Protein AF-A0A0M3I0M1-F1 (afdb_monomer_lite)

Organism: Ascaris lumbricoides (NCBI:txid6252)

Secondary structure (DSSP, 8-state):
----EEEEEEPTTTTTT-EEEEEEEESEEEEEE-TTTTTT-EEEEEEEES-EEEEE-S-TTTT-EEEEEEEES-EE-SB-GGGTTTT-B-SEEEEES-EE---TT-HHHHHHHH---SS--SEEEES-EESS--TT-----EEEEETTEEEEEETTEEEEEE--SSS-EEPPP-S-SEEEEEEEEEEEEE--TT---SEEEEEEEEEEEEEE--TT--EEEEES-EEEEE-TTTTTT-EEEEEEEES-EEEEE-TTTTTT-EEEEEEEES-EEEEE-TTTTTT-EEEEEEEES-EEEE-TTGGGGEEEEEEES-EES--GGGGGSSEEEEES-EE-SS---HHHHHHB-S----EE-SS-S----TTTTTGGGT-SSS--PPP-EEEEEEEETTEEEEEEEEEEEETTEEEEEEE-

Sequence (416 aa):
MWTECQIDAMSPNAFSNMATQMMVITNTKLTLIASNCFADMAANSFVIFNAKIAQIGSSPFANAEVNNLTIRNCELTSGHFNTLFMRLKASSLTVIENVFGCAVNDCETNALLLSSGQRRMPWHFEHNSCLHQNSNICMREREFTVGNVHCRARREIVECVCVDDTSTLVMPTTNATMMLIGDCSHLHLNAVPTSSIVSLHLYRAETLELERLPPLLNTLQIFHSNIEKIAESAFANLNVERVELIATRITTIQRHAFRGSNIRSFILRDSTIAEVERAAFGGSNTEHFFAESCKFYRVNNMWSHFNNVSVSESFITDARALLHVKAFCFRDSMTACICVPEEFTEKNICESKIATCSGGSEMWNKASCLESSEHYSNGANLFIIVNIPMMIFESPVIIIFLFHLLRGEMTMRLVL

Radius of gyration: 27.09 Å; chains: 1; bounding box: 64×53×90 Å

Foldseek 3Di:
DDDQAEDEEQDACNQACAEDAEAEAESHEYAEDEACSHENYEYAEYEYYCYEYAEYEAQVHHLYHYAEYEHALYEAQYYDLLRPCHLPQYVAYHHELYEHNADLPLQLSCLLAPDQDPDPDSYGHYNYYYPDPDVRRHHDWDWDDDVQKTWTHRRQEIEIEGRDADDADEDDADSHQEYEYEPYQHYEYDDDQPHSHQEYEYEHYAEYEQDADHQNHAYYEYYLYEHAELDACSQALHEHAYDEYELYEHEELDANSNHLYEYAEYYYECYEYAAYDPNSQPNYAYAEYEYENYEAHHNHLVLLRYAEEEYYNYEHADCQNVLNHNAYAHANYEYNQDDDDPSVVVRHPDPHDHPYDPDDPDDDDPPPNVVVVVPPDDDDWDWDWDFDFDDDPNDTDTWTWTWGDDPNDTDTDIDD

Structure (mmCIF, N/CA/C/O backbone):
data_AF-A0A0M3I0M1-F1
#
_entry.id   AF-A0A0M3I0M1-F1
#
loop_
_atom_site.group_PDB
_atom_site.id
_atom_site.type_symbol
_atom_site.label_atom_id
_atom_site.label_alt_id
_atom_site.label_comp_id
_atom_site.label_asym_id
_atom_site.label_entity_id
_atom_site.label_seq_id
_atom_site.pdbx_PDB_ins_code
_atom_site.Cartn_x
_atom_site.Cartn_y
_atom_site.Cartn_z
_atom_site.occupancy
_atom_site.B_iso_or_equiv
_atom_site.auth_seq_id
_atom_site.auth_comp_id
_atom_site.auth_asym_id
_atom_site.auth_atom_id
_atom_site.pdbx_PDB_model_num
ATOM 1 N N . MET A 1 1 ? -10.130 -6.571 -39.595 1.00 39.91 1 MET A N 1
ATOM 2 C CA . MET A 1 1 ? -8.940 -5.726 -39.814 1.00 39.91 1 MET A CA 1
ATOM 3 C C . MET A 1 1 ? -8.972 -4.629 -38.769 1.00 39.91 1 MET A C 1
ATOM 5 O O . MET A 1 1 ? -9.769 -3.716 -38.907 1.00 39.91 1 MET A O 1
ATOM 9 N N . TRP A 1 2 ? -8.205 -4.767 -37.689 1.00 40.94 2 TRP A N 1
ATOM 10 C CA . TRP A 1 2 ? -7.962 -3.649 -36.777 1.00 40.94 2 TRP A CA 1
ATOM 11 C C . TRP A 1 2 ? -6.774 -2.886 -37.359 1.00 40.94 2 TRP A C 1
ATOM 13 O O . TRP A 1 2 ? -5.708 -3.471 -37.535 1.00 40.94 2 TRP A O 1
ATOM 23 N N . THR A 1 3 ? -6.973 -1.633 -37.755 1.00 60.19 3 THR A N 1
ATOM 24 C CA . THR A 1 3 ? -5.871 -0.741 -38.120 1.00 60.19 3 THR A CA 1
ATOM 25 C C . THR A 1 3 ? -5.108 -0.421 -36.842 1.00 60.19 3 THR A C 1
ATOM 27 O O . THR A 1 3 ? -5.678 0.189 -35.938 1.00 60.19 3 THR A O 1
ATOM 30 N N . GLU A 1 4 ? -3.861 -0.884 -36.740 1.00 67.06 4 GLU A N 1
ATOM 31 C CA . GLU A 1 4 ? -2.966 -0.524 -35.638 1.00 67.06 4 GLU A CA 1
ATOM 32 C C . GLU A 1 4 ? -2.930 1.005 -35.509 1.00 67.06 4 GLU A C 1
ATOM 34 O O . GLU A 1 4 ? -2.663 1.711 -36.485 1.00 67.06 4 GLU A O 1
ATOM 39 N N . CYS A 1 5 ? -3.236 1.530 -34.319 1.00 82.50 5 CYS A N 1
ATOM 40 C CA . CYS A 1 5 ? -3.041 2.950 -34.055 1.00 82.50 5 CYS A CA 1
ATOM 41 C C . CYS A 1 5 ? -1.531 3.191 -33.989 1.00 82.50 5 CYS A C 1
ATOM 43 O O . CYS A 1 5 ? -0.844 2.606 -33.149 1.00 82.50 5 CYS A O 1
ATOM 45 N N . GLN A 1 6 ? -0.998 4.006 -34.895 1.00 88.69 6 GLN A N 1
ATOM 46 C CA . GLN A 1 6 ? 0.412 4.371 -34.881 1.00 88.69 6 GLN A CA 1
ATOM 47 C C . GLN A 1 6 ? 0.550 5.757 -34.261 1.00 88.69 6 GLN A C 1
ATOM 49 O O . GLN A 1 6 ? 0.169 6.761 -34.860 1.00 88.69 6 GLN A O 1
ATOM 54 N N . ILE A 1 7 ? 1.098 5.798 -33.052 1.00 89.12 7 ILE A N 1
ATOM 55 C CA . ILE A 1 7 ? 1.491 7.037 -32.385 1.00 89.12 7 ILE A CA 1
ATOM 56 C C . ILE A 1 7 ? 3.008 7.094 -32.496 1.00 89.12 7 ILE A C 1
ATOM 58 O O . ILE A 1 7 ? 3.685 6.184 -32.037 1.00 89.12 7 ILE A O 1
ATOM 62 N N . ASP A 1 8 ? 3.557 8.132 -33.121 1.00 91.38 8 ASP A N 1
ATOM 63 C CA . ASP A 1 8 ? 5.007 8.201 -33.304 1.00 91.38 8 ASP A CA 1
ATOM 64 C C . ASP A 1 8 ? 5.721 8.329 -31.949 1.00 91.38 8 ASP A C 1
ATOM 66 O O . ASP A 1 8 ? 6.352 7.388 -31.471 1.00 91.38 8 ASP A O 1
ATOM 70 N N . ALA A 1 9 ? 5.531 9.441 -31.244 1.00 94.00 9 ALA A N 1
ATOM 71 C CA . ALA A 1 9 ? 6.153 9.651 -29.944 1.00 94.00 9 ALA A CA 1
ATOM 72 C C . ALA A 1 9 ? 5.204 10.322 -28.951 1.00 94.00 9 ALA A C 1
ATOM 74 O O . ALA A 1 9 ? 4.438 11.217 -29.307 1.00 94.00 9 ALA A O 1
ATOM 75 N N . MET A 1 10 ? 5.315 9.929 -27.684 1.00 96.25 10 MET A N 1
ATOM 76 C CA . MET A 1 10 ? 4.810 10.700 -26.553 1.00 96.25 10 MET A CA 1
ATOM 77 C C . MET A 1 10 ? 5.951 11.558 -26.010 1.00 96.25 10 MET A C 1
ATOM 79 O O . MET A 1 10 ? 6.987 11.033 -25.594 1.00 96.25 10 MET A O 1
ATOM 83 N N . SER A 1 11 ? 5.778 12.879 -26.055 1.00 96.38 11 SER A N 1
ATOM 84 C CA . SER A 1 11 ? 6.814 13.843 -25.684 1.00 96.38 11 SER A CA 1
ATOM 85 C C . SER A 1 11 ? 7.149 13.798 -24.185 1.00 96.38 11 SER A C 1
ATOM 87 O O . SER A 1 11 ? 6.344 13.319 -23.377 1.00 96.38 11 SER A O 1
ATOM 89 N N . PRO A 1 12 ? 8.325 14.316 -23.779 1.00 97.06 12 PRO A N 1
ATOM 90 C CA . PRO A 1 12 ? 8.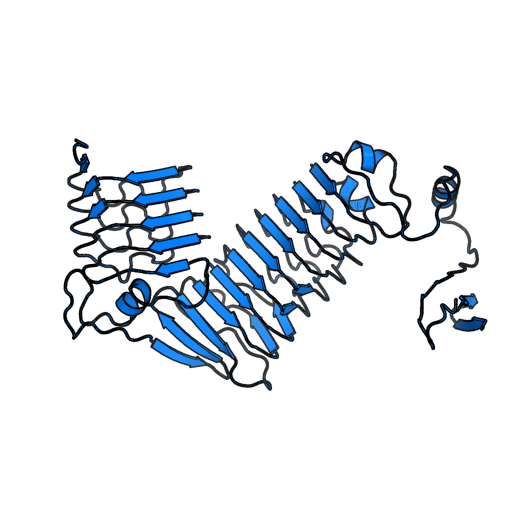647 14.465 -22.366 1.00 97.06 12 PRO A CA 1
ATOM 91 C C . PRO A 1 12 ? 7.563 15.273 -21.654 1.00 97.06 12 PRO A C 1
ATOM 93 O O . PRO A 1 12 ? 7.089 16.269 -22.203 1.00 97.06 12 PRO A O 1
ATOM 96 N N . ASN A 1 13 ? 7.187 14.855 -20.444 1.00 95.69 13 ASN A N 1
ATOM 97 C CA . ASN A 1 13 ? 6.183 15.529 -19.614 1.00 95.69 13 ASN A CA 1
ATOM 98 C C . ASN A 1 13 ? 4.791 15.700 -20.263 1.00 95.69 13 ASN A C 1
ATOM 100 O O . ASN A 1 13 ? 4.021 16.540 -19.807 1.00 95.69 13 ASN A O 1
ATOM 104 N N . ALA A 1 14 ? 4.451 14.947 -21.320 1.00 96.00 14 ALA A N 1
ATOM 105 C CA . ALA A 1 14 ? 3.181 15.116 -22.042 1.00 96.00 14 ALA A CA 1
ATOM 106 C C . ALA A 1 14 ? 1.941 15.020 -21.135 1.00 96.00 14 ALA A C 1
ATOM 108 O O . ALA A 1 14 ? 0.944 15.696 -21.379 1.00 96.00 14 ALA A O 1
ATOM 109 N N . PHE A 1 15 ? 2.023 14.195 -20.091 1.00 96.44 15 PHE A N 1
ATOM 110 C CA . PHE A 1 15 ? 0.958 13.952 -19.124 1.00 96.44 15 PHE A CA 1
ATOM 111 C C . PHE A 1 15 ? 1.436 14.182 -17.686 1.00 96.44 15 PHE A C 1
ATOM 113 O O . PHE A 1 15 ? 0.866 13.617 -16.750 1.00 96.44 15 PHE A O 1
ATOM 120 N N . SER A 1 16 ? 2.495 14.975 -17.488 1.00 94.38 16 SER A N 1
ATOM 121 C CA . SER A 1 16 ? 2.988 15.219 -16.136 1.00 94.38 16 SER A CA 1
ATOM 122 C C . SER A 1 16 ? 2.011 16.072 -15.331 1.00 94.38 16 SER A C 1
ATOM 124 O O . SER A 1 16 ? 1.354 16.961 -15.877 1.00 94.38 16 SER A O 1
ATOM 126 N N . ASN A 1 17 ? 1.901 15.804 -14.027 1.00 94.25 17 ASN A N 1
ATOM 127 C CA . ASN A 1 17 ? 0.941 16.463 -13.125 1.00 94.25 17 ASN A CA 1
ATOM 12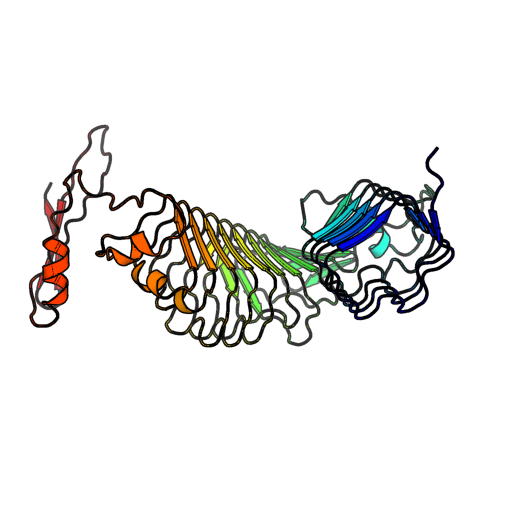8 C C . ASN A 1 17 ? -0.534 16.346 -13.567 1.00 94.25 17 ASN A C 1
ATOM 130 O O . ASN A 1 17 ? -1.394 17.099 -13.106 1.00 94.25 17 ASN A O 1
ATOM 134 N N . MET A 1 18 ? -0.848 15.427 -14.485 1.00 96.06 18 MET A N 1
ATOM 135 C CA . MET A 1 18 ? -2.214 15.202 -14.937 1.00 96.06 18 MET A CA 1
ATOM 136 C C . MET A 1 18 ? -2.986 14.415 -13.878 1.00 96.06 18 MET A C 1
ATOM 138 O O . MET A 1 18 ? -2.515 13.381 -13.419 1.00 96.06 18 MET A O 1
ATOM 142 N N . ALA A 1 19 ? -4.207 14.843 -13.560 1.00 95.94 19 ALA A N 1
ATOM 143 C CA . ALA A 1 19 ? -5.163 14.041 -12.804 1.00 95.94 19 ALA A CA 1
ATOM 144 C C . ALA A 1 19 ? -6.230 13.480 -13.752 1.00 95.94 19 ALA A C 1
ATOM 146 O O . ALA A 1 19 ? -6.918 14.234 -14.442 1.00 95.94 19 ALA A O 1
ATOM 147 N N . THR A 1 20 ? -6.378 12.159 -13.799 1.00 95.19 20 THR A N 1
ATOM 148 C CA . THR A 1 20 ? -7.410 11.479 -14.595 1.00 95.19 20 THR A CA 1
ATOM 149 C C . THR A 1 20 ? -8.012 10.320 -13.819 1.00 95.19 20 THR A C 1
ATOM 151 O O . THR A 1 20 ? -7.393 9.763 -12.926 1.00 95.19 20 THR A O 1
ATOM 154 N N . GLN A 1 21 ? -9.228 9.901 -14.151 1.00 95.19 21 GLN A N 1
ATOM 155 C CA . GLN A 1 21 ? -9.762 8.664 -13.587 1.00 95.19 21 GLN A CA 1
ATOM 156 C C . GLN A 1 21 ? -9.111 7.440 -14.242 1.00 95.19 21 GLN A C 1
ATOM 158 O O . GLN A 1 21 ? -8.747 6.484 -13.557 1.00 95.19 21 GLN A O 1
ATOM 163 N N . MET A 1 22 ? -8.970 7.469 -15.567 1.00 96.44 22 MET A N 1
ATOM 164 C CA . MET A 1 22 ? -8.517 6.330 -16.351 1.00 96.44 22 MET A CA 1
ATOM 165 C C . MET A 1 22 ? -7.629 6.787 -17.508 1.00 96.44 22 MET A C 1
ATOM 167 O O . MET A 1 22 ? -7.941 7.763 -18.191 1.00 96.44 22 MET A O 1
ATOM 171 N N . MET A 1 23 ? -6.544 6.056 -17.746 1.00 96.38 23 MET A N 1
ATOM 172 C CA . MET A 1 23 ? -5.708 6.177 -18.937 1.00 96.38 23 MET A CA 1
ATOM 173 C C . MET A 1 23 ? -5.521 4.795 -19.560 1.00 96.38 23 MET A C 1
ATOM 175 O O . MET A 1 23 ? -5.223 3.825 -18.865 1.00 96.38 23 MET A O 1
ATOM 179 N N . VAL A 1 24 ? -5.729 4.691 -20.872 1.00 96.38 24 VAL A N 1
ATOM 180 C CA . VAL A 1 24 ? -5.669 3.416 -21.594 1.00 96.38 24 VAL A CA 1
ATOM 181 C C . VAL A 1 24 ? -4.866 3.589 -22.877 1.00 96.38 24 VAL A C 1
ATOM 183 O O . VAL A 1 24 ? -5.197 4.430 -23.709 1.00 96.38 24 VAL A O 1
ATOM 186 N N . ILE A 1 25 ? -3.829 2.771 -23.044 1.00 95.06 25 ILE A N 1
ATOM 187 C CA . ILE A 1 25 ? -3.025 2.655 -24.263 1.00 95.06 25 ILE A CA 1
ATOM 188 C C . ILE A 1 25 ? -3.195 1.223 -24.771 1.00 95.06 25 ILE A C 1
ATOM 190 O O . ILE A 1 25 ? -2.646 0.288 -24.191 1.00 95.06 25 ILE A O 1
ATOM 194 N N . THR A 1 26 ? -3.976 1.035 -25.836 1.00 95.06 26 THR A N 1
ATOM 195 C CA . THR A 1 26 ? -4.315 -0.302 -26.350 1.00 95.06 26 THR A CA 1
ATOM 196 C C . THR A 1 26 ? -4.084 -0.437 -27.842 1.00 95.06 26 THR A C 1
ATOM 198 O O . THR A 1 26 ? -4.400 0.496 -28.577 1.00 95.06 26 THR A O 1
ATOM 201 N N . ASN A 1 27 ? -3.630 -1.606 -28.309 1.00 94.56 27 ASN A N 1
ATOM 202 C CA . ASN A 1 27 ? -3.532 -1.933 -29.745 1.00 94.56 27 ASN A CA 1
ATOM 203 C C . ASN A 1 27 ? -2.755 -0.869 -30.544 1.00 94.56 27 ASN A C 1
ATOM 205 O O . ASN A 1 27 ? -3.184 -0.425 -31.613 1.00 94.56 27 ASN A O 1
ATOM 209 N N . THR A 1 28 ? -1.650 -0.397 -29.964 1.00 94.75 28 THR A N 1
ATOM 210 C CA . THR A 1 28 ? -0.909 0.768 -30.455 1.00 94.75 28 THR A CA 1
ATOM 211 C C . THR A 1 28 ? 0.546 0.404 -30.717 1.00 94.75 28 THR A C 1
ATOM 213 O O . THR A 1 28 ? 1.165 -0.332 -29.944 1.00 94.75 28 THR A O 1
ATOM 216 N N . LYS A 1 29 ? 1.110 0.969 -31.784 1.00 95.62 29 LYS A N 1
ATOM 217 C CA . LYS A 1 29 ? 2.550 0.995 -32.025 1.00 95.62 29 LYS A CA 1
ATOM 218 C C . LYS A 1 29 ? 3.088 2.379 -31.672 1.00 95.62 29 LYS A C 1
ATOM 220 O O . LYS A 1 29 ? 2.653 3.367 -32.258 1.00 95.62 29 LYS A O 1
ATOM 225 N N . LEU A 1 30 ? 4.009 2.417 -30.715 1.00 95.44 30 LEU A N 1
ATOM 226 C CA . LEU A 1 30 ? 4.687 3.603 -30.202 1.00 95.44 30 LEU A CA 1
ATOM 227 C C . LEU A 1 30 ? 6.170 3.540 -30.560 1.00 95.44 30 LEU A C 1
ATOM 229 O O . LEU A 1 30 ? 6.847 2.578 -30.192 1.00 95.44 30 LEU A O 1
ATOM 233 N N . THR A 1 31 ? 6.699 4.560 -31.236 1.00 96.06 31 THR A N 1
ATOM 234 C CA . THR A 1 31 ? 8.153 4.667 -31.443 1.00 96.06 31 THR A CA 1
ATOM 235 C C . THR A 1 31 ? 8.838 5.032 -30.125 1.00 96.06 31 THR A C 1
ATOM 237 O O . THR A 1 31 ? 9.860 4.446 -29.773 1.00 96.06 31 THR A O 1
ATOM 240 N N . LEU A 1 32 ? 8.260 5.959 -29.355 1.00 96.81 32 LEU A N 1
ATOM 241 C CA . LEU A 1 32 ? 8.877 6.466 -28.129 1.00 96.81 32 LEU A CA 1
ATOM 242 C C . LEU A 1 32 ? 7.845 6.839 -27.057 1.00 96.81 32 LEU A C 1
ATOM 244 O O . LEU A 1 32 ? 6.925 7.612 -27.314 1.00 96.81 32 LEU A O 1
ATOM 248 N N . ILE A 1 33 ? 8.072 6.380 -25.826 1.00 97.69 33 ILE A N 1
ATOM 249 C CA . ILE A 1 33 ? 7.579 7.039 -24.609 1.00 97.69 33 ILE A CA 1
ATOM 250 C C . ILE A 1 33 ? 8.766 7.785 -24.009 1.00 97.69 33 ILE A C 1
ATOM 252 O O . ILE A 1 33 ? 9.708 7.155 -23.530 1.00 97.69 33 ILE A O 1
ATOM 256 N N . ALA A 1 34 ? 8.766 9.114 -24.069 1.00 97.44 34 ALA A N 1
ATOM 257 C CA . ALA A 1 34 ? 9.904 9.898 -23.607 1.00 97.44 34 ALA A CA 1
ATOM 258 C C . ALA A 1 34 ? 10.047 9.904 -22.073 1.00 97.44 34 ALA A C 1
ATOM 260 O O . ALA A 1 34 ? 9.180 9.439 -21.330 1.00 97.44 34 ALA A O 1
ATOM 261 N N . SER A 1 35 ? 11.164 10.448 -21.587 1.00 97.56 35 SER A N 1
ATOM 262 C CA . SER A 1 35 ? 11.428 10.568 -20.153 1.00 97.56 35 SER A CA 1
ATOM 263 C C . SER A 1 35 ? 10.347 11.375 -19.433 1.00 97.56 35 SER A C 1
ATOM 265 O O . SER A 1 35 ? 9.869 12.381 -19.963 1.00 97.56 35 SER A O 1
ATOM 267 N N . ASN A 1 36 ? 9.996 10.956 -18.213 1.00 97.50 36 ASN A N 1
ATOM 268 C CA . ASN A 1 36 ? 9.015 11.628 -17.348 1.00 97.50 36 ASN A CA 1
ATOM 269 C C . ASN A 1 36 ? 7.640 11.869 -18.004 1.00 97.50 36 ASN A C 1
ATOM 271 O O . ASN A 1 36 ? 6.918 12.781 -17.611 1.00 97.50 36 ASN A O 1
ATOM 275 N N . CYS A 1 37 ? 7.272 11.090 -19.028 1.00 97.62 37 CYS A N 1
ATOM 276 C CA . CYS A 1 37 ? 6.039 11.306 -19.788 1.00 97.62 37 CYS A CA 1
ATOM 277 C C . CYS A 1 37 ? 4.786 11.372 -18.894 1.00 97.62 37 CYS A C 1
ATOM 279 O O . CYS A 1 37 ? 3.918 12.212 -19.123 1.00 97.62 37 CYS A O 1
ATOM 281 N N . PHE A 1 38 ? 4.754 10.544 -17.849 1.00 97.69 38 PHE A N 1
ATOM 282 C CA . PHE A 1 38 ? 3.672 10.387 -16.878 1.00 97.69 38 PHE A CA 1
ATOM 283 C C . PHE A 1 38 ? 4.116 10.757 -15.450 1.00 97.69 38 PHE A C 1
ATOM 285 O O . PHE A 1 38 ? 3.559 10.256 -14.474 1.00 97.69 38 PHE A O 1
ATOM 292 N N . ALA A 1 39 ? 5.159 11.579 -15.302 1.00 97.00 39 ALA A N 1
ATOM 293 C CA . ALA A 1 39 ? 5.680 11.935 -13.985 1.00 97.00 39 ALA A CA 1
ATOM 294 C C . ALA A 1 39 ? 4.663 12.743 -13.166 1.00 97.00 39 ALA A C 1
ATOM 296 O O . ALA A 1 39 ? 3.976 13.612 -13.702 1.00 97.00 39 ALA A O 1
ATOM 297 N N . ASP A 1 40 ? 4.570 12.457 -11.868 1.00 96.06 40 ASP A N 1
ATOM 298 C CA . ASP A 1 40 ? 3.682 13.142 -10.920 1.00 96.06 40 ASP A CA 1
ATOM 299 C C . ASP A 1 40 ? 2.189 13.112 -11.330 1.00 96.06 40 ASP A C 1
ATOM 301 O O . ASP A 1 40 ? 1.386 13.912 -10.852 1.00 96.06 40 ASP A O 1
ATOM 305 N N . MET A 1 41 ? 1.791 12.213 -12.241 1.00 96.94 41 MET A N 1
ATOM 306 C CA . MET A 1 41 ? 0.386 12.053 -12.616 1.00 96.94 41 MET A CA 1
ATOM 307 C C . MET A 1 41 ? -0.400 11.357 -11.500 1.00 96.94 41 MET A C 1
ATOM 309 O O . MET A 1 41 ? 0.153 10.525 -10.784 1.00 96.94 41 MET A O 1
ATOM 313 N N . ALA A 1 42 ? -1.704 11.609 -11.424 1.00 95.88 42 ALA A N 1
ATOM 314 C CA . ALA A 1 42 ? -2.639 10.888 -10.572 1.00 95.88 42 ALA A CA 1
ATOM 315 C C . ALA A 1 42 ? -3.684 10.155 -11.427 1.00 95.88 42 ALA A C 1
ATOM 317 O O . ALA A 1 42 ? -4.373 10.776 -12.244 1.00 95.88 42 ALA A O 1
ATOM 318 N N . ALA A 1 43 ? -3.822 8.839 -11.247 1.00 96.00 43 ALA A N 1
ATOM 319 C CA . ALA A 1 43 ? -4.853 8.042 -11.902 1.00 96.00 43 ALA A CA 1
ATOM 320 C C . ALA A 1 43 ? -5.432 6.926 -11.033 1.00 96.00 43 ALA A C 1
ATOM 322 O O . ALA A 1 43 ? -4.726 6.260 -10.286 1.00 96.00 43 ALA A O 1
ATOM 323 N N . ASN A 1 44 ? -6.728 6.636 -11.186 1.00 93.12 44 ASN A N 1
ATOM 324 C CA . ASN A 1 44 ? -7.299 5.444 -10.552 1.00 93.12 44 ASN A CA 1
ATOM 325 C C . ASN A 1 44 ? -6.940 4.163 -11.329 1.00 93.12 44 ASN A C 1
ATOM 327 O O . ASN A 1 44 ? -6.734 3.101 -10.745 1.00 93.12 44 ASN A O 1
ATOM 331 N N . SER A 1 45 ? -6.859 4.239 -12.657 1.00 96.56 45 SER A N 1
ATOM 332 C CA . SER A 1 45 ? -6.448 3.106 -13.484 1.00 96.56 45 SER A CA 1
ATOM 333 C C . SER A 1 45 ? -5.612 3.557 -14.673 1.00 96.56 45 SER A C 1
ATOM 335 O O . SER A 1 45 ? -6.004 4.461 -15.410 1.00 96.56 45 SER A O 1
ATOM 337 N N . PHE A 1 46 ? -4.474 2.903 -14.874 1.00 98.12 46 PHE A N 1
ATOM 338 C CA . PHE A 1 46 ? -3.645 3.051 -16.061 1.00 98.12 46 PHE A CA 1
ATOM 339 C C . PHE A 1 46 ? -3.430 1.666 -16.666 1.00 98.12 46 PHE A C 1
ATOM 341 O O . PHE A 1 46 ? -2.849 0.787 -16.032 1.00 98.12 46 PHE A O 1
ATOM 348 N N . VAL A 1 47 ? -3.885 1.465 -17.901 1.00 98.25 47 VAL A N 1
ATOM 349 C CA . VAL A 1 47 ? -3.710 0.205 -18.627 1.00 98.25 47 VAL A CA 1
ATOM 350 C C . VAL A 1 47 ? -2.901 0.418 -19.904 1.00 98.25 47 VAL A C 1
ATOM 352 O O . VAL A 1 47 ? -3.268 1.232 -20.748 1.00 98.25 47 VAL A O 1
ATOM 355 N N . ILE A 1 48 ? -1.833 -0.356 -20.074 1.00 97.75 48 ILE A N 1
ATOM 356 C CA . ILE A 1 48 ? -1.101 -0.530 -21.330 1.00 97.75 48 ILE A CA 1
ATOM 357 C C . ILE A 1 48 ? -1.297 -1.981 -21.761 1.00 97.75 48 ILE A C 1
ATOM 359 O O . ILE A 1 48 ? -0.891 -2.903 -21.052 1.00 97.75 48 ILE A O 1
ATOM 363 N N . PHE A 1 49 ? -1.959 -2.196 -22.895 1.00 97.38 49 PHE A N 1
ATOM 364 C CA . PHE A 1 49 ? -2.338 -3.535 -23.337 1.00 97.38 49 PHE A CA 1
ATOM 365 C C . PHE A 1 49 ? -2.156 -3.736 -24.839 1.00 97.38 49 PHE A C 1
ATOM 367 O O . PHE A 1 49 ? -2.612 -2.923 -25.639 1.00 97.38 49 PHE A O 1
ATOM 374 N N . ASN A 1 50 ? -1.551 -4.856 -25.239 1.00 96.75 50 ASN A N 1
ATOM 375 C CA . ASN A 1 50 ? -1.327 -5.170 -26.654 1.00 96.75 50 ASN A CA 1
ATOM 376 C C . ASN A 1 50 ? -0.629 -4.015 -27.401 1.00 96.75 50 ASN A C 1
ATOM 378 O O . ASN A 1 50 ? -1.104 -3.544 -28.437 1.00 96.75 50 ASN A O 1
ATOM 382 N N . ALA A 1 51 ? 0.449 -3.489 -26.814 1.00 96.50 51 ALA A N 1
ATOM 383 C CA . ALA A 1 51 ? 1.196 -2.358 -27.353 1.00 96.50 51 ALA A CA 1
ATOM 384 C C . ALA A 1 51 ? 2.625 -2.762 -27.729 1.00 96.50 51 ALA A C 1
ATOM 386 O O . ALA A 1 51 ? 3.275 -3.528 -27.018 1.00 96.50 51 ALA A O 1
ATOM 387 N N . LYS A 1 52 ? 3.129 -2.205 -28.831 1.00 96.94 52 LYS A N 1
ATOM 388 C CA . LYS A 1 52 ? 4.534 -2.329 -29.241 1.00 96.94 52 LYS A CA 1
ATOM 389 C C . LYS A 1 52 ? 5.220 -0.992 -29.029 1.00 96.94 52 LYS A C 1
ATOM 391 O O . LYS A 1 52 ? 4.893 -0.034 -29.723 1.00 96.94 52 LYS A O 1
ATOM 396 N N . ILE A 1 53 ? 6.134 -0.920 -28.070 1.00 97.12 53 ILE A N 1
ATOM 397 C CA . ILE A 1 53 ? 6.828 0.303 -27.665 1.00 97.12 53 ILE A CA 1
ATOM 398 C C . ILE A 1 53 ? 8.311 0.131 -27.985 1.00 97.12 53 ILE A C 1
ATOM 400 O O . ILE A 1 53 ? 9.009 -0.653 -27.337 1.00 97.12 53 ILE A O 1
ATOM 404 N N . ALA A 1 54 ? 8.804 0.856 -28.990 1.00 96.50 54 ALA A N 1
ATOM 405 C CA . ALA A 1 54 ? 10.174 0.668 -29.451 1.00 96.50 54 ALA A CA 1
ATOM 406 C C . ALA A 1 54 ? 11.210 1.199 -28.437 1.00 96.50 54 ALA A C 1
ATOM 408 O O . ALA A 1 54 ? 12.238 0.560 -28.181 1.00 96.50 54 ALA A O 1
ATOM 409 N N . GLN A 1 55 ? 10.921 2.343 -27.811 1.00 96.81 55 GLN A N 1
ATOM 410 C CA . GLN A 1 55 ? 11.803 2.966 -26.830 1.00 96.81 55 GLN A CA 1
ATOM 411 C C . GLN A 1 55 ? 11.038 3.551 -25.636 1.00 96.81 55 GLN A C 1
ATOM 413 O O . GLN A 1 55 ? 10.039 4.251 -25.806 1.00 96.81 55 GLN A O 1
ATOM 418 N N . ILE A 1 56 ? 11.548 3.311 -24.424 1.00 96.94 56 ILE A N 1
ATOM 419 C CA . ILE A 1 56 ? 11.105 3.971 -23.188 1.00 96.94 56 ILE A CA 1
ATOM 420 C C . ILE A 1 56 ? 12.242 4.799 -22.582 1.00 96.94 56 ILE A C 1
ATOM 422 O O . ILE A 1 56 ? 13.334 4.292 -22.312 1.00 96.94 56 ILE A O 1
ATOM 426 N N . GLY A 1 57 ? 11.974 6.084 -22.356 1.00 96.69 57 GLY A N 1
ATOM 427 C CA . GLY A 1 57 ? 12.871 7.019 -21.686 1.00 96.69 57 GLY A CA 1
ATOM 428 C C . GLY A 1 57 ? 13.032 6.739 -20.189 1.00 96.69 57 GLY A C 1
ATOM 429 O O . GLY A 1 57 ? 12.481 5.792 -19.636 1.00 96.69 57 GLY A O 1
ATOM 430 N N . SER A 1 58 ? 13.809 7.577 -19.510 1.00 96.56 58 SER A N 1
ATOM 431 C CA . SER A 1 58 ? 14.020 7.455 -18.063 1.00 96.56 58 SER A CA 1
ATOM 432 C C . SER A 1 58 ? 12.776 7.840 -17.270 1.00 96.56 58 SER A C 1
ATOM 434 O O . SER A 1 58 ? 12.152 8.865 -17.556 1.00 96.56 58 SER A O 1
ATOM 436 N N . SER A 1 59 ? 12.484 7.061 -16.232 1.00 96.75 59 SER A N 1
ATOM 437 C CA . SER A 1 59 ? 11.488 7.374 -15.205 1.00 96.75 59 SER A CA 1
ATOM 438 C C . SER A 1 59 ? 10.126 7.838 -15.744 1.00 96.75 59 SER A C 1
ATOM 440 O O . SER A 1 59 ? 9.615 8.867 -15.305 1.00 96.75 59 SER A O 1
ATOM 442 N N . PRO A 1 60 ? 9.505 7.118 -16.699 1.00 97.38 60 PRO A N 1
ATOM 443 C CA . PRO A 1 60 ? 8.254 7.563 -17.307 1.00 97.38 60 PRO A CA 1
ATOM 444 C C . PRO A 1 60 ? 7.140 7.747 -16.269 1.00 97.38 60 PRO A C 1
ATOM 446 O O . PRO A 1 60 ? 6.343 8.657 -16.445 1.00 97.38 60 PRO A O 1
ATOM 449 N N . PHE A 1 61 ? 7.131 6.958 -15.186 1.00 96.81 61 PHE A N 1
ATOM 450 C CA . PHE A 1 61 ? 6.156 7.015 -14.088 1.00 96.81 61 PHE A CA 1
ATOM 451 C C . PHE A 1 61 ? 6.721 7.618 -12.789 1.00 96.81 61 PHE A C 1
ATOM 453 O O . PHE A 1 61 ? 6.280 7.255 -11.698 1.00 96.81 61 PHE A O 1
ATOM 460 N N . ALA A 1 62 ? 7.730 8.494 -12.875 1.00 95.12 62 ALA A N 1
ATOM 461 C CA . ALA A 1 62 ? 8.361 9.081 -11.691 1.00 95.12 62 ALA A CA 1
ATOM 462 C C . ALA A 1 62 ? 7.325 9.698 -10.738 1.00 95.12 62 ALA A C 1
ATOM 464 O O . ALA A 1 62 ? 6.576 10.578 -11.148 1.00 95.12 62 ALA A O 1
ATOM 465 N N . ASN A 1 63 ? 7.294 9.250 -9.478 1.00 93.50 63 ASN A N 1
ATOM 466 C CA . ASN A 1 63 ? 6.361 9.720 -8.438 1.00 93.50 63 ASN A CA 1
ATOM 467 C C . ASN A 1 63 ? 4.863 9.651 -8.801 1.00 93.50 63 ASN A C 1
ATOM 469 O O . ASN A 1 63 ? 4.053 10.279 -8.121 1.00 93.50 63 ASN A O 1
ATOM 473 N N . ALA A 1 64 ? 4.480 8.930 -9.856 1.00 95.75 64 ALA A N 1
ATOM 474 C CA . ALA A 1 64 ? 3.085 8.846 -10.257 1.00 95.75 64 ALA A CA 1
ATOM 475 C C . ALA A 1 64 ? 2.246 8.162 -9.163 1.00 95.75 64 ALA A C 1
ATOM 477 O O . ALA A 1 64 ? 2.685 7.192 -8.542 1.00 95.75 64 ALA A O 1
ATOM 478 N N . GLU A 1 65 ? 1.033 8.652 -8.948 1.00 93.94 65 GLU A N 1
ATOM 479 C CA . GLU A 1 65 ? 0.032 8.109 -8.032 1.00 93.94 65 GLU A CA 1
ATOM 480 C C . GLU A 1 65 ? -1.021 7.357 -8.840 1.00 93.94 65 GLU A C 1
ATOM 482 O O . GLU A 1 65 ? -1.993 7.935 -9.321 1.00 93.94 65 GLU A O 1
ATOM 487 N N . VAL A 1 66 ? -0.805 6.057 -9.044 1.00 93.88 66 VAL A N 1
ATOM 488 C CA . VAL A 1 66 ? -1.674 5.229 -9.888 1.00 93.88 66 VAL A CA 1
ATOM 489 C C . VAL A 1 66 ? -2.230 4.071 -9.081 1.00 93.88 66 VAL A C 1
ATOM 491 O O . VAL A 1 66 ? -1.508 3.113 -8.839 1.00 93.88 66 VAL A O 1
ATOM 494 N N . ASN A 1 67 ? -3.515 4.099 -8.714 1.00 90.69 67 ASN A N 1
ATOM 495 C CA . ASN A 1 67 ? -4.093 3.038 -7.878 1.00 90.69 67 ASN A CA 1
ATOM 496 C C . ASN A 1 67 ? -3.883 1.647 -8.502 1.00 90.69 67 ASN A C 1
ATOM 498 O O . ASN A 1 67 ? -3.358 0.756 -7.837 1.00 90.69 67 ASN A O 1
ATOM 502 N N . ASN A 1 68 ? -4.221 1.485 -9.787 1.00 94.25 68 ASN A N 1
ATOM 503 C CA . ASN A 1 68 ? -4.019 0.241 -10.535 1.00 94.25 68 ASN A CA 1
ATOM 504 C C . ASN A 1 68 ? -3.258 0.492 -11.847 1.00 94.25 68 ASN A C 1
ATOM 506 O O . ASN A 1 68 ? -3.844 1.014 -12.801 1.00 94.25 68 ASN A O 1
ATOM 510 N N . LEU A 1 69 ? -1.985 0.086 -11.923 1.00 96.81 69 LEU A N 1
ATOM 511 C CA . LEU A 1 69 ? -1.186 0.101 -13.157 1.00 96.81 69 LEU A CA 1
ATOM 512 C C . LEU A 1 69 ? -1.094 -1.315 -13.738 1.00 96.81 69 LEU A C 1
ATOM 514 O O . LEU A 1 69 ? -0.624 -2.239 -13.081 1.00 96.81 69 LEU A O 1
ATOM 518 N N . THR A 1 70 ? -1.535 -1.500 -14.980 1.00 98.00 70 THR A N 1
ATOM 519 C CA . THR A 1 70 ? -1.449 -2.780 -15.696 1.00 98.00 70 THR A CA 1
ATOM 520 C C . THR A 1 70 ? -0.674 -2.610 -16.993 1.00 98.00 70 THR A C 1
ATOM 522 O O . THR A 1 70 ? -1.045 -1.789 -17.826 1.00 98.00 70 THR A O 1
ATOM 525 N N . ILE A 1 71 ? 0.367 -3.414 -17.186 1.00 98.06 71 ILE A N 1
ATOM 526 C CA . ILE A 1 71 ? 1.138 -3.536 -18.424 1.00 98.06 71 ILE A CA 1
ATOM 527 C C . ILE A 1 71 ? 1.058 -5.000 -18.850 1.00 98.06 71 ILE A C 1
ATOM 529 O O . ILE A 1 71 ? 1.610 -5.879 -18.181 1.00 98.06 71 ILE A O 1
ATOM 533 N N . ARG A 1 72 ? 0.322 -5.282 -19.925 1.00 98.19 72 ARG A N 1
ATOM 534 C CA . ARG A 1 72 ? 0.039 -6.659 -20.337 1.00 98.19 72 ARG A CA 1
ATOM 535 C C . ARG A 1 72 ? 0.171 -6.876 -21.833 1.00 98.19 72 ARG A C 1
ATOM 537 O O . ARG A 1 72 ? -0.316 -6.062 -22.616 1.00 98.19 72 ARG A O 1
ATOM 544 N N . ASN A 1 73 ? 0.725 -8.024 -22.224 1.00 98.12 73 ASN A N 1
ATOM 545 C CA . ASN A 1 73 ? 0.832 -8.421 -23.629 1.00 98.12 73 ASN A CA 1
ATOM 546 C C . ASN A 1 73 ? 1.517 -7.333 -24.479 1.00 98.12 73 ASN A C 1
ATOM 548 O O . ASN A 1 73 ? 1.059 -6.998 -25.568 1.00 98.12 73 ASN A O 1
ATOM 552 N N . CYS A 1 74 ? 2.551 -6.690 -23.934 1.00 97.88 74 CYS A N 1
ATOM 553 C CA . CYS A 1 74 ? 3.284 -5.622 -24.605 1.00 97.88 74 CYS A CA 1
ATOM 554 C C . CYS A 1 74 ? 4.679 -6.082 -25.032 1.00 97.88 74 CYS A C 1
ATOM 556 O O . CYS A 1 74 ? 5.306 -6.911 -24.376 1.00 97.88 74 CYS A O 1
ATOM 558 N N . GLU A 1 75 ? 5.193 -5.484 -26.102 1.00 97.75 75 GLU A N 1
ATOM 559 C CA . GLU A 1 75 ? 6.571 -5.650 -26.566 1.00 97.75 75 GLU A CA 1
ATOM 560 C C . GLU A 1 75 ? 7.321 -4.329 -26.351 1.00 97.75 75 GLU A C 1
ATOM 562 O O . GLU A 1 75 ? 7.026 -3.332 -27.007 1.00 97.75 75 GLU A O 1
ATOM 567 N N . LEU A 1 76 ? 8.258 -4.302 -25.403 1.00 97.00 76 LEU A N 1
ATOM 568 C CA . LEU A 1 76 ? 9.031 -3.130 -24.997 1.00 97.00 76 LEU A CA 1
ATOM 569 C C . LEU A 1 76 ? 10.497 -3.326 -25.396 1.00 97.00 76 LEU A C 1
ATOM 571 O O . LEU A 1 76 ? 11.267 -3.926 -24.647 1.00 97.00 76 LEU A O 1
ATOM 575 N N . THR A 1 77 ? 10.905 -2.855 -26.577 1.00 95.25 77 THR A N 1
ATOM 576 C CA . THR A 1 77 ? 12.154 -3.342 -27.198 1.00 95.25 77 THR A CA 1
ATOM 577 C C . THR A 1 77 ? 13.437 -2.708 -26.668 1.00 95.25 77 THR A C 1
ATOM 579 O O . THR A 1 77 ? 14.487 -3.340 -26.726 1.00 95.25 77 THR A O 1
ATOM 582 N N . SER A 1 78 ? 13.397 -1.474 -26.159 1.00 95.38 78 SER A N 1
ATOM 583 C CA . SER A 1 78 ? 14.571 -0.800 -25.585 1.00 95.38 78 SER A CA 1
ATOM 584 C C . SER A 1 78 ? 14.163 0.275 -24.574 1.00 95.38 78 SER A C 1
ATOM 586 O O . SER A 1 78 ? 13.057 0.813 -24.647 1.00 95.38 78 SER A O 1
ATOM 588 N N . GLY A 1 79 ? 15.039 0.610 -23.624 1.00 93.25 79 GLY A N 1
ATOM 589 C CA . GLY A 1 79 ? 14.788 1.721 -22.707 1.00 93.25 79 GLY A CA 1
ATOM 590 C C . GLY A 1 79 ? 15.516 1.645 -21.371 1.00 93.25 79 GLY A C 1
ATOM 591 O O . GLY A 1 79 ? 16.288 0.726 -21.102 1.00 93.25 79 GLY A O 1
ATOM 592 N N . HIS A 1 80 ? 15.250 2.631 -20.515 1.00 94.00 80 HIS A N 1
ATOM 593 C CA . HIS A 1 80 ? 15.803 2.720 -19.158 1.00 94.00 80 HIS A CA 1
ATOM 594 C C . HIS A 1 80 ? 14.900 2.011 -18.136 1.00 94.00 80 HIS A C 1
ATOM 596 O O . HIS A 1 80 ? 14.332 2.631 -17.232 1.00 94.00 80 HIS A O 1
ATOM 602 N N . PHE A 1 81 ? 14.759 0.688 -18.277 1.00 95.38 81 PHE A N 1
ATOM 603 C CA . PHE A 1 81 ? 13.845 -0.111 -17.448 1.00 95.38 81 PHE A CA 1
ATOM 604 C C . PHE A 1 81 ? 14.187 -0.105 -15.951 1.00 95.38 81 PHE A C 1
ATOM 606 O O . PHE A 1 81 ? 13.298 -0.261 -15.120 1.00 95.38 81 PHE A O 1
ATOM 613 N N . ASN A 1 82 ? 15.445 0.162 -15.593 1.00 94.12 82 ASN A N 1
ATOM 614 C CA . ASN A 1 82 ? 15.888 0.318 -14.205 1.00 94.12 82 ASN A CA 1
ATOM 615 C C . ASN A 1 82 ? 15.203 1.465 -13.447 1.00 94.12 82 ASN A C 1
ATOM 617 O O . ASN A 1 82 ? 15.257 1.496 -12.222 1.00 94.12 82 ASN A O 1
ATOM 621 N N . THR A 1 83 ? 14.593 2.407 -14.166 1.00 95.00 83 THR A N 1
ATOM 622 C CA . THR A 1 83 ? 13.875 3.554 -13.596 1.00 95.00 83 THR A CA 1
ATOM 623 C C . THR A 1 83 ? 12.380 3.525 -13.899 1.00 95.00 83 THR A C 1
ATOM 625 O O . THR A 1 83 ? 11.673 4.469 -13.560 1.00 95.00 83 THR A O 1
ATOM 628 N N . LEU A 1 84 ? 11.881 2.449 -14.520 1.00 95.94 84 LEU A N 1
ATOM 629 C CA . LEU A 1 84 ? 10.512 2.363 -15.032 1.00 95.94 84 LEU A CA 1
ATOM 630 C C . LEU A 1 84 ? 9.464 2.698 -13.962 1.00 95.94 84 LEU A C 1
ATOM 632 O O . LEU A 1 84 ? 8.561 3.485 -14.224 1.00 95.94 84 LEU A O 1
ATOM 636 N N . PHE A 1 85 ? 9.636 2.157 -12.755 1.00 94.94 85 PHE A N 1
ATOM 637 C CA . PHE A 1 85 ? 8.710 2.310 -11.627 1.00 94.94 85 PHE A CA 1
ATOM 638 C C . PHE A 1 85 ? 9.282 3.169 -10.492 1.00 94.94 85 PHE A C 1
ATOM 640 O O . PHE A 1 85 ? 8.863 3.044 -9.343 1.00 94.94 85 PHE A O 1
ATOM 647 N N . MET A 1 86 ? 10.252 4.033 -10.803 1.00 92.44 86 MET A N 1
ATOM 648 C CA . MET A 1 86 ? 10.939 4.849 -9.804 1.00 92.44 86 MET A CA 1
ATOM 649 C C . MET A 1 86 ? 9.946 5.693 -8.999 1.00 92.44 86 MET A C 1
ATOM 651 O O . MET A 1 86 ? 9.321 6.606 -9.542 1.00 92.44 86 MET A O 1
ATOM 655 N N . ARG A 1 87 ? 9.836 5.421 -7.691 1.00 90.31 87 ARG A N 1
ATOM 656 C CA . ARG A 1 87 ? 8.913 6.131 -6.776 1.00 90.31 87 ARG A CA 1
ATOM 657 C C . ARG A 1 87 ? 7.438 6.052 -7.172 1.00 90.31 87 ARG A C 1
ATOM 659 O O . ARG A 1 87 ? 6.651 6.884 -6.730 1.00 90.31 87 ARG A O 1
ATOM 666 N N . LEU A 1 88 ? 7.056 5.059 -7.972 1.00 92.94 88 LEU A N 1
ATOM 667 C CA . LEU A 1 88 ? 5.661 4.824 -8.319 1.00 92.94 88 LEU A CA 1
ATOM 668 C C . LEU A 1 88 ? 4.855 4.522 -7.048 1.00 92.94 88 LEU A C 1
ATOM 670 O O . LEU A 1 88 ? 5.152 3.573 -6.319 1.00 92.94 88 LEU A O 1
ATOM 674 N N . LYS A 1 89 ? 3.800 5.299 -6.809 1.00 91.69 89 LYS A N 1
ATOM 675 C CA . LYS A 1 89 ? 2.841 5.064 -5.732 1.00 91.69 89 LYS A CA 1
ATOM 676 C C . LYS A 1 89 ? 1.639 4.320 -6.300 1.00 91.69 89 LYS A C 1
ATOM 678 O O . LYS A 1 89 ? 0.638 4.931 -6.668 1.00 91.69 89 LYS A O 1
ATOM 683 N N . ALA A 1 90 ? 1.759 2.997 -6.393 1.00 90.31 90 ALA A N 1
ATOM 684 C CA . ALA A 1 90 ? 0.692 2.139 -6.893 1.00 90.31 90 ALA A CA 1
ATOM 685 C C . ALA A 1 90 ? 0.212 1.125 -5.858 1.00 90.31 90 ALA A C 1
ATOM 687 O O . ALA A 1 90 ? 1.020 0.377 -5.304 1.00 90.31 90 ALA A O 1
ATOM 688 N N . SER A 1 91 ? -1.107 1.077 -5.642 1.00 85.38 91 SER A N 1
ATOM 689 C CA . SER A 1 91 ? -1.743 0.068 -4.784 1.00 85.38 91 SER A CA 1
ATOM 690 C C . SER A 1 91 ? -1.676 -1.320 -5.420 1.00 85.38 91 SER A C 1
ATOM 692 O O . SER A 1 91 ? -1.501 -2.311 -4.714 1.00 85.38 91 SER A O 1
ATOM 694 N N . SER A 1 92 ? -1.773 -1.393 -6.750 1.00 89.75 92 SER A N 1
ATOM 695 C CA . SER A 1 92 ? -1.517 -2.601 -7.528 1.00 89.75 92 SER A CA 1
ATOM 696 C C . SER A 1 92 ? -0.737 -2.294 -8.806 1.00 89.75 92 SER A C 1
ATOM 698 O O . SER A 1 92 ? -1.055 -1.357 -9.543 1.00 89.75 92 SER A O 1
ATOM 700 N N . LEU A 1 93 ? 0.266 -3.126 -9.080 1.00 93.94 93 LEU A N 1
ATOM 701 C CA . LEU A 1 93 ? 1.035 -3.143 -10.316 1.00 93.94 93 LEU A CA 1
ATOM 702 C C . LEU A 1 93 ? 0.969 -4.548 -10.911 1.00 93.94 93 LEU A C 1
ATOM 704 O O . LEU A 1 93 ? 1.387 -5.508 -10.278 1.00 93.94 93 LEU A O 1
ATOM 708 N N . THR A 1 94 ? 0.472 -4.682 -12.133 1.00 95.38 94 THR A N 1
ATOM 709 C CA . THR A 1 94 ? 0.452 -5.959 -12.857 1.00 95.38 94 THR A CA 1
ATOM 710 C C . THR A 1 94 ? 1.274 -5.827 -14.126 1.00 95.38 94 THR A C 1
ATOM 712 O O . THR A 1 94 ? 0.914 -5.060 -15.014 1.00 95.38 94 THR A O 1
ATOM 715 N N . VAL A 1 95 ? 2.365 -6.580 -14.228 1.00 96.38 95 VAL A N 1
ATOM 716 C CA . VAL A 1 95 ? 3.251 -6.605 -15.396 1.00 96.38 95 VAL A CA 1
ATOM 717 C C . VAL A 1 95 ? 3.346 -8.047 -15.874 1.00 96.38 95 VAL A C 1
ATOM 719 O O . VAL A 1 95 ? 4.165 -8.813 -15.369 1.00 96.38 95 VAL A O 1
ATOM 722 N N . ILE A 1 96 ? 2.478 -8.442 -16.809 1.00 96.56 96 ILE A N 1
ATOM 723 C CA . ILE A 1 96 ? 2.356 -9.845 -17.230 1.00 96.56 96 ILE A CA 1
ATOM 724 C C . ILE A 1 96 ? 2.379 -10.046 -18.741 1.00 96.56 96 ILE A C 1
ATOM 726 O O . ILE A 1 96 ? 1.903 -9.199 -19.492 1.00 96.56 96 ILE A O 1
ATOM 730 N N . GLU A 1 97 ? 2.861 -11.206 -19.184 1.00 97.19 97 GLU A N 1
ATOM 731 C CA . GLU A 1 97 ? 2.849 -11.604 -20.602 1.00 97.19 97 GLU A CA 1
ATOM 732 C C . GLU A 1 97 ? 3.581 -10.597 -21.514 1.00 97.19 97 GLU A C 1
ATOM 734 O O . GLU A 1 97 ? 3.206 -10.414 -22.668 1.00 97.19 97 GLU A O 1
ATOM 739 N N . ASN A 1 98 ? 4.597 -9.892 -21.007 1.00 97.88 98 ASN A N 1
ATOM 740 C CA . ASN A 1 98 ? 5.329 -8.893 -21.787 1.00 97.88 98 ASN A CA 1
ATOM 741 C C . ASN A 1 98 ? 6.656 -9.438 -22.330 1.00 97.88 98 ASN A C 1
ATOM 743 O O . ASN A 1 98 ? 7.275 -10.339 -21.762 1.00 97.88 98 ASN A O 1
ATOM 747 N N . VAL A 1 99 ? 7.136 -8.829 -23.409 1.00 97.25 99 VAL A N 1
ATOM 748 C CA . VAL A 1 99 ? 8.461 -9.072 -23.987 1.00 97.25 99 VAL A CA 1
ATOM 749 C C . VAL A 1 99 ? 9.308 -7.817 -23.797 1.00 97.25 99 VAL A C 1
ATOM 751 O O . VAL A 1 99 ? 8.933 -6.749 -24.271 1.00 97.25 99 VAL A O 1
ATOM 754 N N . PHE A 1 100 ? 10.451 -7.927 -23.121 1.00 96.81 100 PHE A N 1
ATOM 755 C CA . PHE A 1 100 ? 11.339 -6.801 -22.815 1.00 96.81 100 PHE A CA 1
ATOM 756 C C . PHE A 1 100 ? 12.680 -6.879 -23.556 1.00 96.81 100 PHE A C 1
ATOM 758 O O . PHE A 1 100 ? 13.268 -7.947 -23.736 1.00 96.81 100 PHE A O 1
ATOM 765 N N . GLY A 1 101 ? 13.233 -5.721 -23.907 1.00 95.38 101 GLY A N 1
ATOM 766 C CA . GLY A 1 101 ? 14.624 -5.544 -24.321 1.00 95.38 101 GLY A CA 1
ATOM 767 C C . GLY A 1 101 ? 15.590 -5.630 -23.142 1.00 95.38 101 GLY A C 1
ATOM 768 O O . GLY A 1 101 ? 16.188 -4.627 -22.761 1.00 95.38 101 GLY A O 1
ATOM 769 N N . CYS A 1 102 ? 15.697 -6.805 -22.525 1.00 95.12 102 CYS A N 1
ATOM 770 C CA . CYS A 1 102 ? 16.503 -7.027 -21.325 1.00 95.12 102 CYS A CA 1
ATOM 771 C C . CYS A 1 102 ? 17.976 -6.634 -21.526 1.00 95.12 102 CYS A C 1
ATOM 773 O O . CYS A 1 102 ? 18.604 -6.992 -22.526 1.00 95.12 102 CYS A O 1
ATOM 775 N N . ALA A 1 103 ? 18.555 -5.946 -20.541 1.00 92.88 103 ALA A N 1
ATOM 776 C CA . ALA A 1 103 ? 19.961 -5.562 -20.567 1.00 92.88 103 ALA A CA 1
ATOM 777 C C . ALA A 1 103 ? 20.825 -6.676 -19.963 1.00 92.88 103 ALA A C 1
ATOM 779 O O . ALA A 1 103 ? 20.621 -7.059 -18.816 1.00 92.88 103 ALA A O 1
ATOM 780 N N . VAL A 1 104 ? 21.829 -7.165 -20.700 1.00 92.62 104 VAL A N 1
ATOM 781 C CA . VAL A 1 104 ? 22.654 -8.336 -20.318 1.00 92.62 104 VAL A CA 1
ATOM 782 C C . VAL A 1 104 ? 23.237 -8.226 -18.901 1.00 92.62 104 VAL A C 1
ATOM 784 O O . VAL A 1 104 ? 23.251 -9.209 -18.163 1.00 92.62 104 VAL A O 1
ATOM 787 N N . ASN A 1 105 ? 23.653 -7.020 -18.506 1.00 93.31 105 ASN A N 1
ATOM 788 C CA . ASN A 1 105 ? 24.342 -6.763 -17.240 1.00 93.31 105 ASN A CA 1
ATOM 789 C C . ASN A 1 105 ? 23.434 -6.203 -16.130 1.00 93.31 105 ASN A C 1
ATOM 791 O O . ASN A 1 105 ? 23.901 -6.045 -15.003 1.00 93.31 105 ASN A O 1
ATOM 795 N N . ASP A 1 106 ? 22.162 -5.885 -16.406 1.00 93.81 106 ASP A N 1
ATOM 796 C CA . ASP A 1 106 ? 21.260 -5.314 -15.395 1.00 93.81 106 ASP A CA 1
ATOM 797 C C . ASP A 1 106 ? 20.499 -6.403 -14.630 1.00 93.81 106 ASP A C 1
ATOM 799 O O . ASP A 1 106 ? 19.288 -6.589 -14.772 1.00 93.81 106 ASP A O 1
ATOM 803 N N . CYS A 1 107 ? 21.254 -7.133 -13.811 1.00 94.50 107 CYS A N 1
ATOM 804 C CA . CYS A 1 107 ? 20.780 -8.294 -13.071 1.00 94.50 107 CYS A CA 1
ATOM 805 C C . CYS A 1 107 ? 19.517 -8.028 -12.238 1.00 94.50 107 CYS A C 1
ATOM 807 O O . CYS A 1 107 ? 18.609 -8.857 -12.242 1.00 94.50 107 CYS A O 1
ATOM 809 N N . GLU A 1 108 ? 19.456 -6.891 -11.535 1.00 93.94 108 GLU A N 1
ATOM 810 C CA . GLU A 1 108 ? 18.345 -6.570 -10.631 1.00 93.94 108 GLU A CA 1
ATOM 811 C C . GLU A 1 108 ? 17.069 -6.208 -11.398 1.00 93.94 108 GLU A C 1
ATOM 813 O O . GLU A 1 108 ? 15.980 -6.619 -11.002 1.00 93.94 108 GLU A O 1
ATOM 818 N N . THR A 1 109 ? 17.183 -5.454 -12.499 1.00 95.00 109 THR A N 1
ATOM 819 C CA . THR A 1 109 ? 16.014 -5.111 -13.327 1.00 95.00 109 THR A CA 1
ATOM 820 C C . THR A 1 109 ? 15.470 -6.347 -14.031 1.00 95.00 109 THR A C 1
ATOM 822 O O . THR A 1 109 ? 14.260 -6.556 -14.051 1.00 95.00 109 THR A O 1
ATOM 825 N N . ASN A 1 110 ? 16.348 -7.198 -14.564 1.00 95.06 110 ASN A N 1
ATOM 826 C CA . ASN A 1 110 ? 15.923 -8.452 -15.179 1.00 95.06 110 ASN A CA 1
ATOM 827 C C . ASN A 1 110 ? 15.276 -9.380 -14.142 1.00 95.06 110 ASN A C 1
ATOM 829 O O . ASN A 1 110 ? 14.238 -9.963 -14.431 1.00 95.06 110 ASN A O 1
ATOM 833 N N . ALA A 1 111 ? 15.827 -9.472 -12.925 1.00 94.38 111 ALA A N 1
ATOM 834 C CA . ALA A 1 111 ? 15.203 -10.224 -11.835 1.00 94.38 111 ALA A CA 1
ATOM 835 C C . ALA A 1 111 ? 13.819 -9.660 -11.463 1.00 94.38 111 ALA A C 1
ATOM 837 O O . ALA A 1 111 ? 12.883 -10.423 -11.262 1.00 94.38 111 ALA A O 1
ATOM 838 N N . LEU A 1 112 ? 13.636 -8.335 -11.427 1.00 94.44 112 LEU A N 1
ATOM 839 C CA . LEU A 1 112 ? 12.310 -7.746 -11.204 1.00 94.44 112 LEU A CA 1
ATOM 840 C C . LEU A 1 112 ? 11.315 -8.146 -12.304 1.00 94.44 112 LEU A C 1
ATOM 842 O O . LEU A 1 112 ? 10.210 -8.581 -11.998 1.00 94.44 112 LEU A O 1
ATOM 846 N N . LEU A 1 113 ? 11.703 -7.983 -13.571 1.00 94.94 113 LEU A N 1
ATOM 847 C CA . LEU A 1 113 ? 10.795 -8.153 -14.706 1.00 94.94 113 LEU A CA 1
ATOM 848 C C . LEU A 1 113 ? 10.491 -9.622 -15.018 1.00 94.94 113 LEU A C 1
ATOM 850 O O . LEU A 1 113 ? 9.378 -9.921 -15.443 1.00 94.94 113 LEU A O 1
ATOM 854 N N . LEU A 1 114 ? 11.462 -10.521 -14.842 1.00 93.56 114 LEU A N 1
ATOM 855 C CA . LEU A 1 114 ? 11.394 -11.907 -15.321 1.00 93.56 114 LEU A CA 1
ATOM 856 C C . LEU A 1 114 ? 11.092 -12.923 -14.216 1.00 93.56 114 LEU A C 1
ATOM 858 O O . LEU A 1 114 ? 10.607 -14.011 -14.523 1.00 93.56 114 LEU A O 1
ATOM 862 N N . SER A 1 115 ? 11.366 -12.607 -12.946 1.00 85.75 115 SER A N 1
ATOM 863 C CA . SER A 1 115 ? 11.092 -13.546 -11.857 1.00 85.75 115 SER A CA 1
ATOM 864 C C . SER A 1 115 ? 9.589 -13.696 -11.644 1.00 85.75 115 SER A C 1
ATOM 866 O O . SER A 1 115 ? 8.911 -12.762 -11.215 1.00 85.75 115 SER A O 1
ATOM 868 N N . SER A 1 116 ? 9.080 -14.908 -11.863 1.00 78.69 116 SER A N 1
ATOM 869 C CA . SER A 1 116 ? 7.746 -15.297 -11.414 1.00 78.69 116 SER A CA 1
ATOM 870 C C . SER A 1 116 ? 7.764 -15.442 -9.893 1.00 78.69 116 SER A C 1
ATOM 872 O O . SER A 1 116 ? 8.302 -16.415 -9.354 1.00 78.69 116 SER A O 1
ATOM 874 N N . GLY A 1 117 ? 7.205 -14.463 -9.185 1.00 67.88 117 GLY A N 1
ATOM 875 C CA . GLY A 1 117 ? 7.012 -14.580 -7.743 1.00 67.88 117 GLY A CA 1
ATOM 876 C C . GLY A 1 117 ? 6.031 -15.712 -7.435 1.00 67.88 117 GLY A C 1
ATOM 877 O O . GLY A 1 117 ? 4.973 -15.802 -8.048 1.00 67.88 117 GLY A O 1
ATOM 878 N N . GLN A 1 118 ? 6.345 -16.571 -6.462 1.00 60.62 118 GLN A N 1
ATOM 879 C CA . GLN A 1 118 ? 5.408 -17.616 -6.014 1.00 60.62 118 GLN A CA 1
ATOM 880 C C . GLN A 1 118 ? 4.214 -17.054 -5.223 1.00 60.62 118 GLN A C 1
ATOM 882 O O . GLN A 1 118 ? 3.247 -17.766 -4.960 1.00 60.62 118 GLN A O 1
ATOM 887 N N . ARG A 1 119 ? 4.280 -15.785 -4.810 1.00 69.69 119 ARG A N 1
ATOM 888 C CA . ARG A 1 119 ? 3.269 -15.134 -3.976 1.00 69.69 119 ARG A CA 1
ATOM 889 C C . ARG A 1 119 ? 2.477 -14.138 -4.815 1.00 69.69 119 ARG A C 1
ATOM 891 O O . ARG A 1 119 ? 3.059 -13.376 -5.580 1.00 69.69 119 ARG A O 1
ATOM 898 N N . ARG A 1 120 ? 1.153 -14.122 -4.634 1.00 69.50 120 ARG A N 1
ATOM 899 C CA . ARG A 1 120 ? 0.291 -13.055 -5.157 1.00 69.50 120 ARG A CA 1
ATOM 900 C C . ARG A 1 120 ? 0.558 -11.794 -4.349 1.00 69.50 120 ARG A C 1
ATOM 902 O O . ARG A 1 120 ? 0.053 -11.638 -3.242 1.00 69.50 120 ARG A O 1
ATOM 909 N N . MET A 1 121 ? 1.401 -10.941 -4.901 1.00 76.44 121 MET A N 1
ATOM 910 C CA . MET A 1 121 ? 1.784 -9.663 -4.320 1.00 76.44 121 MET A CA 1
ATOM 911 C C . MET A 1 121 ? 0.985 -8.566 -5.031 1.00 76.44 121 MET A C 1
ATOM 913 O O . MET A 1 121 ? 0.620 -8.752 -6.194 1.00 76.44 121 MET A O 1
ATOM 917 N N . PRO A 1 122 ? 0.732 -7.412 -4.393 1.00 83.12 122 PRO A N 1
ATOM 918 C CA . PRO A 1 122 ? 0.100 -6.293 -5.090 1.00 83.12 122 PRO A CA 1
ATOM 919 C C . PRO A 1 122 ? 0.890 -5.851 -6.328 1.00 83.12 122 PRO A C 1
ATOM 921 O O . PRO A 1 122 ? 0.293 -5.351 -7.278 1.00 83.12 122 PRO A O 1
ATOM 924 N N . T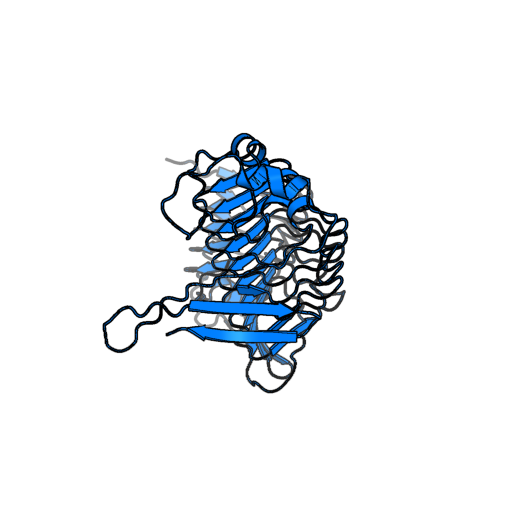RP A 1 123 ? 2.211 -6.067 -6.324 1.00 90.00 123 TRP A N 1
ATOM 925 C CA . TRP A 1 123 ? 3.085 -5.939 -7.485 1.00 90.00 123 TRP A CA 1
ATOM 926 C C . TRP A 1 123 ? 3.384 -7.325 -8.066 1.00 90.00 123 TRP A C 1
ATOM 928 O O . TRP A 1 123 ? 4.190 -8.083 -7.524 1.00 90.00 123 TRP A O 1
ATOM 938 N N . HIS A 1 124 ? 2.704 -7.660 -9.157 1.00 92.00 124 HIS A N 1
ATOM 939 C CA . HIS A 1 124 ? 2.687 -8.980 -9.776 1.00 92.00 124 HIS A CA 1
ATOM 940 C C . HIS A 1 124 ? 3.429 -8.979 -11.114 1.00 92.00 124 HIS A C 1
ATOM 942 O O . HIS A 1 124 ? 3.091 -8.209 -12.016 1.00 92.00 124 HIS A O 1
ATOM 948 N N . PHE A 1 125 ? 4.414 -9.869 -11.244 1.00 93.81 125 PHE A N 1
ATOM 949 C CA . PHE A 1 125 ? 5.233 -10.056 -12.442 1.00 93.81 125 PHE A CA 1
ATOM 950 C C . PHE A 1 125 ? 5.185 -11.528 -12.849 1.00 93.81 125 PHE A C 1
ATOM 952 O O . PHE A 1 125 ? 5.550 -12.400 -12.059 1.00 93.81 125 PHE A O 1
ATOM 959 N N . GLU A 1 126 ? 4.708 -11.821 -14.059 1.00 94.44 126 GLU A N 1
ATOM 960 C CA . GLU A 1 126 ? 4.486 -13.205 -14.492 1.00 94.44 126 GLU A CA 1
ATOM 961 C C . GLU A 1 126 ? 4.517 -13.339 -16.015 1.00 94.44 126 GLU A C 1
ATOM 963 O O . GLU A 1 126 ? 4.072 -12.452 -16.738 1.00 94.44 126 GLU A O 1
ATOM 968 N N . HIS A 1 127 ? 5.015 -14.468 -16.522 1.00 95.25 127 HIS A N 1
ATOM 969 C CA . HIS A 1 127 ? 5.055 -14.764 -17.960 1.00 95.25 127 HIS A CA 1
ATOM 970 C C . HIS A 1 127 ? 5.745 -13.685 -18.815 1.00 95.25 127 HIS A C 1
ATOM 972 O O . HIS A 1 127 ? 5.464 -13.560 -20.005 1.00 95.25 127 HIS A O 1
ATOM 978 N N . ASN A 1 128 ? 6.653 -12.904 -18.228 1.00 95.94 128 ASN A N 1
ATOM 979 C CA . ASN A 1 128 ? 7.468 -11.960 -18.979 1.00 95.94 128 ASN A CA 1
ATOM 980 C C . ASN A 1 128 ? 8.699 -12.669 -19.552 1.00 95.94 128 ASN A C 1
ATOM 982 O O . ASN A 1 128 ? 9.232 -13.608 -18.960 1.00 95.94 128 ASN A O 1
ATOM 986 N N . SER A 1 129 ? 9.169 -12.206 -20.703 1.00 95.69 129 SER A N 1
ATOM 987 C CA . SER A 1 129 ? 10.328 -12.776 -21.391 1.00 95.69 129 SER A CA 1
ATOM 988 C C . SER A 1 129 ? 11.202 -11.685 -22.002 1.00 95.69 129 SER A C 1
ATOM 990 O O . SER A 1 129 ? 10.819 -10.517 -22.057 1.00 95.69 129 SER A O 1
ATOM 992 N N . CYS A 1 130 ? 12.392 -12.060 -22.461 1.00 95.69 130 CYS A N 1
ATOM 993 C CA . CYS A 1 130 ? 13.281 -11.154 -23.178 1.00 95.69 130 CYS A CA 1
ATOM 994 C C . CYS A 1 130 ? 13.141 -11.335 -24.693 1.00 95.69 130 CYS A C 1
ATOM 996 O O . CYS A 1 130 ? 13.025 -12.464 -25.167 1.00 95.69 130 CYS A O 1
ATOM 998 N N . LEU A 1 131 ? 13.223 -10.234 -25.451 1.00 92.50 131 LEU A N 1
ATOM 999 C CA . LEU A 1 131 ? 13.136 -10.223 -26.922 1.00 92.50 131 LEU A CA 1
ATOM 1000 C C . LEU A 1 131 ? 14.149 -11.175 -27.576 1.00 92.50 131 LEU A C 1
ATOM 1002 O O . LEU A 1 131 ? 13.862 -11.824 -28.580 1.00 92.50 131 LEU A O 1
ATOM 1006 N N . HIS A 1 132 ? 15.336 -11.280 -26.981 1.00 84.50 132 HIS A N 1
ATOM 1007 C CA . HIS A 1 132 ? 16.352 -12.242 -27.373 1.00 84.50 132 HIS A CA 1
ATOM 1008 C C . HIS A 1 132 ? 16.554 -13.244 -26.243 1.00 84.50 132 HIS A C 1
ATOM 1010 O O . HIS A 1 132 ? 16.920 -12.863 -25.130 1.00 84.50 132 HIS A O 1
ATOM 1016 N N . GLN A 1 133 ? 16.371 -14.530 -26.541 1.00 68.75 133 GLN A N 1
ATOM 1017 C CA . GLN A 1 133 ? 16.708 -15.639 -25.643 1.00 68.75 133 GLN A CA 1
ATOM 1018 C C . GLN A 1 133 ? 18.227 -15.862 -25.608 1.00 68.75 133 GLN A C 1
ATOM 1020 O O . GLN A 1 133 ? 18.728 -16.958 -25.852 1.00 68.75 133 GLN A O 1
ATOM 1025 N N . ASN A 1 134 ? 18.985 -14.800 -25.342 1.00 69.56 134 ASN A N 1
ATOM 1026 C CA . ASN A 1 134 ? 20.408 -14.934 -25.090 1.00 69.56 134 ASN A CA 1
ATOM 1027 C C . ASN A 1 134 ? 20.565 -1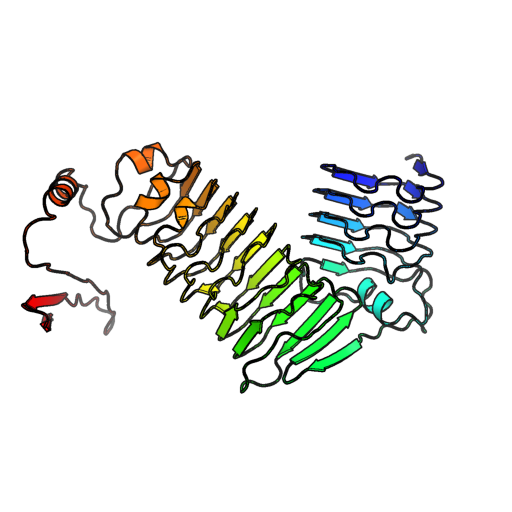5.664 -23.754 1.00 69.56 134 ASN A C 1
ATOM 1029 O O . ASN A 1 134 ? 20.114 -15.172 -22.722 1.00 69.56 134 ASN A O 1
ATOM 1033 N N . SER A 1 135 ? 21.262 -16.799 -23.757 1.00 68.06 135 SER A N 1
ATOM 1034 C CA . SER A 1 135 ? 21.554 -17.605 -22.559 1.00 68.06 135 SER A CA 1
ATOM 1035 C C . SER A 1 135 ? 22.346 -16.862 -21.471 1.00 68.06 135 SER A C 1
ATOM 1037 O O . SER A 1 135 ? 22.597 -17.415 -20.408 1.00 68.06 135 SER A O 1
ATOM 1039 N N . ASN A 1 136 ? 22.761 -15.621 -21.737 1.00 87.12 136 ASN A N 1
ATOM 1040 C CA . ASN A 1 136 ? 23.694 -14.850 -20.921 1.00 87.12 136 ASN A CA 1
ATOM 1041 C C . ASN A 1 136 ? 23.024 -13.678 -20.183 1.00 87.12 136 ASN A C 1
ATOM 1043 O O . ASN A 1 136 ? 23.726 -12.815 -19.662 1.00 87.12 136 ASN A O 1
ATOM 1047 N N . ILE A 1 137 ? 21.690 -13.591 -20.169 1.00 91.25 137 ILE A N 1
ATOM 1048 C CA . ILE A 1 137 ? 20.991 -12.523 -19.444 1.00 91.25 137 ILE A CA 1
ATOM 1049 C C . ILE A 1 137 ? 21.139 -12.768 -17.944 1.00 91.25 137 ILE A C 1
ATOM 1051 O O . ILE A 1 137 ? 20.678 -13.780 -17.419 1.00 91.25 137 ILE A O 1
ATOM 1055 N N . CYS A 1 138 ? 21.782 -11.832 -17.245 1.00 92.69 138 CYS A N 1
ATOM 1056 C CA . CYS A 1 138 ? 21.911 -11.922 -15.801 1.00 92.69 138 CYS A CA 1
ATOM 1057 C C . CYS A 1 138 ? 20.551 -11.718 -15.125 1.00 92.69 138 CYS A C 1
ATOM 1059 O O . CYS A 1 138 ? 19.876 -10.725 -15.392 1.00 92.69 138 CYS A O 1
ATOM 1061 N N . MET A 1 139 ? 20.188 -12.616 -14.210 1.00 92.56 139 MET A N 1
ATOM 1062 C CA . MET A 1 139 ? 19.037 -12.492 -13.312 1.00 92.56 139 MET A CA 1
ATOM 1063 C C . MET A 1 139 ? 19.532 -12.766 -11.896 1.00 92.56 139 MET A C 1
ATOM 1065 O O . MET A 1 139 ? 19.585 -13.914 -11.458 1.00 92.56 139 MET A O 1
ATOM 1069 N N . ARG A 1 140 ? 19.991 -11.720 -11.205 1.00 93.31 140 ARG A N 1
ATOM 1070 C CA . ARG A 1 140 ? 20.529 -11.845 -9.847 1.00 93.31 140 ARG A CA 1
ATOM 1071 C C . ARG A 1 140 ? 19.947 -10.762 -8.961 1.00 93.31 140 ARG A C 1
ATOM 1073 O O . ARG A 1 140 ? 20.094 -9.577 -9.250 1.00 93.31 140 ARG A O 1
ATOM 1080 N N . GLU A 1 141 ? 19.333 -11.202 -7.876 1.00 93.06 141 GLU A N 1
ATOM 1081 C CA . GLU A 1 141 ? 18.843 -10.348 -6.804 1.00 93.06 141 GLU A CA 1
ATOM 1082 C C . GLU A 1 141 ? 20.015 -9.875 -5.940 1.00 93.06 141 GLU A C 1
ATOM 1084 O O . GLU A 1 141 ? 21.031 -10.564 -5.792 1.00 93.06 141 GLU A O 1
ATOM 1089 N N . ARG A 1 142 ? 19.895 -8.675 -5.373 1.00 93.81 142 ARG A N 1
ATOM 1090 C CA . ARG A 1 142 ? 20.869 -8.184 -4.400 1.00 93.81 142 ARG A CA 1
ATOM 1091 C C . ARG A 1 142 ? 20.453 -8.666 -3.020 1.00 93.81 142 ARG A C 1
ATOM 1093 O O . ARG A 1 142 ? 19.486 -8.163 -2.455 1.00 93.81 142 ARG A O 1
ATOM 1100 N N . GLU A 1 143 ? 21.205 -9.612 -2.481 1.00 95.06 143 GLU A N 1
ATOM 1101 C CA . GLU A 1 143 ? 20.999 -10.124 -1.130 1.00 95.06 143 GLU A CA 1
ATOM 1102 C C . GLU A 1 143 ? 21.836 -9.346 -0.116 1.00 95.06 143 GLU A C 1
ATOM 1104 O O . GLU A 1 143 ? 22.983 -8.974 -0.383 1.00 95.06 143 GLU A O 1
ATOM 1109 N N . PHE A 1 144 ? 21.260 -9.083 1.050 1.00 94.12 144 PHE A N 1
ATOM 1110 C CA . PHE A 1 144 ? 21.951 -8.440 2.160 1.00 94.12 144 PHE A CA 1
ATOM 1111 C C . PHE A 1 144 ? 21.278 -8.819 3.478 1.00 94.12 144 PHE A C 1
ATOM 1113 O O . PHE A 1 144 ? 20.087 -9.119 3.516 1.00 94.12 144 PHE A O 1
ATOM 1120 N N . THR A 1 145 ? 22.042 -8.787 4.565 1.00 91.62 145 THR A N 1
ATOM 1121 C CA . THR A 1 145 ? 21.541 -9.087 5.907 1.00 91.62 145 THR A CA 1
ATOM 1122 C C . THR A 1 145 ? 21.789 -7.886 6.808 1.00 91.62 145 THR A C 1
ATOM 1124 O O . THR A 1 145 ? 22.895 -7.343 6.825 1.00 91.62 145 THR A O 1
ATOM 1127 N N . VAL A 1 146 ? 20.763 -7.456 7.542 1.00 88.06 146 VAL A N 1
ATOM 1128 C CA . VAL A 1 146 ? 20.851 -6.361 8.520 1.00 88.06 146 VAL A CA 1
ATOM 1129 C C . VAL A 1 146 ? 20.346 -6.881 9.857 1.00 88.06 146 VAL A C 1
ATOM 1131 O O . VAL A 1 146 ? 19.157 -7.153 10.009 1.00 88.06 146 VAL A O 1
ATOM 1134 N N . GLY A 1 147 ? 21.255 -7.047 10.820 1.00 85.81 147 GLY A N 1
ATOM 1135 C CA . GLY A 1 147 ? 20.936 -7.750 12.064 1.00 85.81 147 GLY A CA 1
ATOM 1136 C C . GLY A 1 147 ? 20.454 -9.170 11.762 1.00 85.81 147 GLY A C 1
ATOM 1137 O O . GLY A 1 147 ? 21.126 -9.899 11.037 1.00 85.81 147 GLY A O 1
ATOM 1138 N N . ASN A 1 148 ? 19.262 -9.517 12.247 1.00 87.69 148 ASN A N 1
ATOM 1139 C CA . ASN A 1 148 ? 18.662 -10.845 12.087 1.00 87.69 148 ASN A CA 1
ATOM 1140 C C . ASN A 1 148 ? 17.651 -10.907 10.934 1.00 87.69 148 ASN A C 1
ATOM 1142 O O . ASN A 1 148 ? 16.733 -11.722 10.954 1.00 87.69 148 ASN A O 1
ATOM 1146 N N . VAL A 1 149 ? 17.780 -10.029 9.939 1.00 91.00 149 VAL A N 1
ATOM 1147 C CA . VAL A 1 149 ? 16.905 -10.017 8.763 1.00 91.00 149 VAL A CA 1
ATOM 1148 C C . VAL A 1 149 ? 17.712 -10.236 7.515 1.00 91.00 149 VAL A C 1
ATOM 1150 O O . VAL A 1 149 ? 18.595 -9.440 7.192 1.00 91.00 149 VAL A O 1
ATOM 1153 N N . HIS A 1 150 ? 17.344 -11.277 6.784 1.00 93.81 150 HIS A N 1
ATOM 1154 C CA . HIS A 1 150 ? 17.835 -11.520 5.445 1.00 93.81 150 HIS A CA 1
ATOM 1155 C C . HIS A 1 150 ? 16.882 -10.885 4.435 1.00 93.81 150 HIS A C 1
ATOM 1157 O O . HIS A 1 150 ? 15.680 -11.148 4.456 1.00 93.81 150 HIS A O 1
ATOM 1163 N N . CYS A 1 151 ? 17.420 -10.053 3.551 1.00 95.19 151 CYS A N 1
ATOM 1164 C CA . CYS A 1 151 ? 16.664 -9.342 2.536 1.00 95.19 151 CYS A CA 1
ATOM 1165 C C . CYS A 1 151 ? 17.177 -9.657 1.133 1.00 95.19 151 CYS A C 1
ATOM 1167 O O . CYS A 1 151 ? 18.382 -9.778 0.902 1.00 95.19 151 CYS A O 1
ATOM 1169 N N . ARG A 1 152 ? 16.249 -9.688 0.179 1.00 94.44 152 ARG A N 1
ATOM 1170 C CA . ARG A 1 152 ? 16.498 -9.771 -1.258 1.00 94.44 152 ARG A CA 1
ATOM 1171 C C . ARG A 1 152 ? 15.880 -8.559 -1.936 1.00 94.44 152 ARG A C 1
ATOM 1173 O O . ARG A 1 152 ? 14.698 -8.267 -1.759 1.00 94.44 152 ARG A O 1
ATOM 1180 N N . ALA A 1 153 ? 16.693 -7.825 -2.683 1.00 93.44 153 ALA A N 1
ATOM 1181 C CA . ALA A 1 153 ? 16.263 -6.662 -3.442 1.00 93.44 153 ALA A CA 1
ATOM 1182 C C . ALA A 1 153 ? 16.242 -6.958 -4.939 1.00 93.44 153 ALA A C 1
ATOM 1184 O O . ALA A 1 153 ? 17.206 -7.485 -5.504 1.00 93.44 153 ALA A O 1
ATOM 1185 N N . ARG A 1 154 ? 15.163 -6.512 -5.580 1.00 92.56 154 ARG A N 1
ATOM 1186 C CA . ARG A 1 154 ? 15.004 -6.450 -7.033 1.00 92.56 154 ARG A CA 1
ATOM 1187 C C . ARG A 1 154 ? 14.503 -5.056 -7.404 1.00 92.56 154 ARG A C 1
ATOM 1189 O O . ARG A 1 154 ? 13.309 -4.829 -7.595 1.00 92.56 154 ARG A O 1
ATOM 1196 N N . ARG A 1 155 ? 15.434 -4.094 -7.450 1.00 91.81 155 ARG A N 1
ATOM 1197 C CA . ARG A 1 155 ? 15.156 -2.663 -7.678 1.00 91.81 155 ARG A CA 1
ATOM 1198 C C . ARG A 1 155 ? 14.171 -2.071 -6.659 1.00 91.81 155 ARG A C 1
ATOM 1200 O O . ARG A 1 155 ? 14.537 -1.839 -5.512 1.00 91.81 155 ARG A O 1
ATOM 1207 N N . GLU A 1 156 ? 12.946 -1.802 -7.098 1.00 91.81 156 GLU A N 1
ATOM 1208 C CA . GLU A 1 156 ? 11.901 -1.090 -6.357 1.00 91.81 156 GLU A CA 1
ATOM 1209 C C . GLU A 1 156 ? 11.256 -1.940 -5.255 1.00 91.81 156 GLU A C 1
ATOM 1211 O O . GLU A 1 156 ? 10.564 -1.396 -4.396 1.00 91.81 156 GLU A O 1
ATOM 1216 N N . ILE A 1 157 ? 11.508 -3.255 -5.254 1.00 93.38 157 ILE A N 1
ATOM 1217 C CA . ILE A 1 157 ? 10.963 -4.203 -4.280 1.00 93.38 157 ILE A CA 1
ATOM 1218 C C . ILE A 1 157 ? 12.091 -4.774 -3.424 1.00 93.38 157 ILE A C 1
ATOM 1220 O O . ILE A 1 157 ? 13.090 -5.287 -3.941 1.00 93.38 157 ILE A O 1
ATOM 1224 N N . VAL A 1 158 ? 11.890 -4.734 -2.109 1.00 94.25 158 VAL A N 1
ATOM 1225 C CA . VAL A 1 158 ? 12.696 -5.462 -1.127 1.00 94.25 158 VAL A CA 1
ATOM 1226 C C . VAL A 1 158 ? 11.819 -6.442 -0.362 1.00 94.25 158 VAL A C 1
ATOM 1228 O O . VAL A 1 158 ? 10.799 -6.067 0.212 1.00 94.25 158 VAL A O 1
ATOM 1231 N N . GLU A 1 159 ? 12.247 -7.697 -0.334 1.00 94.00 159 GLU A N 1
ATOM 1232 C CA . GLU A 1 159 ? 11.619 -8.780 0.417 1.00 94.00 159 GLU A CA 1
ATOM 1233 C C . GLU A 1 159 ? 12.561 -9.221 1.528 1.00 94.00 159 GLU A C 1
ATOM 1235 O O . GLU A 1 159 ? 13.712 -9.555 1.269 1.00 94.00 159 GLU A O 1
ATOM 1240 N N . CYS A 1 160 ? 12.081 -9.211 2.762 1.00 94.19 160 CYS A N 1
ATOM 1241 C CA . CYS A 1 160 ? 12.859 -9.499 3.952 1.00 94.19 160 CYS A CA 1
ATOM 1242 C C . CYS A 1 160 ? 12.186 -10.589 4.789 1.00 94.19 160 CYS A C 1
ATOM 1244 O O . CYS A 1 160 ? 10.958 -10.649 4.891 1.00 94.19 160 CYS A O 1
ATOM 1246 N N . VAL A 1 161 ? 13.002 -11.437 5.403 1.00 93.69 161 VAL A N 1
ATOM 1247 C CA . VAL A 1 161 ? 12.582 -12.533 6.280 1.00 93.69 161 VAL A CA 1
ATOM 1248 C C . VAL A 1 161 ? 13.465 -12.506 7.524 1.00 93.69 161 VAL A C 1
ATOM 1250 O O . VAL A 1 161 ? 14.682 -12.315 7.415 1.00 93.69 161 VAL A O 1
ATOM 1253 N N . CYS A 1 162 ? 12.865 -12.657 8.702 1.00 92.19 162 CYS A N 1
ATOM 1254 C CA . CYS A 1 162 ? 13.620 -12.779 9.945 1.00 92.19 162 CYS A CA 1
ATOM 1255 C C . CYS A 1 162 ? 14.277 -14.167 10.050 1.00 92.19 162 CYS A C 1
ATOM 1257 O O . CYS A 1 162 ? 13.689 -15.175 9.666 1.00 92.19 162 CYS A O 1
ATOM 1259 N N . VAL A 1 163 ? 15.523 -14.205 10.521 1.00 88.19 163 VAL A N 1
ATOM 1260 C CA . VAL A 1 163 ? 16.345 -15.424 10.608 1.00 88.19 163 VAL A CA 1
ATOM 1261 C C . VAL A 1 163 ? 16.412 -15.962 12.039 1.00 88.19 163 VAL A C 1
ATOM 1263 O O . VAL A 1 163 ? 16.427 -17.175 12.208 1.00 88.19 163 VAL A O 1
ATOM 1266 N N . ASP A 1 164 ? 16.402 -15.083 13.051 1.00 78.50 164 ASP A N 1
ATOM 1267 C CA . ASP A 1 164 ? 16.578 -15.455 14.462 1.00 78.50 164 ASP A CA 1
ATOM 1268 C C . ASP A 1 164 ? 15.545 -14.792 15.390 1.00 78.50 164 ASP A C 1
ATOM 1270 O O . ASP A 1 164 ? 15.203 -13.618 15.227 1.00 78.50 164 ASP A O 1
ATOM 1274 N N . ASP A 1 165 ? 15.145 -15.521 16.438 1.00 68.25 165 ASP A N 1
ATOM 1275 C CA . ASP A 1 165 ? 13.996 -15.188 17.294 1.00 68.25 165 ASP A CA 1
ATOM 1276 C C . ASP A 1 165 ? 14.279 -14.221 18.460 1.00 68.25 165 ASP A C 1
ATOM 1278 O O . ASP A 1 165 ? 13.360 -13.842 19.185 1.00 68.25 165 ASP A O 1
ATOM 1282 N N . THR A 1 166 ? 15.536 -13.841 18.705 1.00 67.00 166 THR A N 1
ATOM 1283 C CA . THR A 1 166 ? 15.952 -13.368 20.045 1.00 67.00 166 THR A CA 1
ATOM 1284 C C . THR A 1 166 ? 16.094 -11.856 20.218 1.00 67.00 166 THR A C 1
ATOM 1286 O O . THR A 1 166 ? 16.350 -11.403 21.334 1.00 67.00 166 THR A O 1
ATOM 1289 N N . SER A 1 167 ? 15.935 -11.047 19.167 1.00 64.38 167 SER A N 1
ATOM 1290 C CA . SER A 1 167 ? 16.197 -9.603 19.253 1.00 64.38 167 SER A CA 1
ATOM 1291 C C . SER A 1 167 ? 15.078 -8.749 18.677 1.00 64.38 167 SER A C 1
ATOM 1293 O O . SER A 1 167 ? 14.550 -9.054 17.611 1.00 64.38 167 SER A O 1
ATOM 1295 N N . THR A 1 168 ? 14.812 -7.610 19.322 1.00 68.88 168 THR A N 1
ATOM 1296 C CA . THR A 1 168 ? 13.988 -6.534 18.765 1.00 68.88 168 THR A CA 1
ATOM 1297 C C . THR A 1 168 ? 14.610 -6.024 17.474 1.00 68.88 168 THR A C 1
ATOM 1299 O O . THR A 1 168 ? 15.685 -5.416 17.474 1.00 68.88 168 THR A O 1
ATOM 1302 N N . LEU A 1 169 ? 13.927 -6.280 16.370 1.00 71.38 169 LEU A N 1
ATOM 1303 C CA . LEU A 1 169 ? 14.392 -5.904 15.054 1.00 71.38 169 LEU A CA 1
ATOM 1304 C C . LEU A 1 169 ? 14.058 -4.447 14.723 1.00 71.38 169 LEU A C 1
ATOM 1306 O O . LEU A 1 169 ? 12.933 -4.012 14.942 1.00 71.38 169 LEU A O 1
ATOM 1310 N N . VAL A 1 170 ? 15.005 -3.739 14.102 1.00 73.19 170 VAL A N 1
ATOM 1311 C CA . VAL A 1 170 ? 14.780 -2.441 13.452 1.00 73.19 170 VAL A CA 1
ATOM 1312 C C . VAL A 1 170 ? 14.622 -2.647 11.945 1.00 73.19 170 VAL A C 1
ATOM 1314 O O . VAL A 1 170 ? 15.384 -3.388 11.328 1.00 73.19 170 VAL A O 1
ATOM 1317 N N . MET A 1 171 ? 13.642 -1.966 11.351 1.00 81.50 171 MET A N 1
ATOM 1318 C CA . MET A 1 171 ? 13.377 -1.979 9.910 1.00 81.50 171 MET A CA 1
ATOM 1319 C C . MET A 1 171 ? 14.656 -1.679 9.088 1.00 81.50 171 MET A C 1
ATOM 1321 O O . MET A 1 171 ? 15.270 -0.628 9.293 1.00 81.50 171 MET A O 1
ATOM 1325 N N . PRO A 1 172 ? 15.051 -2.555 8.143 1.00 85.38 172 PRO A N 1
ATOM 1326 C CA . PRO A 1 172 ? 16.178 -2.316 7.244 1.00 85.38 172 PRO A CA 1
ATOM 1327 C C . PRO A 1 172 ? 16.045 -1.005 6.463 1.00 85.38 172 PRO A C 1
ATOM 1329 O O . PRO A 1 172 ? 14.980 -0.684 5.932 1.00 85.38 172 PRO A O 1
ATOM 1332 N N . THR A 1 173 ? 17.143 -0.259 6.339 1.00 86.81 173 THR A N 1
ATOM 1333 C CA . THR A 1 173 ? 17.187 0.924 5.476 1.00 86.81 173 THR A CA 1
ATOM 1334 C C . THR A 1 173 ? 17.321 0.498 4.017 1.00 86.81 173 THR A C 1
ATOM 1336 O O . THR A 1 173 ? 18.158 -0.327 3.657 1.00 86.81 173 THR A O 1
ATOM 1339 N N . THR A 1 174 ? 16.476 1.055 3.152 1.00 90.56 174 THR A N 1
ATOM 1340 C CA . THR A 1 174 ? 16.474 0.754 1.718 1.00 90.56 174 THR A CA 1
ATOM 1341 C C . THR A 1 174 ? 16.003 1.964 0.918 1.00 90.56 174 THR A C 1
ATOM 1343 O O . THR A 1 174 ? 15.275 2.813 1.431 1.00 90.56 174 THR A O 1
ATOM 1346 N N . ASN A 1 175 ? 16.439 2.041 -0.338 1.00 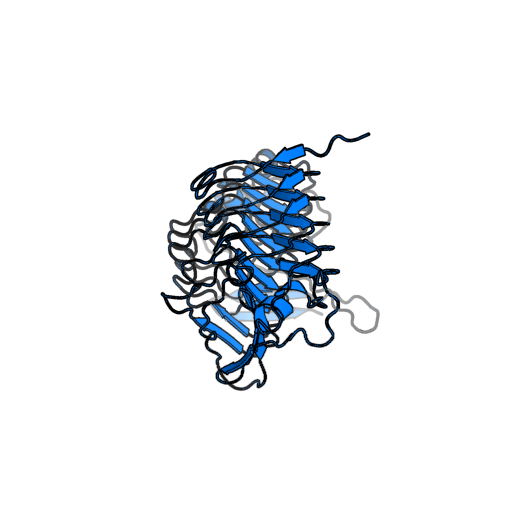89.56 175 ASN A N 1
ATOM 1347 C CA . ASN A 1 175 ? 15.976 3.010 -1.331 1.00 89.56 175 ASN A CA 1
ATOM 1348 C C . ASN A 1 175 ? 14.809 2.484 -2.185 1.00 89.56 175 ASN A C 1
ATOM 1350 O O . ASN A 1 175 ? 14.399 3.156 -3.128 1.00 89.56 175 ASN A O 1
ATOM 1354 N N . ALA A 1 176 ? 14.319 1.279 -1.888 1.00 92.38 176 ALA A N 1
ATOM 1355 C CA . ALA A 1 176 ? 13.141 0.703 -2.518 1.00 92.38 176 ALA A CA 1
ATOM 1356 C C . ALA A 1 176 ? 11.876 1.505 -2.180 1.00 92.38 176 ALA A C 1
ATOM 1358 O O . ALA A 1 176 ? 11.862 2.339 -1.268 1.00 92.38 176 ALA A O 1
ATOM 1359 N N . THR A 1 177 ? 10.808 1.240 -2.919 1.00 92.00 177 THR A N 1
ATOM 1360 C CA . THR A 1 177 ? 9.494 1.871 -2.736 1.00 92.00 177 THR A CA 1
ATOM 1361 C C . THR A 1 177 ? 8.488 0.903 -2.139 1.00 92.00 177 THR A C 1
ATOM 1363 O O . THR A 1 177 ? 7.592 1.320 -1.402 1.00 92.00 177 THR A O 1
ATOM 1366 N N . MET A 1 178 ? 8.677 -0.391 -2.383 1.00 93.00 178 MET A N 1
ATOM 1367 C CA . MET A 1 178 ? 7.906 -1.465 -1.786 1.00 93.00 178 MET A CA 1
ATOM 1368 C C . MET A 1 178 ? 8.793 -2.305 -0.872 1.00 93.00 178 MET A C 1
ATOM 1370 O O . MET A 1 178 ? 9.874 -2.752 -1.264 1.00 93.00 178 MET A O 1
ATOM 1374 N N . MET A 1 179 ? 8.310 -2.557 0.341 1.00 94.19 179 MET A N 1
ATOM 1375 C CA . MET A 1 179 ? 8.960 -3.463 1.275 1.00 94.19 179 MET A CA 1
ATOM 1376 C C . MET A 1 179 ? 7.981 -4.499 1.794 1.00 94.19 179 MET A C 1
ATOM 1378 O O . MET A 1 179 ? 6.868 -4.177 2.214 1.00 94.19 179 MET A O 1
ATOM 1382 N N . LEU A 1 180 ? 8.439 -5.742 1.804 1.00 94.38 180 LEU A N 1
ATOM 1383 C CA . LEU A 1 180 ? 7.760 -6.846 2.446 1.00 94.38 180 LEU A CA 1
ATOM 1384 C C . LEU A 1 180 ? 8.663 -7.410 3.523 1.00 94.38 180 LEU A C 1
ATOM 1386 O O . LEU A 1 180 ? 9.835 -7.674 3.267 1.00 94.38 180 LEU A O 1
ATOM 1390 N N . ILE A 1 181 ? 8.121 -7.602 4.714 1.00 94.44 181 ILE A N 1
ATOM 1391 C CA . ILE A 1 181 ? 8.845 -8.227 5.811 1.00 94.44 181 ILE A CA 1
ATOM 1392 C C . ILE A 1 181 ? 7.924 -9.169 6.568 1.00 94.44 181 ILE A C 1
ATOM 1394 O O . ILE A 1 181 ? 6.761 -8.853 6.819 1.00 94.44 181 ILE A O 1
ATOM 1398 N N . GLY A 1 182 ? 8.435 -10.341 6.917 1.00 94.06 182 GLY A N 1
ATOM 1399 C CA . GLY A 1 182 ? 7.656 -11.285 7.691 1.00 94.06 182 GLY A CA 1
ATOM 1400 C C . GLY A 1 182 ? 8.466 -12.405 8.303 1.00 94.06 182 GLY A C 1
ATOM 1401 O O . GLY A 1 182 ? 9.693 -12.429 8.203 1.00 94.06 182 GLY A O 1
ATOM 1402 N N . ASP A 1 183 ? 7.728 -13.321 8.921 1.00 93.81 183 ASP A N 1
ATOM 1403 C CA . ASP A 1 183 ? 8.243 -14.504 9.621 1.00 93.81 183 ASP A CA 1
ATOM 1404 C C . ASP A 1 183 ? 9.112 -14.126 10.817 1.00 93.81 183 ASP A C 1
ATOM 1406 O O . ASP A 1 183 ? 10.195 -14.665 11.007 1.00 93.81 183 ASP A O 1
ATOM 1410 N N . CYS A 1 184 ? 8.642 -13.153 11.595 1.00 92.75 184 CYS A N 1
ATOM 1411 C CA . CYS A 1 184 ? 9.388 -12.554 12.694 1.00 92.75 184 CYS A CA 1
ATOM 1412 C C . CYS A 1 184 ? 8.737 -12.886 14.037 1.00 92.75 184 CYS A C 1
ATOM 1414 O O . CYS A 1 184 ? 7.539 -12.658 14.208 1.00 92.75 184 CYS A O 1
ATOM 1416 N N . SER A 1 185 ? 9.526 -13.320 15.021 1.00 92.88 185 SER A N 1
ATOM 1417 C CA . SER A 1 185 ? 9.059 -13.416 16.410 1.00 92.88 185 SER A CA 1
ATOM 1418 C C . SER A 1 185 ? 8.707 -12.024 16.955 1.00 92.88 185 SER A C 1
ATOM 1420 O O . SER A 1 185 ? 7.584 -11.766 17.379 1.00 92.88 185 SER A O 1
ATOM 1422 N N . HIS A 1 186 ? 9.635 -11.071 16.835 1.00 92.19 186 HIS A N 1
ATOM 1423 C CA . HIS A 1 186 ? 9.481 -9.705 17.331 1.00 92.19 186 HIS A CA 1
ATOM 1424 C C . HIS A 1 186 ? 9.901 -8.678 16.275 1.00 92.19 186 HIS A C 1
ATOM 1426 O O . HIS A 1 186 ? 11.083 -8.523 15.961 1.00 92.19 186 HIS A O 1
ATOM 1432 N N . LEU A 1 187 ? 8.933 -7.926 15.752 1.00 92.19 187 LEU A N 1
ATOM 1433 C CA . LEU A 1 187 ? 9.162 -6.854 14.786 1.00 92.19 187 LEU A CA 1
ATOM 1434 C C . LEU A 1 187 ? 8.799 -5.499 15.404 1.00 92.19 187 LEU A C 1
ATOM 1436 O O . LEU A 1 187 ? 7.631 -5.219 15.664 1.00 92.19 187 LEU A O 1
ATOM 1440 N N . HIS A 1 188 ? 9.801 -4.638 15.597 1.00 92.94 188 HIS A N 1
ATOM 1441 C CA . HIS A 1 188 ? 9.607 -3.270 16.073 1.00 92.94 188 HIS A CA 1
ATOM 1442 C C . HIS A 1 188 ? 9.827 -2.276 14.928 1.00 92.94 188 HIS A C 1
ATOM 1444 O O . HIS A 1 188 ? 10.942 -2.024 14.457 1.00 92.94 188 HIS A O 1
ATOM 1450 N N . LEU A 1 189 ? 8.733 -1.697 14.447 1.00 93.38 189 LEU A N 1
ATOM 1451 C CA . LEU A 1 189 ? 8.755 -0.833 13.283 1.00 93.38 189 LEU A CA 1
ATOM 1452 C C . LEU A 1 189 ? 8.948 0.628 13.687 1.00 93.38 189 LEU A C 1
ATOM 1454 O O . LEU A 1 189 ? 8.009 1.324 14.069 1.00 93.38 189 LEU A O 1
ATOM 1458 N N . ASN A 1 190 ? 10.183 1.098 13.532 1.00 93.62 190 ASN A N 1
ATOM 1459 C CA . ASN A 1 190 ? 10.574 2.491 13.716 1.00 93.62 190 ASN A CA 1
ATOM 1460 C C . ASN A 1 190 ? 11.289 2.994 12.456 1.00 93.62 190 ASN A C 1
ATOM 1462 O O . ASN A 1 190 ? 12.510 2.881 12.321 1.00 93.62 190 ASN A O 1
ATOM 1466 N N . ALA A 1 191 ? 10.511 3.492 11.497 1.00 92.44 191 ALA A N 1
ATOM 1467 C CA . ALA A 1 191 ? 11.021 3.954 10.218 1.00 92.44 191 ALA A CA 1
ATOM 1468 C C . ALA A 1 191 ? 11.841 5.246 10.362 1.00 92.44 191 ALA A C 1
ATOM 1470 O O . ALA A 1 191 ? 11.514 6.160 11.130 1.00 92.44 191 ALA A O 1
ATOM 1471 N N . VAL A 1 192 ? 12.904 5.344 9.562 1.00 91.88 192 VAL A N 1
ATOM 1472 C CA . VAL A 1 192 ? 13.703 6.567 9.452 1.00 91.88 192 VAL A CA 1
ATOM 1473 C C . VAL A 1 192 ? 12.931 7.657 8.686 1.00 91.88 192 VAL A C 1
ATOM 1475 O O . VAL A 1 192 ? 12.239 7.337 7.715 1.00 91.88 192 VAL A O 1
ATOM 1478 N N . PRO A 1 193 ? 13.077 8.951 9.039 1.00 91.25 193 PRO A N 1
ATOM 1479 C CA . PRO A 1 193 ? 12.373 10.053 8.364 1.00 91.25 193 PRO A CA 1
ATOM 1480 C C . PRO A 1 193 ? 12.700 10.223 6.873 1.00 91.25 193 PRO A C 1
ATOM 1482 O O . PRO A 1 193 ? 12.018 10.953 6.168 1.00 91.25 193 PRO A O 1
ATOM 1485 N N . THR A 1 194 ? 13.763 9.585 6.385 1.00 91.44 194 THR A N 1
ATOM 1486 C CA . THR A 1 194 ? 14.192 9.628 4.980 1.00 91.44 194 THR A CA 1
ATOM 1487 C C . THR A 1 194 ? 13.744 8.405 4.178 1.00 91.44 194 THR A C 1
ATOM 1489 O O . THR A 1 194 ? 14.167 8.243 3.034 1.00 91.44 194 THR A O 1
ATOM 1492 N N . SER A 1 195 ? 12.923 7.527 4.763 1.00 92.56 195 SER A N 1
ATOM 1493 C CA . SER A 1 195 ? 12.464 6.302 4.107 1.00 92.56 195 SER A CA 1
ATOM 1494 C C . SER A 1 195 ? 11.665 6.604 2.835 1.00 92.56 195 SER A C 1
ATOM 1496 O O . SER A 1 195 ? 10.728 7.403 2.855 1.00 92.56 195 SER A O 1
ATOM 1498 N N . SER A 1 196 ? 12.025 5.933 1.738 1.00 91.75 196 SER A N 1
ATOM 1499 C CA . SER A 1 196 ? 11.333 6.006 0.445 1.00 91.75 196 SER A CA 1
ATOM 1500 C C . SER A 1 196 ? 10.199 4.991 0.301 1.00 91.75 196 SER A C 1
ATOM 1502 O O . SER A 1 196 ? 9.608 4.899 -0.772 1.00 91.75 196 SER A O 1
ATOM 1504 N N . ILE A 1 197 ? 9.902 4.222 1.353 1.00 93.62 197 ILE A N 1
ATOM 1505 C CA . ILE A 1 197 ? 8.856 3.202 1.322 1.00 93.62 197 ILE A CA 1
ATOM 1506 C C . ILE A 1 197 ? 7.485 3.863 1.204 1.00 93.62 197 ILE A C 1
ATOM 1508 O O . ILE A 1 197 ? 7.059 4.619 2.077 1.00 93.62 197 ILE A O 1
ATOM 1512 N N . VAL A 1 198 ? 6.798 3.520 0.122 1.00 92.44 198 VAL A N 1
ATOM 1513 C CA . VAL A 1 198 ? 5.431 3.930 -0.196 1.00 92.44 198 VAL A CA 1
ATOM 1514 C C . VAL A 1 198 ? 4.444 2.798 0.086 1.00 92.44 198 VAL A C 1
ATOM 1516 O O . VAL A 1 198 ? 3.319 3.063 0.509 1.00 92.44 198 VAL A O 1
ATOM 1519 N N . SER A 1 199 ? 4.858 1.542 -0.106 1.00 92.94 199 SER A N 1
ATOM 1520 C CA . SER A 1 199 ? 4.035 0.362 0.171 1.00 92.94 199 SER A CA 1
ATOM 1521 C C . SER A 1 199 ? 4.751 -0.588 1.121 1.00 92.94 199 SER A C 1
ATOM 1523 O O . SER A 1 199 ? 5.864 -1.038 0.842 1.00 92.94 199 SER A O 1
ATOM 1525 N N . LEU A 1 200 ? 4.113 -0.896 2.246 1.00 95.00 200 LEU A N 1
ATOM 1526 C CA . LEU A 1 200 ? 4.669 -1.743 3.291 1.00 95.00 200 LEU A CA 1
ATOM 1527 C C . LEU A 1 200 ? 3.735 -2.914 3.583 1.00 95.00 200 LEU A C 1
ATOM 1529 O O . LEU A 1 200 ? 2.561 -2.723 3.901 1.00 95.00 200 LEU A O 1
ATOM 1533 N N . HIS A 1 201 ? 4.289 -4.120 3.524 1.00 94.88 201 HIS A N 1
ATOM 1534 C CA . HIS A 1 201 ? 3.564 -5.361 3.757 1.00 94.88 201 HIS A CA 1
ATOM 1535 C C . HIS A 1 201 ? 4.240 -6.140 4.875 1.00 94.88 201 HIS A C 1
ATOM 1537 O O . HIS A 1 201 ? 5.399 -6.538 4.758 1.00 94.88 201 HIS A O 1
ATOM 1543 N N . LEU A 1 202 ? 3.504 -6.362 5.954 1.00 95.69 202 LEU A N 1
ATOM 1544 C CA . LEU A 1 202 ? 3.963 -7.097 7.121 1.00 95.69 202 LEU A CA 1
ATOM 1545 C C . LEU A 1 202 ? 3.178 -8.402 7.203 1.00 95.69 202 LEU A C 1
ATOM 1547 O O . LEU A 1 202 ? 1.956 -8.390 7.048 1.00 95.69 202 LEU A O 1
ATOM 1551 N N . TYR A 1 203 ? 3.834 -9.530 7.448 1.00 95.38 203 TYR A N 1
ATOM 1552 C CA . TYR A 1 203 ? 3.115 -10.797 7.574 1.00 95.38 203 TYR A CA 1
ATOM 1553 C C . TYR A 1 203 ? 3.748 -11.741 8.590 1.00 95.38 203 TYR A C 1
ATOM 1555 O O . TYR A 1 203 ? 4.968 -11.789 8.713 1.00 95.38 203 TYR A O 1
ATOM 1563 N N . ARG A 1 204 ? 2.917 -12.525 9.286 1.00 95.25 204 ARG A N 1
ATOM 1564 C CA . ARG A 1 204 ? 3.367 -13.575 10.219 1.00 95.25 204 ARG A CA 1
ATOM 1565 C C . ARG A 1 204 ? 4.356 -13.050 11.271 1.00 95.25 204 ARG A C 1
ATOM 1567 O O . ARG A 1 204 ? 5.442 -13.599 11.429 1.00 95.25 204 ARG A O 1
ATOM 1574 N N . ALA A 1 205 ? 3.988 -11.960 11.948 1.00 95.06 205 ALA A N 1
ATOM 1575 C CA . ALA A 1 205 ? 4.738 -11.439 13.090 1.00 95.06 205 ALA A CA 1
ATOM 1576 C C . ALA A 1 205 ? 4.055 -11.828 14.412 1.00 95.06 205 ALA A C 1
ATOM 1578 O O . ALA A 1 205 ? 2.897 -11.453 14.631 1.00 95.06 205 ALA A O 1
ATOM 1579 N N . GLU A 1 206 ? 4.750 -12.560 15.287 1.00 94.81 206 GLU A N 1
ATOM 1580 C CA . GLU A 1 206 ? 4.186 -13.009 16.577 1.00 94.81 206 GLU A CA 1
ATOM 1581 C C . GLU A 1 206 ? 3.968 -11.841 17.547 1.00 94.81 206 GLU A C 1
ATOM 1583 O O . GLU A 1 206 ? 2.958 -11.782 18.251 1.00 94.81 206 GLU A O 1
ATOM 1588 N N . THR A 1 207 ? 4.877 -10.870 17.520 1.00 95.12 207 THR A N 1
ATOM 1589 C CA . THR A 1 207 ? 4.749 -9.581 18.191 1.00 95.12 207 THR A CA 1
ATOM 1590 C C . THR A 1 207 ? 5.165 -8.476 17.231 1.00 95.12 207 THR A C 1
ATOM 1592 O O . THR A 1 207 ? 6.305 -8.427 16.764 1.00 95.12 207 THR A O 1
ATOM 1595 N N . LEU A 1 208 ? 4.241 -7.560 16.956 1.00 96.44 208 LEU A N 1
ATOM 1596 C CA . LEU A 1 208 ? 4.462 -6.381 16.132 1.00 96.44 208 LEU A CA 1
ATOM 1597 C C . LEU A 1 208 ? 4.188 -5.109 16.933 1.00 96.44 208 LEU A C 1
ATOM 1599 O O . LEU A 1 208 ? 3.089 -4.904 17.448 1.00 96.44 208 LEU A O 1
ATOM 1603 N N . GLU A 1 209 ? 5.172 -4.223 16.973 1.00 96.94 209 GLU A N 1
ATOM 1604 C CA . GLU A 1 209 ? 5.038 -2.885 17.535 1.00 96.94 209 GLU A CA 1
ATOM 1605 C C . GLU A 1 209 ? 5.216 -1.842 16.430 1.00 96.94 209 GLU A C 1
ATOM 1607 O O . GLU A 1 209 ? 6.225 -1.841 15.721 1.00 96.94 209 GLU A O 1
ATOM 1612 N N . LEU A 1 210 ? 4.237 -0.953 16.268 1.00 97.50 210 LEU A N 1
ATOM 1613 C CA . LEU A 1 210 ? 4.299 0.139 15.297 1.00 97.50 210 LEU A CA 1
ATOM 1614 C C . LEU A 1 210 ? 4.637 1.437 16.028 1.00 97.50 210 LEU A C 1
ATOM 1616 O O . LEU A 1 210 ? 3.752 2.046 16.620 1.00 97.50 210 LEU A O 1
ATOM 1620 N N . GLU A 1 211 ? 5.902 1.849 15.977 1.00 96.56 211 GLU A N 1
ATOM 1621 C CA . GLU A 1 211 ? 6.394 3.064 16.640 1.00 96.56 211 GLU A CA 1
ATOM 1622 C C . GLU A 1 211 ? 6.348 4.277 15.706 1.00 96.56 211 GLU A C 1
ATOM 1624 O O . GLU A 1 211 ? 5.839 5.338 16.055 1.00 96.56 211 GLU A O 1
ATOM 1629 N N . ARG A 1 212 ? 6.870 4.125 14.484 1.00 96.12 212 ARG A N 1
ATOM 1630 C CA . ARG A 1 212 ? 6.833 5.169 13.452 1.00 96.12 212 ARG A CA 1
ATOM 1631 C C . ARG A 1 212 ? 6.813 4.546 12.072 1.00 96.12 212 ARG A C 1
ATOM 1633 O O . ARG A 1 212 ? 7.713 3.782 11.734 1.00 96.12 212 ARG A O 1
ATOM 1640 N N . LEU A 1 213 ? 5.842 4.924 11.253 1.00 97.25 213 LEU A N 1
ATOM 1641 C CA . LEU A 1 213 ? 5.750 4.473 9.868 1.00 97.25 213 LEU A CA 1
ATOM 1642 C C . LEU A 1 213 ? 6.534 5.378 8.896 1.00 97.25 213 LEU A C 1
ATOM 1644 O O . LEU A 1 213 ? 6.833 6.529 9.227 1.00 97.25 213 LEU A O 1
ATOM 1648 N N . PRO A 1 214 ? 6.895 4.877 7.697 1.00 95.81 214 PRO A N 1
ATOM 1649 C CA . PRO A 1 214 ? 7.535 5.693 6.669 1.00 95.81 214 PRO A CA 1
ATOM 1650 C C . PRO A 1 214 ? 6.700 6.940 6.320 1.00 95.81 214 PRO A C 1
ATOM 1652 O O . PRO A 1 214 ? 5.485 6.833 6.161 1.00 95.81 214 PRO A O 1
ATOM 1655 N N . PRO A 1 215 ? 7.317 8.121 6.150 1.00 94.69 215 PRO A N 1
ATOM 1656 C CA . PRO A 1 215 ? 6.575 9.367 5.935 1.00 94.69 215 PRO A CA 1
ATOM 1657 C C . PRO A 1 215 ? 5.905 9.465 4.559 1.00 94.69 215 PRO A C 1
ATOM 1659 O O . PRO A 1 215 ? 4.980 10.251 4.385 1.00 94.69 215 PRO A O 1
ATOM 1662 N N . LEU A 1 216 ? 6.369 8.683 3.580 1.00 92.94 216 LEU A N 1
ATOM 1663 C CA . LEU A 1 216 ? 5.779 8.596 2.240 1.00 92.94 216 LEU A CA 1
ATOM 1664 C C . LEU A 1 216 ? 4.811 7.412 2.096 1.00 92.94 216 LEU A C 1
ATOM 1666 O O . LEU A 1 216 ? 4.393 7.104 0.979 1.00 92.94 216 LEU A O 1
ATOM 1670 N N . LEU A 1 217 ? 4.486 6.732 3.201 1.00 94.50 217 LEU A N 1
ATOM 1671 C CA . LEU A 1 217 ? 3.658 5.536 3.180 1.00 94.50 217 LEU A CA 1
ATOM 1672 C C . LEU A 1 217 ? 2.255 5.862 2.666 1.00 94.50 217 LEU A C 1
ATOM 1674 O O . LEU A 1 217 ? 1.524 6.634 3.277 1.00 94.50 217 LEU A O 1
ATOM 1678 N N . ASN A 1 218 ? 1.878 5.210 1.572 1.00 92.69 218 ASN A N 1
ATOM 1679 C CA . ASN A 1 218 ? 0.558 5.307 0.968 1.00 92.69 218 ASN A CA 1
ATOM 1680 C C . ASN A 1 218 ? -0.269 4.029 1.177 1.00 92.69 218 ASN A C 1
ATOM 1682 O O . ASN A 1 218 ? -1.497 4.062 1.195 1.00 92.69 218 ASN A O 1
ATOM 1686 N N . THR A 1 219 ? 0.387 2.876 1.317 1.00 93.31 219 THR A N 1
ATOM 1687 C CA . THR A 1 219 ? -0.285 1.588 1.522 1.00 93.31 219 THR A CA 1
ATOM 1688 C C . THR A 1 219 ? 0.396 0.797 2.629 1.00 93.31 219 THR A C 1
ATOM 1690 O O . THR A 1 219 ? 1.596 0.534 2.571 1.00 93.31 219 THR A O 1
ATOM 1693 N N . LEU A 1 220 ? -0.386 0.397 3.629 1.00 96.69 220 LEU A N 1
ATOM 1694 C CA . LEU A 1 220 ? 0.025 -0.506 4.698 1.00 96.69 220 LEU A CA 1
ATOM 1695 C C . LEU A 1 220 ? -0.860 -1.744 4.678 1.00 96.69 220 LEU A C 1
ATOM 1697 O O . LEU A 1 220 ? -2.081 -1.631 4.801 1.00 96.69 220 LEU A O 1
ATOM 1701 N N . GLN A 1 221 ? -0.249 -2.919 4.584 1.00 96.25 221 GLN A N 1
ATOM 1702 C CA . GLN A 1 221 ? -0.956 -4.183 4.738 1.00 96.25 221 GLN A CA 1
ATOM 1703 C C . GLN A 1 221 ? -0.293 -5.049 5.804 1.00 96.25 221 GLN A C 1
ATOM 1705 O O . GLN A 1 221 ? 0.928 -5.207 5.802 1.00 96.25 221 GLN A O 1
ATOM 1710 N N . ILE A 1 222 ? -1.087 -5.613 6.712 1.00 97.69 222 ILE A N 1
ATOM 1711 C CA . ILE A 1 222 ? -0.602 -6.478 7.792 1.00 97.69 222 ILE A CA 1
ATOM 1712 C C . ILE A 1 222 ? -1.451 -7.749 7.830 1.00 97.69 222 ILE A C 1
ATOM 1714 O O . ILE A 1 222 ? -2.673 -7.678 7.958 1.00 97.69 222 ILE A O 1
ATOM 1718 N N . PHE A 1 223 ? -0.805 -8.910 7.737 1.00 96.75 223 PHE A N 1
ATOM 1719 C CA . PHE A 1 223 ? -1.477 -10.208 7.636 1.00 96.75 223 PHE A CA 1
ATOM 1720 C C . PHE A 1 223 ? -0.997 -11.178 8.712 1.00 96.75 223 PHE A C 1
ATOM 1722 O O . PHE A 1 223 ? 0.207 -11.372 8.866 1.00 96.75 223 PHE A O 1
ATOM 1729 N N . HIS A 1 224 ? -1.919 -11.869 9.384 1.00 97.62 224 HIS A N 1
ATOM 1730 C CA . HIS A 1 224 ? -1.581 -12.961 10.310 1.00 97.62 224 HIS A CA 1
ATOM 1731 C C . HIS A 1 224 ? -0.569 -12.551 11.392 1.00 97.62 224 HIS A C 1
ATOM 1733 O O . HIS A 1 224 ? 0.379 -13.283 11.669 1.00 97.62 224 HIS A O 1
ATOM 1739 N N . SER A 1 225 ? -0.749 -11.364 11.969 1.00 98.06 225 SER A N 1
ATOM 1740 C CA . SER A 1 225 ? 0.187 -10.795 12.941 1.00 98.06 225 SER A CA 1
ATOM 1741 C C . SER A 1 225 ? -0.528 -10.331 14.204 1.00 98.06 225 SER A C 1
ATOM 1743 O O . SER A 1 225 ? -1.688 -9.906 14.167 1.00 98.06 225 SER A O 1
ATOM 1745 N N . ASN A 1 226 ? 0.183 -10.359 15.325 1.00 98.38 226 ASN A N 1
ATOM 1746 C CA . ASN A 1 226 ? -0.298 -9.825 16.593 1.00 98.38 226 ASN A CA 1
ATOM 1747 C C . ASN A 1 226 ? 0.388 -8.482 16.876 1.00 98.38 226 ASN A C 1
ATOM 1749 O O . ASN A 1 226 ? 1.561 -8.407 17.231 1.00 98.38 226 ASN A O 1
ATOM 1753 N N . ILE A 1 227 ? -0.366 -7.408 16.654 1.00 98.56 227 ILE A N 1
ATOM 1754 C CA . ILE A 1 227 ? 0.032 -6.027 16.900 1.00 98.56 227 ILE A CA 1
ATOM 1755 C C . ILE A 1 227 ? -0.134 -5.755 18.396 1.00 98.56 227 ILE A C 1
ATOM 1757 O O . ILE A 1 227 ? -1.237 -5.502 18.887 1.00 98.56 227 ILE A O 1
ATOM 1761 N N . GLU A 1 228 ? 0.968 -5.817 19.134 1.00 98.19 228 GLU A N 1
ATOM 1762 C CA . GLU A 1 228 ? 0.979 -5.546 20.570 1.00 98.19 228 GLU A CA 1
ATOM 1763 C C . GLU A 1 228 ? 0.626 -4.082 20.842 1.00 98.19 228 GLU A C 1
ATOM 1765 O O . GLU A 1 228 ? -0.270 -3.788 21.637 1.00 98.19 228 GLU A O 1
ATOM 1770 N N . LYS A 1 229 ? 1.252 -3.155 20.113 1.00 97.56 229 LYS A N 1
ATOM 1771 C CA . LYS A 1 229 ? 0.936 -1.732 20.234 1.00 97.56 229 LYS A CA 1
ATOM 1772 C C . LYS A 1 229 ? 1.046 -0.991 18.909 1.00 97.56 229 LYS A C 1
ATOM 1774 O O . LYS A 1 229 ? 1.995 -1.179 18.147 1.00 97.56 229 LYS A O 1
ATOM 1779 N N . ILE A 1 230 ? 0.088 -0.099 18.674 1.00 98.62 230 ILE A N 1
ATOM 1780 C CA . ILE A 1 230 ? 0.248 1.033 17.759 1.00 98.62 230 ILE A CA 1
ATOM 1781 C C . ILE A 1 230 ? 0.565 2.240 18.633 1.00 98.62 230 ILE A C 1
ATOM 1783 O O . ILE A 1 230 ? -0.311 2.710 19.366 1.00 98.62 230 ILE A O 1
ATOM 1787 N N . ALA A 1 231 ? 1.822 2.670 18.607 1.00 98.56 231 ALA A N 1
ATOM 1788 C CA . ALA A 1 231 ? 2.344 3.660 19.531 1.00 98.56 231 ALA A CA 1
ATOM 1789 C C . ALA A 1 231 ? 1.797 5.067 19.266 1.00 98.56 231 ALA A C 1
ATOM 1791 O O . ALA A 1 231 ? 1.245 5.365 18.198 1.00 98.56 231 ALA A O 1
ATOM 1792 N N . GLU A 1 232 ? 1.977 5.955 20.244 1.00 98.25 232 GLU A N 1
ATOM 1793 C CA . GLU A 1 232 ? 1.695 7.378 20.079 1.00 98.25 232 GLU A CA 1
ATOM 1794 C C . GLU A 1 232 ? 2.403 7.933 18.832 1.00 98.25 232 GLU A C 1
ATOM 1796 O O . GLU A 1 232 ? 3.598 7.753 18.623 1.00 98.25 232 GLU A O 1
ATOM 1801 N N . SER A 1 233 ? 1.654 8.658 17.999 1.00 97.75 233 SER A N 1
ATOM 1802 C CA . SER A 1 233 ? 2.142 9.259 16.753 1.00 97.75 233 SER A CA 1
ATOM 1803 C C . SER A 1 233 ? 2.658 8.292 15.674 1.00 97.75 233 SER A C 1
ATOM 1805 O O . SER A 1 233 ? 3.238 8.765 14.694 1.00 97.75 233 SER A O 1
ATOM 1807 N N . ALA A 1 234 ? 2.405 6.981 15.770 1.00 98.25 234 ALA A N 1
ATOM 1808 C CA . ALA A 1 234 ? 2.857 6.007 14.768 1.00 98.25 234 ALA A CA 1
ATOM 1809 C C . ALA A 1 234 ? 2.404 6.330 13.330 1.00 98.25 234 ALA A C 1
ATOM 1811 O O . ALA A 1 234 ? 3.156 6.106 12.377 1.00 98.25 234 ALA A O 1
ATOM 1812 N N . PHE A 1 235 ? 1.204 6.902 13.188 1.00 98.38 235 PHE A N 1
ATOM 1813 C CA . PHE A 1 235 ? 0.607 7.364 11.932 1.00 98.38 235 PHE A CA 1
ATOM 1814 C C . PHE A 1 235 ? 0.541 8.897 11.826 1.00 98.38 235 PHE A C 1
ATOM 1816 O O . PHE A 1 235 ? -0.172 9.421 10.970 1.00 98.38 235 PHE A O 1
ATOM 1823 N N . ALA A 1 236 ? 1.219 9.646 12.701 1.00 96.94 236 ALA A N 1
ATOM 1824 C CA . ALA A 1 236 ? 1.006 11.087 12.790 1.00 96.94 236 ALA A CA 1
ATOM 1825 C C . ALA A 1 236 ? 1.271 11.813 11.461 1.00 96.94 236 ALA A C 1
ATOM 1827 O O . ALA A 1 236 ? 2.343 11.684 10.870 1.00 96.94 236 ALA A O 1
ATOM 1828 N N . ASN A 1 237 ? 0.302 12.629 11.036 1.00 97.31 237 ASN A N 1
ATOM 1829 C CA . ASN A 1 237 ? 0.338 13.443 9.815 1.00 97.31 237 ASN A CA 1
ATOM 1830 C C . ASN A 1 237 ? 0.577 12.662 8.507 1.00 97.31 237 ASN A C 1
ATOM 1832 O O . ASN A 1 237 ? 1.031 13.246 7.523 1.00 97.31 237 ASN A O 1
ATOM 1836 N N . LEU A 1 238 ? 0.290 11.357 8.479 1.00 97.56 238 LEU A N 1
ATOM 1837 C CA . LEU A 1 238 ? 0.366 10.573 7.247 1.00 97.56 238 LEU A CA 1
ATOM 1838 C C . LEU A 1 238 ? -0.889 10.758 6.390 1.00 97.56 238 LEU A C 1
ATOM 1840 O O . LEU A 1 238 ? -1.999 10.861 6.912 1.00 97.56 238 LEU A O 1
ATOM 1844 N N . ASN A 1 239 ? -0.703 10.733 5.071 1.00 95.81 239 ASN A N 1
ATOM 1845 C CA . ASN A 1 239 ? -1.782 10.633 4.092 1.00 95.81 239 ASN A CA 1
ATOM 1846 C C . ASN A 1 239 ? -1.705 9.243 3.459 1.00 95.81 239 ASN A C 1
ATOM 1848 O O . ASN A 1 239 ? -0.838 8.997 2.624 1.00 95.81 239 ASN A O 1
ATOM 1852 N N . VAL A 1 240 ? -2.569 8.334 3.907 1.00 95.50 240 VAL A N 1
ATOM 1853 C CA . VAL A 1 240 ? -2.524 6.916 3.538 1.00 95.50 240 VAL A CA 1
ATOM 1854 C C . VAL A 1 240 ? -3.767 6.568 2.728 1.00 95.50 240 VAL A C 1
ATOM 1856 O O . VAL A 1 240 ? -4.891 6.667 3.220 1.00 95.50 240 VAL A O 1
ATOM 1859 N N . GLU A 1 241 ? -3.585 6.110 1.495 1.00 92.62 241 GLU A N 1
ATOM 1860 C CA . GLU A 1 241 ? -4.689 5.624 0.664 1.00 92.62 241 GLU A CA 1
ATOM 1861 C C . GLU A 1 241 ? -5.339 4.373 1.273 1.00 92.62 241 GLU A C 1
ATOM 1863 O O . GLU A 1 241 ? -6.565 4.261 1.353 1.00 92.62 241 GLU A O 1
ATOM 1868 N N . ARG A 1 242 ? -4.528 3.416 1.737 1.00 94.50 242 ARG A N 1
ATOM 1869 C CA . ARG A 1 242 ? -5.037 2.121 2.204 1.00 94.50 242 ARG A CA 1
ATOM 1870 C C . ARG A 1 242 ? -4.292 1.593 3.423 1.00 94.50 242 ARG A C 1
ATOM 1872 O O . ARG A 1 242 ? -3.087 1.361 3.365 1.00 94.50 242 ARG A O 1
ATOM 1879 N N . VAL A 1 243 ? -5.039 1.309 4.485 1.00 97.88 243 VAL A N 1
ATOM 1880 C CA . VAL A 1 243 ? -4.610 0.482 5.620 1.00 97.88 243 VAL A CA 1
ATOM 1881 C C . VAL A 1 243 ? -5.467 -0.777 5.627 1.00 97.88 243 VAL A C 1
ATOM 1883 O O . VAL A 1 243 ? -6.691 -0.685 5.670 1.00 97.88 243 VAL A O 1
ATOM 1886 N N . GLU A 1 244 ? -4.849 -1.950 5.568 1.00 97.75 244 GLU A N 1
ATOM 1887 C CA . GLU A 1 244 ? -5.558 -3.231 5.540 1.00 97.75 244 GLU A CA 1
ATOM 1888 C C . GLU A 1 244 ? -4.933 -4.227 6.511 1.00 97.75 244 GLU A C 1
ATOM 1890 O O . GLU A 1 244 ? -3.766 -4.591 6.371 1.00 97.75 244 GLU A O 1
ATOM 1895 N N . LEU A 1 245 ? -5.716 -4.673 7.493 1.00 98.38 245 LEU A N 1
ATOM 1896 C CA . LEU A 1 245 ? -5.285 -5.631 8.507 1.00 98.38 245 LEU A CA 1
ATOM 1897 C C . LEU A 1 245 ? -6.182 -6.873 8.429 1.00 98.38 245 LEU A C 1
ATOM 1899 O O . LEU A 1 245 ? -7.399 -6.778 8.604 1.00 98.38 245 LEU A O 1
ATOM 1903 N N . ILE A 1 246 ? -5.593 -8.033 8.139 1.00 98.00 246 ILE A N 1
ATOM 1904 C CA . ILE A 1 246 ? -6.321 -9.299 7.967 1.00 98.00 246 ILE A CA 1
ATOM 1905 C C . ILE A 1 246 ? -5.779 -10.350 8.926 1.00 98.00 246 ILE A C 1
ATOM 1907 O O . ILE A 1 246 ? -4.565 -10.562 9.001 1.00 98.00 246 ILE A O 1
ATOM 1911 N N . ALA A 1 247 ? -6.683 -11.043 9.621 1.00 98.31 247 ALA A N 1
ATOM 1912 C CA . ALA A 1 247 ? -6.336 -12.056 10.611 1.00 98.31 247 ALA A CA 1
ATOM 1913 C C . ALA A 1 247 ? -5.342 -11.509 11.652 1.00 98.31 247 ALA A C 1
ATOM 1915 O O . ALA A 1 247 ? -4.323 -12.133 11.952 1.00 98.31 247 ALA A O 1
ATOM 1916 N N . THR A 1 248 ? -5.610 -10.298 12.152 1.00 98.62 248 THR A N 1
ATOM 1917 C CA . THR A 1 248 ? -4.731 -9.602 13.096 1.00 98.62 248 THR A CA 1
ATOM 1918 C C . THR A 1 248 ? -5.356 -9.463 14.474 1.00 98.62 248 THR A C 1
ATOM 1920 O O . THR A 1 248 ? -6.573 -9.352 14.637 1.00 98.62 248 THR A O 1
ATOM 1923 N N . ARG A 1 249 ? -4.506 -9.418 15.497 1.00 98.62 249 ARG A N 1
ATOM 1924 C CA . ARG A 1 249 ? -4.912 -9.049 16.854 1.00 98.62 249 ARG A CA 1
ATOM 1925 C C . ARG A 1 249 ? -4.219 -7.754 17.232 1.00 98.62 249 ARG A C 1
ATOM 1927 O O . ARG A 1 249 ? -3.001 -7.720 17.267 1.00 98.62 249 ARG A O 1
ATOM 1934 N N . ILE A 1 250 ? -4.989 -6.715 17.522 1.00 98.75 250 ILE A N 1
ATOM 1935 C CA . ILE A 1 250 ? -4.498 -5.434 18.022 1.00 98.75 250 ILE A CA 1
ATOM 1936 C C . ILE A 1 250 ? -4.798 -5.377 19.514 1.00 98.75 250 ILE A C 1
ATOM 1938 O O . ILE A 1 250 ? -5.967 -5.378 19.916 1.00 98.75 250 ILE A O 1
ATOM 1942 N N . THR A 1 251 ? -3.749 -5.354 20.333 1.00 98.62 251 THR A N 1
ATOM 1943 C CA . THR A 1 251 ? -3.906 -5.263 21.789 1.00 98.62 251 THR A CA 1
ATOM 1944 C C . THR A 1 251 ? -4.238 -3.830 22.188 1.00 98.62 251 THR A C 1
ATOM 1946 O O . THR A 1 251 ? -5.329 -3.600 22.709 1.00 98.62 251 THR A O 1
ATOM 1949 N N . THR A 1 252 ? -3.383 -2.863 21.842 1.00 98.56 252 THR A N 1
ATOM 1950 C CA . THR A 1 252 ? -3.624 -1.456 22.191 1.00 98.56 252 THR A CA 1
ATOM 1951 C C . THR A 1 252 ? -3.318 -0.508 21.034 1.00 98.56 252 THR A C 1
ATOM 1953 O O . THR A 1 252 ? -2.247 -0.558 20.429 1.00 98.56 252 THR A O 1
ATOM 1956 N N . ILE A 1 253 ? -4.245 0.412 20.762 1.00 98.75 253 ILE A N 1
ATOM 1957 C CA . ILE A 1 253 ? -3.994 1.619 19.967 1.00 98.75 253 ILE A CA 1
ATOM 1958 C C . ILE A 1 253 ? -3.845 2.791 20.932 1.00 98.75 253 ILE A C 1
ATOM 1960 O O . ILE A 1 253 ? -4.819 3.192 21.575 1.00 98.75 253 ILE A O 1
ATOM 1964 N N . GLN A 1 254 ? -2.633 3.329 21.038 1.00 98.62 254 GLN A N 1
ATOM 1965 C CA . GLN A 1 254 ? -2.323 4.375 22.004 1.00 98.62 254 GLN A CA 1
ATOM 1966 C C . GLN A 1 254 ? -2.933 5.726 21.628 1.00 98.62 254 GLN A C 1
ATOM 1968 O O . GLN A 1 254 ? -3.303 6.007 20.479 1.00 98.62 254 GLN A O 1
ATOM 1973 N N . ARG A 1 255 ? -3.028 6.597 22.628 1.00 98.25 255 ARG A N 1
ATOM 1974 C CA . ARG A 1 255 ? -3.465 7.977 22.476 1.00 98.25 255 ARG A CA 1
ATOM 1975 C C . ARG A 1 255 ? -2.630 8.685 21.397 1.00 98.25 255 ARG A C 1
ATOM 1977 O O . ARG A 1 255 ? -1.421 8.520 21.312 1.00 98.25 255 ARG A O 1
ATOM 1984 N N . HIS A 1 256 ? -3.291 9.488 20.561 1.00 98.19 256 HIS A N 1
ATOM 1985 C CA . HIS A 1 256 ? -2.682 10.210 19.437 1.00 98.19 256 HIS A CA 1
ATOM 1986 C C . HIS A 1 256 ? -1.936 9.344 18.397 1.00 98.19 256 HIS A C 1
ATOM 1988 O O . HIS A 1 256 ? -1.237 9.912 17.557 1.00 98.19 256 HIS A O 1
ATOM 1994 N N . ALA A 1 257 ? -2.107 8.014 18.373 1.00 98.62 257 ALA A N 1
ATOM 1995 C CA . ALA A 1 257 ? -1.499 7.134 17.368 1.00 98.62 257 ALA A CA 1
ATOM 1996 C C . ALA A 1 257 ? -1.725 7.609 15.920 1.00 98.62 257 ALA A C 1
ATOM 1998 O O . ALA A 1 257 ? -0.802 7.585 15.110 1.00 98.62 257 ALA A O 1
ATOM 1999 N N . PHE A 1 258 ? -2.922 8.119 15.618 1.00 98.50 258 PHE A N 1
ATOM 2000 C CA . PHE A 1 258 ? -3.341 8.571 14.287 1.00 98.50 258 PHE A CA 1
ATOM 2001 C C . PHE A 1 258 ? -3.414 10.095 14.145 1.00 98.50 258 PHE A C 1
ATOM 2003 O O . PHE A 1 258 ? -4.057 10.603 13.226 1.00 98.50 258 PHE A O 1
ATOM 2010 N N . ARG A 1 259 ? -2.793 10.860 15.048 1.00 97.69 259 ARG A N 1
ATOM 2011 C CA . ARG A 1 259 ? -2.964 12.319 15.108 1.00 97.69 259 ARG A CA 1
ATOM 2012 C C . ARG A 1 259 ? -2.716 13.009 13.761 1.00 97.69 259 ARG A C 1
ATOM 2014 O O . ARG A 1 259 ? -1.629 12.910 13.204 1.00 97.69 259 ARG A O 1
ATOM 2021 N N . GLY A 1 260 ? -3.700 13.770 13.280 1.00 97.00 260 GLY A N 1
ATOM 2022 C CA . GLY A 1 260 ? -3.562 14.558 12.049 1.00 97.00 260 GLY A CA 1
ATOM 2023 C C . GLY A 1 260 ? -3.438 13.731 10.766 1.00 97.00 260 GLY A C 1
ATOM 2024 O O . GLY A 1 260 ? -3.083 14.287 9.733 1.00 97.00 260 GLY A O 1
ATOM 2025 N N . SER A 1 261 ? -3.672 12.417 10.824 1.00 98.06 261 SER A N 1
ATOM 2026 C CA . SER A 1 261 ? -3.608 11.550 9.645 1.00 98.06 261 SER A CA 1
ATOM 2027 C C . SER A 1 261 ? -4.887 11.608 8.813 1.00 98.06 261 SER A C 1
ATOM 2029 O O . SER A 1 261 ? -5.987 11.776 9.349 1.00 98.06 261 SER A O 1
ATOM 2031 N N . ASN A 1 262 ? -4.740 11.421 7.504 1.00 98.06 262 ASN A N 1
ATOM 2032 C CA . ASN A 1 262 ? -5.847 11.217 6.579 1.00 98.06 262 ASN A CA 1
ATOM 2033 C C . ASN A 1 262 ? -5.738 9.811 5.999 1.00 98.06 262 ASN A C 1
ATOM 2035 O O . ASN A 1 262 ? -4.751 9.488 5.339 1.00 98.06 262 ASN A O 1
ATOM 2039 N N . ILE A 1 263 ? -6.750 8.984 6.244 1.00 98.00 263 ILE A N 1
ATOM 2040 C CA . ILE A 1 263 ? -6.816 7.621 5.719 1.00 98.00 263 ILE A CA 1
ATOM 2041 C C . ILE A 1 263 ? -8.005 7.530 4.772 1.00 98.00 263 ILE A C 1
ATOM 2043 O O . ILE A 1 263 ? -9.142 7.778 5.171 1.00 98.00 263 ILE A O 1
ATOM 2047 N N . ARG A 1 264 ? -7.785 7.153 3.513 1.00 96.31 264 ARG A N 1
ATOM 2048 C CA . ARG A 1 264 ? -8.912 6.991 2.587 1.00 96.31 264 ARG A CA 1
ATOM 2049 C C . ARG A 1 264 ? -9.697 5.717 2.892 1.00 96.31 264 ARG A C 1
ATOM 2051 O O . ARG A 1 264 ? -10.911 5.759 3.060 1.00 96.31 264 ARG A O 1
ATOM 2058 N N . SER A 1 265 ? -9.005 4.588 3.021 1.00 97.00 265 SER A N 1
ATOM 2059 C CA . SER A 1 265 ? -9.624 3.289 3.290 1.00 97.00 265 SER A CA 1
ATOM 2060 C C . SER A 1 265 ? -8.921 2.556 4.431 1.00 97.00 265 SER A C 1
ATOM 2062 O O . SER A 1 265 ? -7.760 2.173 4.294 1.00 97.00 265 SER A O 1
ATOM 2064 N N . PHE A 1 266 ? -9.642 2.286 5.520 1.00 98.25 266 PHE A N 1
ATOM 2065 C CA . PHE A 1 266 ? -9.205 1.426 6.622 1.00 98.25 266 PHE A CA 1
ATOM 2066 C C . PHE A 1 266 ? -10.035 0.138 6.615 1.00 98.25 266 PHE A C 1
ATOM 2068 O O . PHE A 1 266 ? -11.244 0.165 6.831 1.00 98.25 266 PHE A O 1
ATOM 2075 N N . ILE A 1 267 ? -9.385 -0.991 6.348 1.00 98.44 267 ILE A N 1
ATOM 2076 C CA . ILE A 1 267 ? -10.007 -2.307 6.207 1.00 98.44 267 ILE A CA 1
ATOM 2077 C C . ILE A 1 267 ? -9.508 -3.241 7.309 1.00 98.44 267 ILE A C 1
ATOM 2079 O O . ILE A 1 267 ? -8.303 -3.401 7.499 1.00 98.44 267 ILE A O 1
ATOM 2083 N N . LEU A 1 268 ? -10.444 -3.889 7.995 1.00 98.44 268 LEU A N 1
ATOM 2084 C CA . LEU A 1 268 ? -10.204 -4.941 8.974 1.00 98.44 268 LEU A CA 1
ATOM 2085 C C . LEU A 1 268 ? -10.970 -6.200 8.568 1.00 98.44 268 LEU A C 1
ATOM 2087 O O . LEU A 1 268 ? -12.171 -6.140 8.308 1.00 98.44 268 LEU A O 1
ATOM 2091 N N . ARG A 1 269 ? -10.292 -7.346 8.544 1.00 98.56 269 ARG A N 1
ATOM 2092 C CA . ARG A 1 269 ? -10.928 -8.656 8.338 1.00 98.56 269 ARG A CA 1
ATOM 2093 C C . ARG A 1 269 ? -10.418 -9.667 9.338 1.00 98.56 269 ARG A C 1
ATOM 2095 O O . ARG A 1 269 ? -9.219 -9.674 9.628 1.00 98.56 269 ARG A O 1
ATOM 2102 N N . ASP A 1 270 ? -11.307 -10.499 9.868 1.00 98.50 270 ASP A N 1
ATOM 2103 C CA . ASP A 1 270 ? -10.957 -11.591 10.789 1.00 98.50 270 ASP A CA 1
ATOM 2104 C C . ASP A 1 270 ? -10.080 -11.116 11.960 1.00 98.50 270 ASP A C 1
ATOM 2106 O O . ASP A 1 270 ? -9.144 -11.791 12.388 1.00 98.50 270 ASP A O 1
ATOM 2110 N N . SER A 1 271 ? -10.319 -9.888 12.426 1.00 98.62 271 SER A N 1
ATOM 2111 C CA . SER A 1 271 ? -9.398 -9.175 13.309 1.00 98.62 271 SER A CA 1
ATOM 2112 C C . SER A 1 271 ? -10.033 -8.809 14.644 1.00 98.62 271 SER A C 1
ATOM 2114 O O . SER A 1 271 ? -11.250 -8.714 14.795 1.00 98.62 271 SER A O 1
ATOM 2116 N N . THR A 1 272 ? -9.200 -8.607 15.658 1.00 98.62 272 THR A N 1
ATOM 2117 C CA . THR A 1 272 ? -9.651 -8.207 16.996 1.00 98.62 272 THR A CA 1
ATOM 2118 C C . THR A 1 272 ? -8.969 -6.919 17.425 1.00 98.62 272 THR A C 1
ATOM 2120 O O . THR A 1 272 ? -7.750 -6.826 17.337 1.00 98.62 272 THR A O 1
ATOM 2123 N N . ILE A 1 273 ? -9.738 -5.965 17.949 1.00 98.50 273 ILE A N 1
ATOM 2124 C CA . ILE A 1 273 ? -9.233 -4.770 18.631 1.00 98.50 273 ILE A CA 1
ATOM 2125 C C . ILE A 1 273 ? -9.647 -4.839 20.100 1.00 98.50 273 ILE A C 1
ATOM 2127 O O . ILE A 1 273 ? -10.835 -4.725 20.429 1.00 98.50 273 ILE A O 1
ATOM 2131 N N . ALA A 1 274 ? -8.668 -5.037 20.983 1.00 98.31 274 ALA A N 1
ATOM 2132 C CA . ALA A 1 274 ? -8.904 -5.104 22.421 1.00 98.31 274 ALA A CA 1
ATOM 2133 C C . ALA A 1 274 ? -9.110 -3.711 23.028 1.00 98.31 274 ALA A C 1
ATOM 2135 O O . ALA A 1 274 ? -10.137 -3.478 23.672 1.00 98.31 274 ALA A O 1
ATOM 2136 N N . GLU A 1 275 ? -8.195 -2.775 22.783 1.00 98.25 275 GLU A N 1
ATOM 2137 C CA . GLU A 1 275 ? -8.263 -1.440 23.369 1.00 98.25 275 GLU A CA 1
ATOM 2138 C C . GLU A 1 275 ? -7.814 -0.339 22.402 1.00 98.25 275 GLU A C 1
ATOM 2140 O O . GLU A 1 275 ? -6.811 -0.450 21.700 1.00 98.25 275 GLU A O 1
ATOM 2145 N N . VAL A 1 276 ? -8.571 0.754 22.387 1.00 98.38 276 VAL A N 1
ATOM 2146 C CA . VAL A 1 276 ? -8.242 2.010 21.716 1.00 98.38 276 VAL A CA 1
ATOM 2147 C C . VAL A 1 276 ? -8.306 3.096 22.764 1.00 98.38 276 VAL A C 1
ATOM 2149 O O . VAL A 1 276 ? -9.380 3.370 23.291 1.00 98.38 276 VAL A O 1
ATOM 2152 N N . GLU A 1 277 ? -7.187 3.733 23.075 1.00 98.12 277 GLU A N 1
ATOM 2153 C CA . GLU A 1 277 ? -7.147 4.800 24.068 1.00 98.12 277 GLU A CA 1
ATOM 2154 C C . GLU A 1 277 ? -7.932 6.042 23.615 1.00 98.12 277 GLU A C 1
ATOM 2156 O O . GLU A 1 277 ? -8.159 6.301 22.427 1.00 98.12 277 GLU A O 1
ATOM 2161 N N . ARG A 1 278 ? -8.354 6.860 24.585 1.00 96.12 278 ARG A N 1
ATOM 2162 C CA . ARG A 1 278 ? -9.061 8.114 24.304 1.00 96.12 278 ARG A CA 1
ATOM 2163 C C . ARG A 1 278 ? -8.199 9.007 23.405 1.00 96.12 278 ARG A C 1
ATOM 2165 O O . ARG A 1 278 ? -7.028 9.236 23.692 1.00 96.12 278 ARG A O 1
ATOM 2172 N N . ALA A 1 279 ? -8.808 9.567 22.359 1.00 96.31 279 ALA A N 1
ATOM 2173 C CA . ALA A 1 279 ? -8.135 10.430 21.385 1.00 96.31 279 ALA A CA 1
ATOM 2174 C C . ALA A 1 279 ? -6.986 9.762 20.597 1.00 96.31 279 ALA A C 1
ATOM 2176 O O . ALA A 1 279 ? -6.168 10.475 20.012 1.00 96.31 279 ALA A O 1
ATOM 2177 N N . ALA A 1 280 ? -6.943 8.425 20.503 1.00 98.12 280 ALA A N 1
ATOM 2178 C CA . ALA A 1 280 ? -6.070 7.705 19.564 1.00 98.12 280 ALA A CA 1
ATOM 2179 C C . ALA A 1 280 ? -6.160 8.264 18.129 1.00 98.12 280 ALA A C 1
ATOM 2181 O O . ALA A 1 280 ? -5.148 8.459 17.460 1.00 98.12 280 ALA A O 1
ATOM 2182 N N . PHE A 1 281 ? -7.375 8.628 17.715 1.00 97.38 281 PHE A N 1
ATOM 2183 C CA . PHE A 1 281 ? -7.712 9.191 16.406 1.00 97.38 281 PHE A CA 1
ATOM 2184 C C . PHE A 1 281 ? -7.883 10.723 16.414 1.00 97.38 281 PHE A C 1
ATOM 2186 O O . PHE A 1 281 ? -8.457 11.302 15.492 1.00 97.38 281 PHE A O 1
ATOM 2193 N N . GLY A 1 282 ? -7.389 11.414 17.448 1.00 95.00 282 GLY A N 1
ATOM 2194 C CA . GLY A 1 282 ? -7.585 12.856 17.617 1.00 95.00 282 GLY A CA 1
ATOM 2195 C C . GLY A 1 282 ? -7.057 13.681 16.437 1.00 95.00 282 GLY A C 1
ATOM 2196 O O . GLY A 1 282 ? -5.857 13.695 16.173 1.00 95.00 282 GLY A O 1
ATOM 2197 N N . GLY A 1 283 ? -7.952 14.394 15.747 1.00 95.44 283 GLY A N 1
ATOM 2198 C CA . GLY A 1 283 ? -7.618 15.195 14.563 1.00 95.44 283 GLY A CA 1
ATOM 2199 C C . GLY A 1 283 ? -7.328 14.376 13.301 1.00 95.44 283 GLY A C 1
ATOM 2200 O O . GLY A 1 283 ? -6.828 14.940 12.338 1.00 95.44 283 GLY A O 1
ATOM 2201 N N . SER A 1 284 ? -7.598 13.070 13.317 1.00 97.19 284 SER A N 1
ATOM 2202 C CA . SER A 1 284 ? -7.554 12.226 12.121 1.00 97.19 284 SER A CA 1
ATOM 2203 C C . SER A 1 284 ? -8.889 12.234 11.382 1.00 97.19 284 SER A C 1
ATOM 2205 O O . SER A 1 284 ? -9.932 12.537 11.976 1.00 97.19 284 SER A O 1
ATOM 2207 N N . ASN A 1 285 ? -8.849 11.861 10.107 1.00 96.56 285 ASN A N 1
ATOM 2208 C CA . ASN A 1 285 ? -10.026 11.660 9.276 1.00 96.56 285 ASN A CA 1
ATOM 2209 C C . ASN A 1 285 ? -9.877 10.359 8.481 1.00 96.56 285 ASN A C 1
ATOM 2211 O O . ASN A 1 285 ? -8.913 10.203 7.731 1.00 96.56 285 ASN A O 1
ATOM 2215 N N . THR A 1 286 ? -10.834 9.440 8.629 1.00 97.50 286 THR A N 1
ATOM 2216 C CA . THR A 1 286 ? -10.922 8.247 7.774 1.00 97.50 286 THR A CA 1
ATOM 2217 C C . THR A 1 286 ? -12.163 8.313 6.893 1.00 97.50 286 THR A C 1
ATOM 2219 O O . THR A 1 286 ? -13.282 8.400 7.403 1.00 97.50 286 THR A O 1
ATOM 2222 N N . GLU A 1 287 ? -11.994 8.266 5.570 1.00 97.44 287 GLU A N 1
ATOM 2223 C CA . GLU A 1 287 ? -13.123 8.371 4.635 1.00 97.44 287 GLU A CA 1
ATOM 2224 C C . GLU A 1 287 ? -13.995 7.110 4.650 1.00 97.44 287 GLU A C 1
ATOM 2226 O O . GLU A 1 287 ? -15.216 7.201 4.816 1.00 97.44 287 GLU A O 1
ATOM 2231 N N . HIS A 1 288 ? -13.373 5.939 4.537 1.00 97.69 288 HIS A N 1
ATOM 2232 C CA . HIS A 1 288 ? -14.049 4.648 4.538 1.00 97.69 288 HIS A CA 1
ATOM 2233 C C . HIS A 1 288 ? -13.424 3.708 5.563 1.00 97.69 288 HIS A C 1
ATOM 2235 O O . HIS A 1 288 ? -12.230 3.418 5.512 1.00 97.69 288 HIS A O 1
ATOM 2241 N N . PHE A 1 289 ? -14.249 3.195 6.467 1.00 98.12 289 PHE A N 1
ATOM 2242 C CA . PHE A 1 289 ? -13.897 2.130 7.391 1.00 98.12 289 PHE A CA 1
ATOM 2243 C C . PHE A 1 289 ? -14.733 0.892 7.070 1.00 98.12 289 PHE A C 1
ATOM 2245 O O . PHE A 1 289 ? -15.964 0.957 7.058 1.00 98.12 289 PHE A O 1
ATOM 2252 N N . PHE A 1 290 ? -14.072 -0.233 6.825 1.00 98.19 290 PHE A N 1
ATOM 2253 C CA . PHE A 1 290 ? -14.705 -1.521 6.565 1.00 98.19 290 PHE A CA 1
ATOM 2254 C C . PHE A 1 290 ? -14.200 -2.552 7.571 1.00 98.19 290 PHE A C 1
ATOM 2256 O O . PHE A 1 290 ? -12.992 -2.738 7.707 1.00 98.19 290 PHE A O 1
ATOM 2263 N N . ALA A 1 291 ? -15.115 -3.238 8.246 1.00 98.31 291 ALA A N 1
ATOM 2264 C CA . ALA A 1 291 ? -14.807 -4.331 9.151 1.00 98.31 291 ALA A CA 1
ATOM 2265 C C . ALA A 1 291 ? -15.694 -5.540 8.865 1.00 98.31 291 ALA A C 1
ATOM 2267 O O . ALA A 1 291 ? -16.911 -5.410 8.767 1.00 98.31 291 ALA A O 1
ATOM 2268 N N . GLU A 1 292 ? -15.082 -6.711 8.779 1.00 98.06 292 GLU A N 1
ATOM 2269 C CA . GLU A 1 292 ? -15.761 -7.979 8.522 1.00 98.06 292 GLU A CA 1
ATOM 2270 C C . GLU A 1 292 ? -15.198 -9.054 9.449 1.00 98.06 292 GLU A C 1
ATOM 2272 O O . GLU A 1 292 ? -13.979 -9.136 9.629 1.00 98.06 292 GLU A O 1
ATOM 2277 N N . SER A 1 293 ? -16.063 -9.853 10.075 1.00 98.00 293 SER A N 1
ATOM 2278 C CA . SER A 1 293 ? -15.638 -10.924 10.990 1.00 98.00 293 SER A CA 1
ATOM 2279 C C . SER A 1 293 ? -14.731 -10.433 12.126 1.00 98.00 293 SER A C 1
ATOM 2281 O O . SER A 1 293 ? -13.769 -11.093 12.521 1.00 98.00 293 SER A O 1
ATOM 2283 N N . CYS A 1 294 ? -15.005 -9.233 12.646 1.00 98.44 294 CYS A N 1
ATOM 2284 C CA . CYS A 1 294 ? -14.149 -8.551 13.611 1.00 98.44 294 CYS A CA 1
ATOM 2285 C C . CYS A 1 294 ? -14.720 -8.533 15.035 1.00 98.44 294 CYS A C 1
ATOM 2287 O O . CYS A 1 294 ? -15.924 -8.663 15.250 1.00 98.44 294 CYS A O 1
ATOM 2289 N N . LYS A 1 295 ? -13.855 -8.322 16.034 1.00 97.69 295 LYS A N 1
ATOM 2290 C CA . LYS A 1 295 ? -14.249 -8.153 17.445 1.00 97.69 295 LYS A CA 1
ATOM 2291 C C . LYS A 1 295 ? -13.696 -6.849 18.007 1.00 97.69 295 LYS A C 1
ATOM 2293 O O . LYS A 1 295 ? -12.483 -6.654 18.035 1.00 97.69 295 LYS A O 1
ATOM 2298 N N . PHE A 1 296 ? -14.578 -5.989 18.500 1.00 97.25 296 PHE A N 1
ATOM 2299 C CA . PHE A 1 296 ? -14.248 -4.680 19.056 1.00 97.25 296 PHE A CA 1
ATOM 2300 C C . PHE A 1 296 ? -14.656 -4.613 20.532 1.00 97.25 296 PHE A C 1
ATOM 2302 O O . PHE A 1 296 ? -15.847 -4.665 20.859 1.00 97.25 296 PHE A O 1
ATOM 2309 N N . TYR A 1 297 ? -13.675 -4.482 21.429 1.00 95.81 297 TYR A N 1
ATOM 2310 C CA . TYR A 1 297 ? -13.928 -4.428 22.871 1.00 95.81 297 TYR A CA 1
ATOM 2311 C C . TYR A 1 297 ? -13.983 -2.992 23.401 1.00 95.81 297 TYR A C 1
ATOM 2313 O O . TYR A 1 297 ? -15.062 -2.411 23.500 1.00 95.81 297 TYR A O 1
ATOM 2321 N N . ARG A 1 298 ? -12.844 -2.375 23.724 1.00 95.62 298 ARG A N 1
ATOM 2322 C CA . ARG A 1 298 ? -12.796 -1.017 24.291 1.00 95.62 298 ARG A CA 1
ATOM 2323 C C . ARG A 1 298 ? -12.351 -0.009 23.241 1.00 95.62 298 ARG A C 1
ATOM 2325 O O . ARG A 1 298 ? -11.195 0.385 23.211 1.00 95.62 298 ARG A O 1
ATOM 2332 N N . VAL A 1 299 ? -13.271 0.411 22.374 1.00 94.50 299 VAL A N 1
ATOM 2333 C CA . VAL A 1 299 ? -12.953 1.274 21.216 1.00 94.50 299 VAL A CA 1
ATOM 2334 C C . VAL A 1 299 ? -13.163 2.779 21.439 1.00 94.50 299 VAL A C 1
ATOM 2336 O O . VAL A 1 299 ? -12.946 3.567 20.521 1.00 94.50 299 VAL A O 1
ATOM 2339 N N . ASN A 1 300 ? -13.543 3.200 22.652 1.00 92.31 300 ASN A N 1
ATOM 2340 C CA . ASN A 1 300 ? -13.709 4.607 23.047 1.00 92.31 300 ASN A CA 1
ATOM 2341 C C . ASN A 1 300 ? -14.399 5.458 21.954 1.00 92.31 300 ASN A C 1
ATOM 2343 O O . ASN A 1 300 ? -15.445 5.078 21.433 1.00 92.31 300 ASN A O 1
ATOM 2347 N N . ASN A 1 301 ? -13.832 6.615 21.603 1.00 91.44 301 ASN A N 1
ATOM 2348 C CA . ASN A 1 301 ? -14.374 7.533 20.604 1.00 91.44 301 ASN A CA 1
ATOM 2349 C C . ASN A 1 301 ? -13.826 7.278 19.186 1.00 91.44 301 ASN A C 1
ATOM 2351 O O . ASN A 1 301 ? -13.827 8.191 18.370 1.00 91.44 301 ASN A O 1
ATOM 2355 N N . MET A 1 302 ? -13.336 6.071 18.881 1.00 95.12 302 MET A N 1
ATOM 2356 C CA . MET A 1 302 ? -12.762 5.741 17.567 1.00 95.12 302 MET A CA 1
ATOM 2357 C C . MET A 1 302 ? -13.723 6.065 16.417 1.00 95.12 302 MET A C 1
ATOM 2359 O O . MET A 1 302 ? -13.346 6.739 15.463 1.00 95.12 302 MET A O 1
ATOM 2363 N N . TRP A 1 303 ? -14.982 5.640 16.542 1.00 94.50 303 TRP A N 1
ATOM 2364 C CA . TRP A 1 303 ? -15.984 5.742 15.480 1.00 94.50 303 TRP A CA 1
ATOM 2365 C C . TRP A 1 303 ? -16.248 7.176 15.012 1.00 94.50 303 TRP A C 1
ATOM 2367 O O . TRP A 1 303 ? -16.501 7.386 13.832 1.00 94.50 303 TRP A O 1
ATOM 2377 N N . SER A 1 304 ? -16.132 8.179 15.891 1.00 92.81 304 SER A N 1
ATOM 2378 C CA . SER A 1 304 ? -16.405 9.581 15.533 1.00 92.81 304 SER A CA 1
ATOM 2379 C C . SER A 1 304 ? -15.389 10.185 14.559 1.00 92.81 304 SER A C 1
ATOM 2381 O O . SER A 1 304 ? -15.562 11.321 14.129 1.00 92.81 304 SER A O 1
ATOM 2383 N N . HIS A 1 305 ? -14.312 9.464 14.246 1.00 94.94 305 HIS A N 1
ATOM 2384 C CA . HIS A 1 305 ? -13.275 9.893 13.306 1.00 94.94 305 HIS A CA 1
ATOM 2385 C C . HIS A 1 305 ? -13.421 9.257 11.919 1.00 94.94 305 HIS A C 1
ATOM 2387 O O . HIS A 1 305 ? -12.581 9.479 11.043 1.00 94.94 305 HIS A O 1
ATOM 2393 N N . PHE A 1 306 ? -14.474 8.462 11.719 1.00 96.19 306 PHE A N 1
ATOM 2394 C CA . PHE A 1 306 ? -14.763 7.771 10.471 1.00 96.19 306 PHE A CA 1
ATOM 2395 C C . PHE A 1 306 ? -16.002 8.386 9.813 1.00 96.19 306 PHE A C 1
ATOM 2397 O O . PHE A 1 306 ? -17.001 8.654 10.481 1.00 96.19 306 PHE A O 1
ATOM 2404 N N . ASN A 1 307 ? -15.953 8.600 8.497 1.00 95.31 307 ASN A N 1
ATOM 2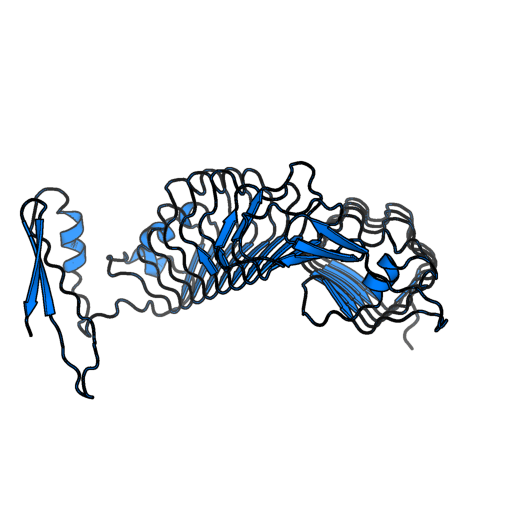405 C CA . ASN A 1 307 ? -17.076 9.183 7.758 1.00 95.31 307 ASN A CA 1
ATOM 2406 C C . ASN A 1 307 ? -18.090 8.116 7.345 1.00 95.31 307 ASN A C 1
ATOM 2408 O O . ASN A 1 307 ? -19.277 8.238 7.650 1.00 95.31 307 ASN A O 1
ATOM 2412 N N . ASN A 1 308 ? -17.613 7.074 6.664 1.00 96.69 308 ASN A N 1
ATOM 2413 C CA . ASN A 1 308 ? -18.437 5.976 6.177 1.00 96.69 308 ASN A CA 1
ATOM 2414 C C . ASN A 1 308 ? -17.980 4.676 6.837 1.00 96.69 308 ASN A C 1
ATOM 2416 O O . ASN A 1 308 ? -16.867 4.219 6.583 1.00 96.69 308 ASN A O 1
ATOM 2420 N N . VAL A 1 309 ? -18.829 4.084 7.673 1.00 97.25 309 VAL A N 1
ATOM 2421 C CA . VAL A 1 309 ? -18.517 2.857 8.417 1.00 97.25 309 VAL A CA 1
ATOM 2422 C C . VAL A 1 309 ? -19.352 1.700 7.881 1.00 97.25 309 VAL A C 1
ATOM 2424 O O . VAL A 1 309 ? -20.571 1.785 7.824 1.00 97.25 309 VAL A O 1
ATOM 2427 N N . SER A 1 310 ? -18.713 0.597 7.515 1.00 96.88 310 SER A N 1
ATOM 2428 C CA . SER A 1 310 ? -19.378 -0.654 7.159 1.00 96.88 310 SER A CA 1
ATOM 2429 C C . SER A 1 310 ? -18.856 -1.761 8.057 1.00 96.88 310 SER A C 1
ATOM 2431 O O . SER A 1 310 ? -17.661 -2.040 8.053 1.00 96.88 310 SER A O 1
ATOM 2433 N N . VAL A 1 311 ? -19.743 -2.388 8.818 1.00 96.00 311 VAL A N 1
ATOM 2434 C CA . VAL A 1 311 ? -19.421 -3.479 9.737 1.00 96.00 311 VAL A CA 1
ATOM 2435 C C . VAL A 1 311 ? -20.307 -4.673 9.404 1.00 96.00 311 VAL A C 1
ATOM 2437 O O . VAL A 1 311 ? -21.533 -4.550 9.426 1.00 96.00 311 VAL A O 1
ATOM 2440 N N . SER A 1 312 ? -19.694 -5.815 9.100 1.00 95.31 312 SER A N 1
ATOM 2441 C CA . SER A 1 312 ? -20.385 -7.076 8.835 1.00 95.31 312 SER A CA 1
ATOM 2442 C C . SER A 1 312 ? -19.858 -8.227 9.682 1.00 95.31 312 SER A C 1
ATOM 2444 O O . SER A 1 312 ? -18.672 -8.265 10.002 1.00 95.31 312 SER A O 1
ATOM 2446 N N . GLU A 1 313 ? -20.731 -9.167 10.054 1.00 94.81 313 GLU A N 1
ATOM 2447 C CA . GLU A 1 313 ? -20.348 -10.424 10.729 1.00 94.81 313 GLU A CA 1
ATOM 2448 C C . GLU A 1 313 ? -19.475 -10.211 11.981 1.00 94.81 313 GLU A C 1
ATOM 2450 O O . GLU A 1 313 ? -18.636 -11.032 12.339 1.00 94.81 313 GLU A O 1
ATOM 2455 N N . SER A 1 314 ? -19.636 -9.068 12.647 1.00 95.25 314 SER A N 1
ATOM 2456 C CA . SER A 1 314 ? -18.709 -8.595 13.674 1.00 95.25 314 SER A CA 1
ATOM 2457 C C . SER A 1 314 ? -19.384 -8.436 15.030 1.00 95.25 314 SER A C 1
ATOM 2459 O O . SER A 1 314 ? -20.604 -8.353 15.145 1.00 95.25 314 SER A O 1
ATOM 2461 N N . PHE A 1 315 ? -18.573 -8.343 16.077 1.00 93.62 315 PHE A N 1
ATOM 2462 C CA . PHE A 1 315 ? -19.004 -8.064 17.440 1.00 93.62 315 PHE A CA 1
ATOM 2463 C C . PHE A 1 315 ? -18.480 -6.703 17.910 1.00 93.62 315 PHE A C 1
ATOM 2465 O O . PHE A 1 315 ? -17.272 -6.466 17.866 1.00 93.62 315 PHE A O 1
ATOM 2472 N N . ILE A 1 316 ? -19.360 -5.829 18.410 1.00 93.12 316 ILE A N 1
ATOM 2473 C CA . ILE A 1 316 ? -18.990 -4.536 19.010 1.00 93.12 316 ILE A CA 1
ATOM 2474 C C . ILE A 1 316 ? -19.514 -4.440 20.443 1.00 93.12 316 ILE A C 1
ATOM 2476 O O . ILE A 1 316 ? -20.713 -4.509 20.685 1.00 93.12 316 ILE A O 1
ATOM 2480 N N . THR A 1 317 ? -18.637 -4.204 21.416 1.00 91.19 317 THR A N 1
ATOM 2481 C CA . THR A 1 317 ? -19.069 -4.104 22.822 1.00 91.19 317 THR A CA 1
ATOM 2482 C C . THR A 1 317 ? -19.943 -2.874 23.087 1.00 91.19 317 THR A C 1
ATOM 2484 O O . THR A 1 317 ? -20.946 -2.987 23.778 1.00 91.19 317 THR A O 1
ATOM 2487 N N . ASP A 1 318 ? -19.611 -1.713 22.518 1.00 88.00 318 ASP A N 1
ATOM 2488 C CA . ASP A 1 318 ? -20.433 -0.501 22.611 1.00 88.00 318 ASP A CA 1
ATOM 2489 C C . ASP A 1 318 ? -20.629 0.132 21.231 1.00 88.00 318 ASP A C 1
ATOM 2491 O O . ASP A 1 318 ? -19.706 0.709 20.651 1.00 88.00 318 ASP A O 1
ATOM 2495 N N . ALA A 1 319 ? -21.845 0.003 20.704 1.00 88.44 319 ALA A N 1
ATOM 2496 C CA . ALA A 1 319 ? -22.213 0.513 19.390 1.00 88.44 319 ALA A CA 1
ATOM 2497 C C . ALA A 1 319 ? -22.771 1.945 19.422 1.00 88.44 319 ALA A C 1
ATOM 2499 O O . ALA A 1 319 ? -22.976 2.529 18.360 1.00 88.44 319 ALA A O 1
ATOM 2500 N N . ARG A 1 320 ? -22.994 2.553 20.599 1.00 86.38 320 ARG A N 1
ATOM 2501 C CA . ARG A 1 320 ? -23.647 3.876 20.705 1.00 86.38 320 ARG A CA 1
ATOM 2502 C C . ARG A 1 320 ? -22.892 4.959 19.941 1.00 86.38 320 ARG A C 1
ATOM 2504 O O . ARG A 1 320 ? -23.498 5.802 19.293 1.00 86.38 320 ARG A O 1
ATOM 2511 N N . ALA A 1 321 ? -21.564 4.898 19.952 1.00 87.38 321 ALA A N 1
ATOM 2512 C CA . ALA A 1 321 ? -20.723 5.860 19.249 1.00 87.38 321 ALA A CA 1
ATOM 2513 C C . ALA A 1 321 ? -20.840 5.794 17.709 1.00 87.38 321 ALA A C 1
ATOM 2515 O O . ALA A 1 321 ? -20.489 6.770 17.045 1.00 87.38 321 ALA A O 1
ATOM 2516 N N . LEU A 1 322 ? -21.385 4.714 17.131 1.00 90.19 322 LEU A N 1
ATOM 2517 C CA . LEU A 1 322 ? -21.691 4.653 15.694 1.00 90.19 322 LEU A CA 1
ATOM 2518 C C . LEU A 1 322 ? -22.812 5.623 15.292 1.00 90.19 322 LEU A C 1
ATOM 2520 O O . LEU A 1 322 ? -22.839 6.081 14.152 1.00 90.19 322 LEU A O 1
ATOM 2524 N N . LEU A 1 323 ? -23.683 6.021 16.226 1.00 88.00 323 LEU A N 1
ATOM 2525 C CA . LEU A 1 323 ? -24.727 7.023 15.976 1.00 88.00 323 LEU A CA 1
ATOM 2526 C C . LEU A 1 323 ? -24.159 8.391 15.602 1.00 88.00 323 LEU A C 1
ATOM 2528 O O . LEU A 1 323 ? -24.862 9.202 15.008 1.00 88.00 323 LEU A O 1
ATOM 2532 N N . HIS A 1 324 ? -22.892 8.664 15.902 1.00 88.81 324 HIS A N 1
ATOM 2533 C CA . HIS A 1 324 ? -22.245 9.927 15.550 1.00 88.81 324 HIS A CA 1
ATOM 2534 C C . HIS A 1 324 ? -21.534 9.888 14.191 1.00 88.81 324 HIS A C 1
ATOM 2536 O O . HIS A 1 324 ? -21.095 10.927 13.705 1.00 88.81 324 HIS A O 1
ATOM 2542 N N . VAL A 1 325 ? -21.454 8.719 13.551 1.00 92.38 325 VAL A N 1
ATOM 2543 C CA . VAL A 1 325 ? -20.874 8.556 12.211 1.00 92.38 325 VAL A CA 1
ATOM 2544 C C . VAL A 1 325 ? -21.808 9.171 11.167 1.00 92.38 325 VAL A C 1
ATOM 2546 O O . VAL A 1 325 ? -23.030 9.128 11.322 1.00 92.38 325 VAL A O 1
ATOM 2549 N N . LYS A 1 326 ? -21.265 9.744 10.088 1.00 91.56 326 LYS A N 1
ATOM 2550 C CA . LYS A 1 326 ? -22.074 10.357 9.019 1.00 91.56 326 LYS A CA 1
ATOM 2551 C C . LYS A 1 326 ? -22.961 9.328 8.310 1.00 91.56 326 LYS A C 1
ATOM 2553 O O . LYS A 1 326 ? -24.154 9.571 8.157 1.00 91.56 326 LYS A O 1
ATOM 2558 N N . ALA A 1 327 ? -22.389 8.195 7.912 1.00 93.19 327 ALA A N 1
ATOM 2559 C CA . ALA A 1 327 ? -23.116 7.067 7.341 1.00 93.19 327 ALA A CA 1
ATOM 2560 C C . ALA A 1 327 ? -22.565 5.755 7.907 1.00 93.19 327 ALA A C 1
ATOM 2562 O O . ALA A 1 327 ? -21.351 5.537 7.873 1.00 93.19 327 ALA A O 1
ATOM 2563 N N . PHE A 1 328 ? -23.436 4.876 8.411 1.00 93.94 328 PHE A N 1
ATOM 2564 C CA . PHE A 1 328 ? -23.006 3.558 8.864 1.00 93.94 328 PHE A CA 1
ATOM 2565 C C . PHE A 1 328 ? -23.938 2.433 8.413 1.00 93.94 328 PHE A C 1
ATOM 2567 O O . PHE A 1 328 ? -25.160 2.556 8.462 1.00 93.94 328 PHE A O 1
ATOM 2574 N N . CYS A 1 329 ? -23.324 1.331 7.995 1.00 93.88 329 CYS A N 1
ATOM 2575 C CA . CYS A 1 329 ? -23.939 0.057 7.665 1.00 93.88 329 CYS A CA 1
ATOM 2576 C C . CYS A 1 329 ? -23.505 -0.968 8.716 1.00 93.88 329 CYS A C 1
ATOM 2578 O O . CYS A 1 329 ? -22.309 -1.219 8.869 1.00 93.88 329 CYS A O 1
ATOM 2580 N N . PHE A 1 330 ? -24.454 -1.555 9.438 1.00 91.75 330 PHE A N 1
ATOM 2581 C CA . PHE A 1 330 ? -24.199 -2.584 10.447 1.00 91.75 330 PHE A CA 1
ATOM 2582 C C . PHE A 1 330 ? -25.022 -3.827 10.112 1.00 91.75 330 PHE A C 1
ATOM 2584 O O . PHE A 1 330 ? -26.229 -3.837 10.349 1.00 91.75 330 PHE A O 1
ATOM 2591 N N . ARG A 1 331 ? -24.384 -4.842 9.519 1.00 91.31 331 ARG A N 1
ATOM 2592 C CA . ARG A 1 331 ? -25.041 -6.020 8.930 1.00 91.31 331 ARG A CA 1
ATOM 2593 C C . ARG A 1 331 ? -24.594 -7.307 9.613 1.00 91.31 331 ARG A C 1
ATOM 2595 O O . ARG A 1 331 ? -23.406 -7.480 9.857 1.00 91.31 331 ARG A O 1
ATOM 2602 N N . ASP A 1 332 ? -25.524 -8.213 9.910 1.00 89.25 332 ASP A N 1
ATOM 2603 C CA . ASP A 1 332 ? -25.231 -9.554 10.455 1.00 89.25 332 ASP A CA 1
ATOM 2604 C C . ASP A 1 332 ? -24.247 -9.532 11.639 1.00 89.25 332 ASP A C 1
ATOM 2606 O O . ASP A 1 332 ? -23.421 -10.419 11.821 1.00 89.25 332 ASP A O 1
ATOM 2610 N N . SER A 1 333 ? -24.302 -8.457 12.422 1.00 89.44 333 SER A N 1
ATOM 2611 C CA . SER A 1 333 ? -23.345 -8.144 13.475 1.00 89.44 333 SER A CA 1
ATOM 2612 C C . SER A 1 333 ? -24.059 -8.079 14.821 1.00 89.44 333 SER A C 1
ATOM 2614 O O . SER A 1 333 ? -25.268 -7.845 14.899 1.00 89.44 333 SER A O 1
ATOM 2616 N N . MET A 1 334 ? -23.300 -8.302 15.887 1.00 88.00 334 MET A N 1
ATOM 2617 C CA . MET A 1 334 ? -23.786 -8.375 17.260 1.00 88.00 334 MET A CA 1
ATOM 2618 C C . MET A 1 334 ? -23.186 -7.255 18.101 1.00 88.00 334 MET A C 1
ATOM 2620 O O . MET A 1 334 ? -22.051 -6.825 17.881 1.00 88.00 334 MET A O 1
ATOM 2624 N N . THR A 1 335 ? -23.924 -6.820 19.116 1.00 87.19 335 THR A N 1
ATOM 2625 C CA . THR A 1 335 ? -23.409 -5.904 20.133 1.00 87.19 335 THR A CA 1
ATOM 2626 C C . THR A 1 335 ? -23.478 -6.540 21.515 1.00 87.19 335 THR A C 1
ATOM 2628 O O . THR A 1 335 ? -24.349 -7.379 21.761 1.00 87.19 335 THR A O 1
ATOM 2631 N N . ALA A 1 336 ? -22.584 -6.163 22.439 1.00 81.31 336 ALA A N 1
ATOM 2632 C CA . ALA A 1 336 ? -22.822 -6.502 23.845 1.00 81.31 336 ALA A CA 1
ATOM 2633 C C . ALA A 1 336 ? -24.117 -5.810 24.294 1.00 81.31 336 ALA A C 1
ATOM 2635 O O . ALA A 1 336 ? -24.432 -4.741 23.777 1.00 81.31 336 ALA A O 1
ATOM 2636 N N . CYS A 1 337 ? -24.865 -6.443 25.203 1.00 62.88 337 CYS A N 1
ATOM 2637 C CA . CYS A 1 337 ? -26.247 -6.133 25.601 1.00 62.88 337 CYS A CA 1
ATOM 2638 C C . CYS A 1 337 ? -26.442 -4.778 26.308 1.00 62.88 337 CYS A C 1
ATOM 2640 O O . CYS A 1 337 ? -27.003 -4.687 27.395 1.00 62.88 337 CYS A O 1
ATOM 2642 N N . ILE A 1 338 ? -25.963 -3.717 25.678 1.00 62.56 338 ILE A N 1
ATOM 2643 C CA . ILE A 1 338 ? -26.235 -2.324 25.970 1.00 62.56 338 ILE A CA 1
ATOM 2644 C C . ILE A 1 338 ? -27.435 -1.957 25.107 1.00 62.56 338 ILE A C 1
ATOM 2646 O O . ILE A 1 338 ? -27.457 -2.265 23.916 1.00 62.56 338 ILE A O 1
ATOM 2650 N N . CYS A 1 339 ? -28.432 -1.314 25.711 1.00 62.19 339 CYS A N 1
ATOM 2651 C CA . CYS A 1 339 ? -29.591 -0.782 25.008 1.00 62.19 339 CYS A CA 1
ATOM 2652 C C . CYS A 1 339 ? -29.139 0.060 23.811 1.00 62.19 339 CYS A C 1
ATOM 2654 O O . CYS A 1 339 ? -28.605 1.159 23.970 1.00 62.19 339 CYS A O 1
ATOM 2656 N N . VAL A 1 340 ? -29.330 -0.484 22.613 1.00 70.19 340 VAL A N 1
ATOM 2657 C CA . VAL A 1 340 ? -29.133 0.245 21.370 1.00 70.19 340 VAL A CA 1
ATOM 2658 C C . VAL A 1 340 ? -30.433 1.021 21.124 1.00 70.19 340 VAL A C 1
ATOM 2660 O O . VAL A 1 340 ? -31.494 0.396 21.078 1.00 70.19 340 VAL A O 1
ATOM 2663 N N . PRO A 1 341 ? -30.402 2.362 21.041 1.00 77.31 341 PRO A N 1
ATOM 2664 C CA . PRO A 1 341 ? -31.620 3.153 20.880 1.00 77.31 341 PRO A CA 1
ATOM 2665 C C . PRO A 1 341 ? -32.292 2.866 19.530 1.00 77.31 341 PRO A C 1
ATOM 2667 O O . PRO A 1 341 ? -31.622 2.474 18.575 1.00 77.31 341 PRO A O 1
ATOM 2670 N N . GLU A 1 342 ? -33.605 3.111 19.435 1.00 80.06 342 GLU A N 1
ATOM 2671 C CA . GLU A 1 342 ? -34.374 2.954 18.184 1.00 80.06 342 GLU A CA 1
ATOM 2672 C C . GLU A 1 342 ? -33.722 3.742 17.020 1.00 80.06 342 GLU A C 1
ATOM 2674 O O . GLU A 1 342 ? -33.606 3.209 15.915 1.00 80.06 342 GLU A O 1
ATOM 2679 N N . GLU A 1 343 ? -33.144 4.920 17.308 1.00 85.31 343 GLU A N 1
ATOM 2680 C CA . GLU A 1 343 ? -32.365 5.762 16.375 1.00 85.31 343 GLU A CA 1
ATOM 2681 C C . GLU A 1 343 ? -31.259 4.991 15.631 1.00 85.31 343 GLU A C 1
ATOM 2683 O O . GLU A 1 343 ? -30.950 5.279 14.476 1.00 85.31 343 GLU A O 1
ATOM 2688 N N . PHE A 1 344 ? -30.661 3.977 16.260 1.00 85.62 344 PHE A N 1
ATOM 2689 C CA . PHE A 1 344 ? -29.626 3.170 15.615 1.00 85.62 344 PHE A CA 1
ATOM 2690 C C . PHE A 1 344 ? -30.174 2.368 14.443 1.00 85.62 344 PHE A C 1
ATOM 2692 O O . PHE A 1 344 ? -29.519 2.263 13.409 1.00 85.62 344 PHE A O 1
ATOM 2699 N N . THR A 1 345 ? -31.370 1.804 14.598 1.00 82.12 345 THR A N 1
ATOM 2700 C CA . THR A 1 345 ? -32.002 1.027 13.529 1.00 82.12 345 THR A CA 1
ATOM 2701 C C . THR A 1 345 ? -32.441 1.953 12.401 1.00 82.12 345 THR A C 1
ATOM 2703 O O . THR A 1 345 ? -32.265 1.611 11.238 1.00 82.12 345 THR A O 1
ATOM 2706 N N . GLU A 1 346 ? -32.935 3.148 12.735 1.00 85.12 346 GLU A N 1
ATOM 2707 C CA . GLU A 1 346 ? -33.352 4.158 11.754 1.00 85.12 346 GLU A CA 1
ATOM 2708 C C . GLU A 1 346 ? -32.177 4.727 10.945 1.00 85.12 346 GLU A C 1
ATOM 2710 O O . GLU A 1 346 ? -32.316 4.993 9.752 1.00 85.12 346 GLU A O 1
ATOM 2715 N N . LYS A 1 347 ? -31.009 4.907 11.576 1.00 88.75 347 LYS A N 1
ATOM 2716 C CA . LYS A 1 347 ? -29.815 5.469 10.928 1.00 88.75 347 LYS A CA 1
ATOM 2717 C C . LYS A 1 347 ? -28.970 4.429 10.178 1.00 88.75 347 LYS A C 1
ATOM 2719 O O . LYS A 1 347 ? -28.163 4.807 9.324 1.00 88.75 347 LYS A O 1
ATOM 2724 N N . ASN A 1 348 ? -29.134 3.140 10.476 1.00 87.06 348 ASN A N 1
ATOM 2725 C CA . ASN A 1 348 ? -28.434 2.062 9.778 1.00 87.06 348 ASN A CA 1
ATOM 2726 C C . ASN A 1 348 ? -28.894 1.991 8.312 1.00 87.06 348 ASN A C 1
ATOM 2728 O O . ASN A 1 348 ? -30.037 1.645 8.028 1.00 87.06 348 ASN A O 1
ATOM 2732 N N . ILE A 1 349 ? -27.996 2.282 7.367 1.00 89.00 349 ILE A N 1
ATOM 2733 C CA . ILE A 1 349 ? -28.349 2.355 5.935 1.00 89.00 349 ILE A CA 1
ATOM 2734 C C . ILE A 1 349 ? -28.520 0.984 5.267 1.00 89.00 349 ILE A C 1
ATOM 2736 O O . ILE A 1 349 ? -28.927 0.909 4.110 1.00 89.00 349 ILE A O 1
ATOM 2740 N N . CYS A 1 350 ? -28.167 -0.098 5.959 1.00 86.12 350 CYS A N 1
ATOM 2741 C CA . CYS A 1 350 ? -28.249 -1.450 5.428 1.00 86.12 350 CYS A CA 1
ATOM 2742 C C . CYS A 1 350 ? -29.485 -2.174 5.961 1.00 86.12 350 CYS A C 1
ATOM 2744 O O . CYS A 1 350 ? -29.624 -2.352 7.171 1.00 86.12 350 CYS A O 1
ATOM 2746 N N . GLU A 1 351 ? -30.337 -2.664 5.054 1.00 66.75 351 GLU A N 1
ATOM 2747 C CA . GLU A 1 351 ? -31.454 -3.556 5.381 1.00 66.75 351 GLU A CA 1
ATOM 2748 C C . GLU A 1 351 ? -30.909 -4.854 5.983 1.00 66.75 351 GLU A C 1
ATOM 2750 O O . GLU A 1 351 ? -30.469 -5.761 5.276 1.00 66.75 351 GLU A O 1
ATOM 2755 N N . SER A 1 352 ? -30.864 -4.942 7.308 1.00 62.09 352 SER A N 1
ATOM 2756 C CA . SER A 1 352 ? -30.348 -6.131 7.975 1.00 62.09 352 SER A CA 1
ATOM 2757 C C . SER A 1 352 ? -30.997 -6.345 9.329 1.00 62.09 352 SER A C 1
ATOM 2759 O O . SER A 1 352 ? -31.368 -5.407 10.038 1.00 62.09 352 SER A O 1
ATOM 2761 N N . LYS A 1 353 ? -31.154 -7.622 9.682 1.00 59.22 353 LYS A N 1
ATOM 2762 C CA . LYS A 1 353 ? -31.595 -8.029 11.011 1.00 59.22 353 LYS A CA 1
ATOM 2763 C C . LYS A 1 353 ? -30.420 -7.827 11.960 1.00 59.22 353 LYS A C 1
ATOM 2765 O O . LYS A 1 353 ? -29.447 -8.572 11.908 1.00 59.22 353 LYS A O 1
ATOM 2770 N N . ILE A 1 354 ? -30.511 -6.825 12.826 1.00 59.25 354 ILE A N 1
ATOM 2771 C CA . ILE A 1 354 ? -29.569 -6.663 13.932 1.00 59.25 354 ILE A CA 1
ATOM 2772 C C . ILE A 1 354 ? -29.806 -7.839 14.886 1.00 59.25 354 ILE A C 1
ATOM 2774 O O . ILE A 1 354 ? -30.847 -7.913 15.545 1.00 59.25 354 ILE A O 1
ATOM 2778 N N . ALA A 1 355 ? -28.872 -8.791 14.929 1.00 53.28 355 ALA A N 1
ATOM 2779 C CA . ALA A 1 355 ? -28.939 -9.908 15.860 1.00 53.28 355 ALA A CA 1
ATOM 2780 C C . ALA A 1 355 ? -28.646 -9.380 17.271 1.00 53.28 355 ALA A C 1
ATOM 2782 O O . ALA A 1 355 ? -27.503 -9.109 17.640 1.00 53.28 355 ALA A O 1
ATOM 2783 N N . THR A 1 356 ? -29.705 -9.180 18.052 1.00 52.88 356 THR A N 1
ATOM 2784 C CA . THR A 1 356 ? -29.633 -8.680 19.425 1.00 52.88 356 THR A CA 1
ATOM 2785 C C . THR A 1 356 ? -29.489 -9.850 20.401 1.00 52.88 356 THR A C 1
ATOM 2787 O O . THR A 1 356 ? -30.396 -10.657 20.545 1.00 52.88 356 THR A O 1
ATOM 2790 N N . CYS A 1 357 ? -28.332 -9.897 21.072 1.00 52.62 357 CYS A N 1
ATOM 2791 C CA . CYS A 1 357 ? -27.966 -10.699 22.250 1.00 52.62 357 CYS A CA 1
ATOM 2792 C C . CYS A 1 357 ? -28.080 -12.239 22.183 1.00 52.62 357 CYS A C 1
ATOM 2794 O O . CYS A 1 357 ? -29.132 -12.834 21.985 1.00 52.62 357 CYS A O 1
ATOM 2796 N N . SER A 1 358 ? -26.976 -12.907 22.530 1.00 42.75 358 SER A N 1
ATOM 2797 C CA . SER A 1 358 ? -26.866 -14.355 22.765 1.00 42.75 358 SER A CA 1
ATOM 2798 C C . SER A 1 358 ? -27.415 -14.781 24.141 1.00 42.75 358 SER A C 1
ATOM 2800 O O . SER A 1 358 ? -26.773 -15.550 24.859 1.00 42.75 358 SER A O 1
ATOM 2802 N N . GLY A 1 359 ? -28.571 -14.246 24.543 1.00 45.62 359 GLY A N 1
ATOM 2803 C CA . GLY A 1 359 ? -29.160 -14.481 25.861 1.00 45.62 359 GLY A CA 1
ATOM 2804 C C . GLY A 1 359 ? -30.683 -14.524 25.826 1.00 45.62 359 GLY A C 1
ATOM 2805 O O . GLY A 1 359 ? -31.316 -13.515 26.086 1.00 45.62 359 GLY A O 1
ATOM 2806 N N . GLY A 1 360 ? -31.238 -15.711 25.567 1.00 41.34 360 GLY A N 1
ATOM 2807 C CA . GLY A 1 360 ? -32.625 -16.059 25.892 1.00 41.34 360 GLY A CA 1
ATOM 2808 C C . GLY A 1 360 ? -33.695 -15.507 24.947 1.00 41.34 360 GLY A C 1
ATOM 2809 O O . GLY A 1 360 ? -33.750 -14.328 24.635 1.00 41.34 360 GLY A O 1
ATOM 2810 N N . SER A 1 361 ? -34.590 -16.388 24.517 1.00 36.00 361 SER A N 1
ATOM 2811 C CA . SER A 1 361 ? -35.699 -16.169 23.584 1.00 36.00 361 SER A CA 1
ATOM 2812 C C . SER A 1 361 ? -36.851 -15.303 24.119 1.00 36.00 361 SER A C 1
ATOM 2814 O O . SER A 1 361 ? -37.997 -15.515 23.720 1.00 36.00 361 SER A O 1
ATOM 2816 N N . GLU A 1 362 ? -36.603 -14.362 25.027 1.00 39.47 362 GLU A N 1
ATOM 2817 C CA . GLU A 1 362 ? -37.663 -13.503 25.552 1.00 39.47 362 GLU A CA 1
ATOM 2818 C C . GLU A 1 362 ? -37.686 -12.165 24.819 1.00 39.47 362 GLU A C 1
ATOM 2820 O O . GLU A 1 362 ? -36.714 -11.413 24.768 1.00 39.47 362 GLU A O 1
ATOM 2825 N N . MET A 1 363 ? -38.840 -11.907 24.203 1.00 37.34 363 MET A N 1
ATOM 2826 C CA . MET A 1 363 ? -39.201 -10.625 23.622 1.00 37.34 363 MET A CA 1
ATOM 2827 C C . MET A 1 363 ? -38.843 -9.492 24.584 1.00 37.34 363 MET A C 1
ATOM 2829 O O . MET A 1 363 ? -39.246 -9.491 25.745 1.00 37.34 363 MET A O 1
ATOM 2833 N N . TRP A 1 364 ? -38.118 -8.507 24.064 1.00 50.03 364 TRP A N 1
ATOM 2834 C CA . TRP A 1 364 ? -37.790 -7.279 24.768 1.00 50.03 364 TRP A CA 1
ATOM 2835 C C . TRP A 1 364 ? -39.055 -6.636 25.350 1.00 50.03 364 TRP A C 1
ATOM 2837 O O . TRP A 1 364 ? -39.939 -6.201 24.610 1.00 50.03 364 TRP A O 1
ATOM 2847 N N . ASN A 1 365 ? -39.112 -6.504 26.674 1.00 37.16 365 ASN A N 1
ATOM 2848 C CA . ASN A 1 365 ? -39.980 -5.524 27.309 1.00 37.16 365 ASN A CA 1
ATOM 2849 C C . ASN A 1 365 ? -39.274 -4.168 27.232 1.00 37.16 365 ASN A C 1
ATOM 2851 O O . ASN A 1 365 ? -38.200 -3.979 27.799 1.00 37.16 365 ASN A O 1
ATOM 2855 N N . LYS A 1 366 ? -39.916 -3.202 26.570 1.00 43.16 366 LYS A N 1
ATOM 2856 C CA . LYS A 1 366 ? -39.502 -1.792 26.421 1.00 43.16 366 LYS A CA 1
ATOM 2857 C C . LYS A 1 366 ? -39.071 -1.098 27.737 1.00 43.16 366 LYS A C 1
ATOM 2859 O O . LYS A 1 366 ? -38.466 -0.034 27.697 1.00 43.16 366 LYS A O 1
ATOM 2864 N N . ALA A 1 367 ? -39.368 -1.697 28.892 1.00 39.66 367 ALA A N 1
ATOM 2865 C CA . ALA A 1 367 ? -39.123 -1.176 30.233 1.00 39.66 367 ALA A CA 1
ATOM 2866 C C . ALA A 1 367 ? -37.648 -1.210 30.688 1.00 39.66 367 ALA A C 1
ATOM 2868 O O . ALA A 1 367 ? -37.209 -0.278 31.355 1.00 39.66 367 ALA A O 1
ATOM 2869 N N . SER A 1 368 ? -36.850 -2.215 30.305 1.00 42.75 368 SER A N 1
ATOM 2870 C CA . SER A 1 368 ? -35.499 -2.406 30.878 1.00 42.75 368 SER A CA 1
ATOM 2871 C C . SER A 1 368 ? -34.476 -1.341 30.458 1.00 42.75 368 SER A C 1
ATOM 2873 O O . SER A 1 368 ? -33.476 -1.136 31.140 1.00 42.75 368 SER A O 1
ATOM 2875 N N . CYS A 1 369 ? -34.723 -0.632 29.354 1.00 45.28 369 CYS A N 1
ATOM 2876 C CA . CYS A 1 369 ? -33.862 0.466 28.912 1.00 45.28 369 CYS A CA 1
ATOM 2877 C C . CYS A 1 369 ? -34.225 1.814 29.545 1.00 45.28 369 CYS A C 1
ATOM 2879 O O . CYS A 1 369 ? -33.351 2.672 29.663 1.00 45.28 369 CYS A O 1
ATOM 2881 N N . LEU A 1 370 ? -35.471 1.987 30.001 1.00 42.38 370 LEU A N 1
ATOM 2882 C CA . LEU A 1 370 ? -35.945 3.223 30.634 1.00 42.38 370 LEU A CA 1
ATOM 2883 C C . LEU A 1 370 ? -35.403 3.389 32.064 1.00 42.38 370 LEU A C 1
ATOM 2885 O O . LEU A 1 370 ? -35.112 4.506 32.478 1.00 42.38 370 LEU A O 1
ATOM 2889 N N . GLU A 1 371 ? -35.170 2.296 32.795 1.00 38.00 371 GLU A N 1
ATOM 2890 C CA . GLU A 1 371 ? -34.624 2.367 34.164 1.00 38.00 371 GLU A CA 1
ATOM 2891 C C . GLU A 1 371 ? -33.124 2.724 34.207 1.00 38.00 371 GLU A C 1
ATOM 2893 O O . GLU A 1 371 ? -32.627 3.244 35.207 1.00 38.00 371 GLU A O 1
ATOM 2898 N N . SER A 1 372 ? -32.385 2.512 33.110 1.00 37.62 372 SER A N 1
ATOM 2899 C CA . SER A 1 372 ? -30.941 2.799 33.055 1.00 37.62 372 SER A CA 1
ATOM 2900 C C . SER A 1 372 ? -30.598 4.280 32.840 1.00 37.62 372 SER A C 1
ATOM 2902 O O . SER A 1 372 ? -29.476 4.694 33.137 1.00 37.62 372 SER A O 1
ATOM 2904 N N . SER A 1 373 ? -31.553 5.097 32.379 1.00 35.75 373 SER A N 1
ATOM 2905 C CA . SER A 1 373 ? -31.375 6.552 32.265 1.00 35.75 373 SER A CA 1
ATOM 2906 C C . SER A 1 373 ? -31.615 7.312 33.575 1.00 35.75 373 SER A C 1
ATOM 2908 O O . SER A 1 373 ? -31.227 8.475 33.660 1.00 35.75 373 SER A O 1
ATOM 2910 N N . GLU A 1 374 ? -32.194 6.679 34.602 1.00 33.94 374 GLU A N 1
ATOM 2911 C CA . GLU A 1 374 ? -32.483 7.333 35.892 1.00 33.94 374 GLU A CA 1
ATOM 2912 C C . GLU A 1 374 ? -31.532 6.923 37.033 1.00 33.94 374 GLU A C 1
ATOM 2914 O O . GLU A 1 374 ? -31.415 7.633 38.032 1.00 33.94 374 GLU A O 1
ATOM 2919 N N . HIS A 1 375 ? -30.757 5.845 36.882 1.00 35.16 375 HIS A N 1
ATOM 2920 C CA . HIS A 1 375 ? -29.857 5.352 37.930 1.00 35.16 375 HIS A CA 1
ATOM 2921 C C . HIS A 1 375 ? -28.374 5.676 37.681 1.00 35.16 375 HIS A C 1
ATOM 2923 O O . HIS A 1 375 ? -27.529 4.790 37.594 1.00 35.16 375 HIS A O 1
ATOM 2929 N N . TYR A 1 376 ? -28.033 6.969 37.658 1.00 33.72 376 TYR A N 1
ATOM 2930 C CA . TYR A 1 376 ? -26.659 7.437 37.932 1.00 33.72 376 TYR A CA 1
ATOM 2931 C C . TYR A 1 376 ? -26.484 8.031 39.341 1.00 33.72 376 TYR A C 1
ATOM 2933 O O . TYR A 1 376 ? -25.444 8.602 39.665 1.00 33.72 376 TYR A O 1
ATOM 2941 N N . SER A 1 377 ? -27.467 7.839 40.222 1.00 34.81 377 SER A N 1
ATOM 2942 C CA . SER A 1 377 ? -27.385 8.229 41.632 1.00 34.81 377 SER A CA 1
ATOM 2943 C C . SER A 1 377 ? -28.085 7.210 42.529 1.00 34.81 377 SER A C 1
ATOM 2945 O O . SER A 1 377 ? -29.223 7.410 42.939 1.00 34.81 377 SER A O 1
ATOM 2947 N N . ASN A 1 378 ? -27.426 6.080 42.779 1.00 33.06 378 ASN A N 1
ATOM 2948 C CA . ASN A 1 378 ? -27.249 5.457 44.100 1.00 33.06 378 ASN A CA 1
ATOM 2949 C C . ASN A 1 378 ? -26.853 3.987 43.941 1.00 33.06 378 ASN A C 1
ATOM 2951 O O . ASN A 1 378 ? -27.383 3.271 43.098 1.00 33.06 378 ASN A O 1
ATOM 2955 N N . GLY A 1 379 ? -25.890 3.559 44.759 1.00 41.47 379 GLY A N 1
ATOM 2956 C CA . GLY A 1 379 ? -25.310 2.221 44.716 1.00 41.47 379 GLY A CA 1
ATOM 2957 C C . GLY A 1 379 ? -26.353 1.125 44.914 1.00 41.47 379 GLY A C 1
ATOM 2958 O O . GLY A 1 379 ? -26.852 0.932 46.020 1.00 41.47 379 GLY A O 1
ATOM 2959 N N . ALA A 1 380 ? -26.627 0.382 43.847 1.00 36.59 380 ALA A N 1
ATOM 2960 C CA . ALA A 1 380 ? -27.334 -0.886 43.893 1.00 36.59 380 ALA A CA 1
ATOM 2961 C C . ALA A 1 380 ? -26.354 -2.023 43.572 1.00 36.59 380 ALA A C 1
ATOM 2963 O O . ALA A 1 380 ? -25.470 -1.886 42.725 1.00 36.59 380 ALA A O 1
ATOM 2964 N N . ASN A 1 381 ? -26.499 -3.136 44.292 1.00 35.03 381 ASN A N 1
ATOM 2965 C CA . ASN A 1 381 ? -25.679 -4.331 44.127 1.00 35.03 381 ASN A CA 1
ATOM 2966 C C . ASN A 1 381 ? -25.868 -4.914 42.721 1.00 35.03 381 ASN A C 1
ATOM 2968 O O . ASN A 1 381 ? -26.975 -5.292 42.343 1.00 35.03 381 ASN A O 1
ATOM 2972 N N . LEU A 1 382 ? -24.771 -5.002 41.970 1.00 36.38 382 LEU A N 1
ATOM 2973 C CA . LEU A 1 382 ? -24.738 -5.593 40.640 1.00 36.38 382 LEU A CA 1
ATOM 2974 C C . LEU A 1 382 ? -24.550 -7.112 40.768 1.00 36.38 382 LEU A C 1
ATOM 2976 O O . LEU A 1 382 ? -23.511 -7.567 41.246 1.00 36.38 382 LEU A O 1
ATOM 2980 N N . PHE A 1 383 ? -25.538 -7.891 40.331 1.00 38.12 383 PHE A N 1
ATOM 2981 C CA . PHE A 1 383 ? -25.404 -9.337 40.162 1.00 38.12 383 PHE A CA 1
ATOM 2982 C C . PHE A 1 383 ? -25.087 -9.627 38.696 1.00 38.12 383 PHE A C 1
ATOM 2984 O O . PHE A 1 383 ? -25.884 -9.317 37.814 1.00 38.12 383 PHE A O 1
ATOM 2991 N N . ILE A 1 384 ? -23.921 -10.214 38.429 1.00 37.56 384 ILE A N 1
ATOM 2992 C CA . ILE A 1 384 ? -23.552 -10.687 37.092 1.00 37.56 384 ILE A CA 1
ATOM 2993 C C . ILE A 1 384 ? -23.697 -12.206 37.097 1.00 37.56 384 ILE A C 1
ATOM 2995 O O . ILE A 1 384 ? -22.981 -12.890 37.827 1.00 37.56 384 ILE A O 1
ATOM 2999 N N . ILE A 1 385 ? -24.620 -12.721 36.288 1.00 35.75 385 ILE A N 1
ATOM 3000 C CA . ILE A 1 385 ? -24.770 -14.156 36.036 1.00 35.75 385 ILE A CA 1
ATOM 3001 C C . ILE A 1 385 ? -24.088 -14.445 34.701 1.00 35.75 385 ILE A C 1
ATOM 3003 O O . ILE A 1 385 ? -24.498 -13.923 33.665 1.00 35.75 385 ILE A O 1
ATOM 3007 N N . VAL A 1 386 ? -23.032 -15.256 34.727 1.00 36.31 386 VAL A N 1
ATOM 3008 C CA . VAL A 1 386 ? -22.328 -15.702 33.518 1.00 36.31 386 VAL A CA 1
ATOM 3009 C C . VAL A 1 386 ? -22.618 -17.183 33.318 1.00 36.31 386 VAL A C 1
ATOM 3011 O O . VAL A 1 386 ? -22.197 -18.008 34.125 1.00 36.31 386 VAL A O 1
ATOM 3014 N N . ASN A 1 387 ? -23.314 -17.514 32.231 1.00 35.47 387 ASN A N 1
ATOM 3015 C CA . ASN A 1 387 ? -23.534 -18.896 31.815 1.00 35.47 387 ASN A CA 1
ATOM 3016 C C . ASN A 1 387 ? -22.407 -19.312 30.869 1.00 35.47 387 ASN A C 1
ATOM 3018 O O . ASN A 1 387 ? -22.324 -18.815 29.746 1.00 35.47 387 ASN A O 1
ATOM 3022 N N . ILE A 1 388 ? -21.543 -20.221 31.319 1.00 38.16 388 ILE A N 1
ATOM 3023 C CA . ILE A 1 388 ? -20.489 -20.801 30.483 1.00 38.16 388 ILE A CA 1
ATOM 3024 C C . ILE A 1 388 ? -20.882 -22.250 30.186 1.00 38.16 388 ILE A C 1
ATOM 3026 O O . ILE A 1 388 ? -20.843 -23.075 31.100 1.00 38.16 388 ILE A O 1
ATOM 3030 N N . PRO A 1 389 ? -21.268 -22.593 28.945 1.00 37.50 389 PRO A N 1
ATOM 3031 C CA . PRO A 1 389 ? -21.494 -23.984 28.586 1.00 37.50 389 PRO A CA 1
ATOM 3032 C C . PRO A 1 389 ? -20.146 -24.712 28.572 1.00 37.50 389 PRO A C 1
ATOM 3034 O O . PRO A 1 389 ? -19.267 -24.398 27.769 1.00 37.50 389 PRO A O 1
ATOM 3037 N N . MET A 1 390 ? -19.975 -25.679 29.473 1.00 36.53 390 MET A N 1
ATOM 3038 C CA . MET A 1 390 ? -18.791 -26.534 29.529 1.00 36.53 390 MET A CA 1
ATOM 3039 C C . MET A 1 390 ? -19.237 -27.990 29.360 1.00 36.53 390 MET A C 1
ATOM 3041 O O . MET A 1 390 ? -20.112 -28.465 30.081 1.00 36.53 390 MET A O 1
ATOM 3045 N N . MET A 1 391 ? -18.669 -28.696 28.378 1.00 28.02 391 MET A N 1
ATOM 3046 C CA . MET A 1 391 ? -18.916 -30.129 28.201 1.00 28.02 391 MET A CA 1
ATOM 3047 C C . MET A 1 391 ? -17.983 -30.920 29.111 1.00 28.02 391 MET A C 1
ATOM 3049 O O . MET A 1 391 ? -16.766 -30.889 28.934 1.00 28.02 391 MET A O 1
ATOM 3053 N N . ILE A 1 392 ? -18.559 -31.649 30.064 1.00 38.62 392 ILE A N 1
ATOM 3054 C CA . ILE A 1 392 ? -17.851 -32.617 30.902 1.00 38.62 392 ILE A CA 1
ATOM 3055 C C . ILE A 1 392 ? -18.595 -33.950 30.742 1.00 38.62 392 ILE A C 1
ATOM 3057 O O . ILE A 1 392 ? -19.768 -34.044 31.085 1.00 38.62 392 ILE A O 1
ATOM 3061 N N . PHE A 1 393 ? -17.928 -34.962 30.176 1.00 36.84 393 PHE A N 1
ATOM 3062 C CA . PHE A 1 393 ? -18.473 -36.313 29.943 1.00 36.84 393 PHE A CA 1
ATOM 3063 C C . PHE A 1 393 ? -19.830 -36.348 29.208 1.00 36.84 393 PHE A C 1
ATOM 3065 O O . PHE A 1 393 ? -20.812 -36.876 29.721 1.00 36.84 393 PHE A O 1
ATOM 3072 N N . GLU A 1 394 ? -19.882 -35.773 28.000 1.00 37.16 394 GLU A N 1
ATOM 3073 C CA . GLU A 1 394 ? -21.027 -35.849 27.062 1.00 37.16 394 GLU A CA 1
ATOM 3074 C C . GLU A 1 394 ? -22.386 -35.346 27.592 1.00 37.16 394 GLU A C 1
ATOM 3076 O O . GLU A 1 394 ? -23.401 -35.469 26.911 1.00 37.16 394 GLU A O 1
ATOM 3081 N N . SER A 1 395 ? -22.417 -34.710 28.765 1.00 29.83 395 SER A N 1
ATOM 3082 C CA . SER A 1 395 ? -23.617 -34.099 29.336 1.00 29.83 395 SER A CA 1
ATOM 3083 C C . SER A 1 395 ? -23.414 -32.591 29.504 1.00 29.83 395 SER A C 1
ATOM 3085 O O . SER A 1 395 ? -22.365 -32.167 30.000 1.00 29.83 395 SER A O 1
ATOM 3087 N N . PRO A 1 396 ? -24.383 -31.746 29.105 1.00 42.25 396 PRO A N 1
ATOM 3088 C CA . PRO A 1 396 ? -24.314 -30.321 29.387 1.00 42.25 396 PRO A CA 1
ATOM 3089 C C . PRO A 1 396 ? -24.512 -30.094 30.891 1.00 42.25 396 PRO A C 1
ATOM 3091 O O . PRO A 1 396 ? -25.576 -30.388 31.433 1.00 42.25 396 PRO A O 1
ATOM 3094 N N . VAL A 1 397 ? -23.493 -29.556 31.563 1.00 44.66 397 VAL A N 1
ATOM 3095 C CA . VAL A 1 397 ? -23.598 -29.077 32.948 1.00 44.66 397 VAL A CA 1
ATOM 3096 C C . VAL A 1 397 ? -23.653 -27.554 32.911 1.00 44.66 397 VAL A C 1
ATOM 3098 O O . VAL A 1 397 ? -22.780 -26.907 32.332 1.00 44.66 397 VAL A O 1
ATOM 3101 N N . ILE A 1 398 ? -24.695 -26.973 33.507 1.00 40.66 398 ILE A N 1
ATOM 3102 C CA . ILE A 1 398 ? -24.812 -25.521 33.666 1.00 40.66 398 ILE A CA 1
ATOM 3103 C C . ILE A 1 398 ? -24.161 -25.161 34.994 1.00 40.66 398 ILE A C 1
ATOM 3105 O O . ILE A 1 398 ? -24.716 -25.435 36.051 1.00 40.66 398 ILE A O 1
ATOM 3109 N N . ILE A 1 399 ? -22.983 -24.547 34.935 1.00 44.53 399 ILE A N 1
ATOM 3110 C CA . ILE A 1 399 ? -22.305 -24.027 36.121 1.00 44.53 399 ILE A CA 1
ATOM 3111 C C . ILE A 1 399 ? -22.710 -22.566 36.294 1.00 44.53 399 ILE A C 1
ATOM 3113 O O . ILE A 1 399 ? -22.452 -21.741 35.414 1.00 44.53 399 ILE A O 1
ATOM 3117 N N . ILE A 1 400 ? -23.328 -22.243 37.432 1.00 44.06 400 ILE A N 1
ATOM 3118 C CA . ILE A 1 400 ? -23.742 -20.877 37.755 1.00 44.06 400 ILE A CA 1
ATOM 3119 C C . ILE A 1 400 ? -22.689 -20.252 38.668 1.00 44.06 400 ILE A C 1
ATOM 3121 O O . ILE A 1 400 ? -22.493 -20.673 39.811 1.00 44.06 400 ILE A O 1
ATOM 3125 N N . PHE A 1 401 ? -22.024 -19.211 38.167 1.00 46.03 401 PHE A N 1
ATOM 3126 C CA . PHE A 1 401 ? -21.144 -18.376 38.976 1.00 46.03 401 PHE A CA 1
ATOM 3127 C C . PHE A 1 401 ? -21.929 -17.195 39.538 1.00 46.03 401 PHE A C 1
ATOM 3129 O O . PHE A 1 401 ? -22.431 -16.355 38.790 1.00 46.03 401 PHE A O 1
ATOM 3136 N N . LEU A 1 402 ? -22.011 -17.125 40.866 1.00 44.69 402 LEU A N 1
ATOM 3137 C CA . LEU A 1 402 ? -22.546 -15.968 41.577 1.00 44.69 402 LEU A CA 1
ATOM 3138 C C . LEU A 1 402 ? -21.382 -15.104 42.055 1.00 44.69 402 LEU A C 1
ATOM 3140 O O . LEU A 1 402 ? -20.594 -15.520 42.911 1.00 44.69 402 LEU A O 1
ATOM 3144 N N . PHE A 1 403 ? -21.291 -13.898 41.501 1.00 44.94 403 PHE A N 1
ATOM 3145 C CA . PHE A 1 403 ? -20.342 -12.881 41.935 1.00 44.94 403 PHE A CA 1
ATOM 3146 C C . PHE A 1 403 ? -21.034 -11.914 42.885 1.00 44.94 403 PHE A C 1
ATOM 3148 O O . PHE A 1 403 ? -21.998 -11.247 42.510 1.00 44.94 403 PHE A O 1
ATOM 3155 N N . HIS A 1 404 ? -20.524 -11.830 44.112 1.00 42.31 404 HIS A N 1
ATOM 3156 C CA . HIS A 1 404 ? -20.946 -10.820 45.074 1.00 42.31 404 HIS A CA 1
ATOM 3157 C C . HIS A 1 404 ? -19.825 -9.794 45.230 1.00 42.31 404 HIS A C 1
ATOM 3159 O O . HIS A 1 404 ? -18.718 -10.135 45.654 1.00 42.31 404 HIS A O 1
ATOM 3165 N N . LEU A 1 405 ? -20.114 -8.536 44.886 1.00 35.12 405 LEU A N 1
ATOM 3166 C CA . LEU A 1 405 ? -19.211 -7.416 45.129 1.00 35.12 405 LEU A CA 1
ATOM 3167 C C . LEU A 1 405 ? -19.720 -6.637 46.346 1.00 35.12 405 LEU A C 1
ATOM 3169 O O . LEU A 1 405 ? -20.708 -5.911 46.262 1.00 35.12 405 LEU A O 1
ATOM 3173 N N . LEU A 1 406 ? -19.060 -6.802 47.490 1.00 40.94 406 LEU A N 1
ATOM 3174 C CA . LEU A 1 406 ? -19.345 -6.037 48.705 1.00 40.94 406 LEU A CA 1
ATOM 3175 C C . LEU A 1 406 ? -18.054 -5.343 49.137 1.00 40.94 406 LEU A C 1
ATOM 3177 O O . LEU A 1 406 ? -17.070 -5.996 49.461 1.00 40.94 406 LEU A O 1
ATOM 3181 N N . ARG A 1 407 ? -18.058 -4.003 49.137 1.00 39.78 407 ARG A N 1
ATOM 3182 C CA . ARG A 1 407 ? -16.955 -3.159 49.644 1.00 39.78 407 ARG A CA 1
ATOM 3183 C C . ARG A 1 407 ? -15.566 -3.454 49.046 1.00 39.78 407 ARG A C 1
ATOM 3185 O O . ARG A 1 407 ? -14.567 -3.379 49.747 1.00 39.78 407 ARG A O 1
ATOM 3192 N N . GLY A 1 408 ? -15.495 -3.726 47.744 1.00 42.47 408 GLY A N 1
ATOM 3193 C CA . GLY A 1 408 ? -14.220 -3.854 47.026 1.00 42.47 408 GLY A CA 1
ATOM 3194 C C . GLY A 1 408 ? -13.573 -5.239 47.077 1.00 42.47 408 GLY A C 1
ATOM 3195 O O . GLY A 1 408 ? -12.545 -5.430 46.436 1.00 42.47 408 GLY A O 1
ATOM 3196 N N . GLU A 1 409 ? -14.187 -6.217 47.748 1.00 31.95 409 GLU A N 1
ATOM 3197 C CA . GLU A 1 409 ? -13.789 -7.624 47.658 1.00 31.95 409 GLU A CA 1
ATOM 3198 C C . GLU A 1 409 ? -14.768 -8.400 46.767 1.00 31.95 409 GLU A C 1
ATOM 3200 O O . GLU A 1 409 ? -15.991 -8.305 46.915 1.00 31.95 409 GLU A O 1
ATOM 3205 N N . MET A 1 410 ? -14.221 -9.157 45.810 1.00 43.50 410 MET A N 1
ATOM 3206 C CA . MET A 1 410 ? -14.986 -10.030 44.922 1.00 43.50 410 MET A CA 1
ATOM 3207 C C . MET A 1 410 ? -14.960 -11.449 45.485 1.00 43.50 410 MET A C 1
ATOM 3209 O O . MET A 1 410 ? -13.909 -12.084 45.537 1.00 43.50 410 MET A O 1
ATOM 3213 N N . THR A 1 411 ? -16.122 -11.953 45.893 1.00 40.62 411 THR A N 1
ATOM 3214 C CA . THR A 1 411 ? -16.273 -13.349 46.322 1.00 40.62 411 THR A CA 1
ATOM 3215 C C . THR A 1 411 ? -16.986 -14.144 45.233 1.00 40.62 411 THR A C 1
ATOM 3217 O O . THR A 1 411 ? -18.061 -13.759 44.769 1.00 40.62 411 THR A O 1
ATOM 3220 N N . MET A 1 412 ? -16.362 -15.243 44.797 1.00 42.19 412 MET A N 1
ATOM 3221 C CA . MET A 1 412 ? -16.923 -16.181 43.824 1.00 42.19 412 MET A CA 1
ATOM 3222 C C . MET A 1 412 ? -17.510 -17.376 44.577 1.00 42.19 412 MET A C 1
ATOM 3224 O O . MET A 1 412 ? -16.797 -18.059 45.316 1.00 42.19 412 MET A O 1
ATOM 3228 N N . ARG A 1 413 ? -18.803 -17.648 44.380 1.00 44.09 413 ARG A N 1
ATOM 3229 C CA . ARG A 1 413 ? -19.424 -18.913 44.794 1.00 44.09 413 ARG A CA 1
ATOM 3230 C C . ARG A 1 413 ? -19.747 -19.748 43.563 1.00 44.09 413 ARG A C 1
ATOM 3232 O O . ARG A 1 413 ? -20.494 -19.306 42.693 1.00 44.09 413 ARG A O 1
ATOM 3239 N N . LEU A 1 414 ? -19.182 -20.952 43.530 1.00 39.94 414 LEU A N 1
ATOM 3240 C CA . LEU A 1 414 ? -19.557 -22.008 42.601 1.00 39.94 414 LEU A CA 1
ATOM 3241 C C . LEU A 1 414 ? -20.821 -22.686 43.139 1.00 39.94 414 LEU A C 1
ATOM 3243 O O . LEU A 1 414 ? -20.802 -23.208 44.256 1.00 39.94 414 LEU A O 1
ATOM 3247 N N . VAL A 1 415 ? -21.899 -22.666 42.361 1.00 51.88 415 VAL A N 1
ATOM 3248 C CA . VAL A 1 415 ? -23.090 -23.480 42.622 1.00 51.88 415 VAL A CA 1
ATOM 3249 C C . VAL A 1 415 ? -23.146 -24.530 41.517 1.00 51.88 415 VAL A C 1
ATOM 3251 O O . VAL A 1 415 ? -23.243 -24.174 40.342 1.00 51.88 415 VAL A O 1
ATOM 3254 N N . LEU A 1 416 ? -22.965 -25.795 41.911 1.00 42.44 416 LEU A N 1
ATOM 3255 C CA . LEU A 1 416 ? -23.038 -26.967 41.035 1.00 42.44 416 LEU A CA 1
ATOM 3256 C C . LEU A 1 416 ? -24.477 -27.452 40.890 1.00 42.44 416 LEU A C 1
ATOM 3258 O O . LEU A 1 416 ? -25.193 -27.436 41.919 1.00 42.44 416 LEU A O 1
#

InterPro domains:
  IPR026906 BspA-type LRR region [PF13306] (11-73)
  IPR026906 BspA-type LRR region [PF13306] (223-292)
  IPR032675 Leucine-rich repeat domain superfamily [G3DSA:3.80.10.10] (186-308)
  IPR039227 Guanine nucleotide-binding protein G(I)/G(S)/G(O) subunit gamma-13 [PTHR15936] (219-307)

pLDDT: mean 84.37, std 20.37, range [28.02, 98.75]